Protein AF-0000000085157992 (afdb_homodimer)

InterPro domains:
  IPR013094 Alpha/beta hydrolase fold-3 [PF07859] (77-277)
  IPR029058 Alpha/Beta hydrolase fold [G3DSA:3.40.50.1820] (1-304)
  IPR029058 Alpha/Beta hydrolase fold [SSF53474] (51-294)
  IPR050300 GDXG lipolytic enzyme [PTHR48081] (44-280)

Foldseek 3Di:
DPDAFPLVFADPVLSVQLPAEQDQPPVSLVVCQVVLAVVLQVVLVVADLPQWDWDWDDLPNWTKIKIQRAAFQFAEEEEEEDDLLRHDARSRCNNLLSLQCNLLRGMYIYTGWHGWLVDAPPRRLVRSQSNQQSCLVCSVVVRYDNVAYAYEYEADRLCSRLLQLDDPPPGRHHQEYEYEQYDAAQDADPLLVSRQRHTPYGNVSSNSSNCGRQPVHDDDVNRGVLRDPADAPGHEYEYEYEPNESSVVVSVVVQVRCVVNVHHYHYYYHTSAYGCRCVSCVPPPSNVVVSNVSSVVSNCSRVPD/DPDAFPLVFADPVLSVQLPAEQDQDPVSLVVCQVVLAVVLQVVLVVADLPQWDWDWDQQPNWTKIKIQRAAFQFAEEEEEEDDLLRHDARSRCNNLLSLQCNLLRGMYIYTGWHGWLVDAPPRRLVRSQSNQQSCLVCSVVVRYDNVAYAYEYEADRLCSRLLQLDDPPPGRHHQEYEYEQYDAAQDADPLLVSRQRHTPYGNVSSNSSVCGRQPVHDDDVNRGVLRDPADAPGHEYEYEYEPNESSVVVSVVVQVRCVVNVHHYHYYYHTSAYGCRCVSCVPPPSNVVVSNVSSVVSNCSRVPD

Secondary structure (DSSP, 8-state):
-PPPTTGGGS-HHHHTT-------SHHHHHHHHHHHHHHHHHHHHTS--TT-EEEEEEETTEEEEEEE-SPSSEEEEEEE--STTTS--TTTTHHHHHHHHHHHTSEEEEE----TTTS-TTHHHHHHHHHHHHHHHTHHHHTEEEEEEEEEEETHHHHHHHHHHS--SSS---SEEEEES----SS--HHHHHTTT-SSS-HHHHHHHHHHHHTTSPP-TTT-GGG-S--TTPPPEEEEEEEE-TTHHHHHHHHHHHHHTT--EEEEEEEEEETTHHHH-TTSHHHHHHHHHHHHHHHHHHH--/-PPPTTGGGS-HHHHTT-------SHHHHHHHHHHHHHHHHHHHHTS--TT-EEEEEEETTEEEEEEE-SPSSEEEEEEE--STTTS--TTTTHHHHHHHHHHHTSEEEEE----TTTS-TTHHHHHHHHHHHHHHHTHHHHTEEEEEEEEEEETHHHHHHHHHHS--SSS---SEEEEES----SS--HHHHHTTT-SSS-HHHHHHHHHHHHTTSPP-TTT-GGG-S--TTPPPEEEEEEEE-TTHHHHHHHHHHHHHTT--EEEEEEEEEETTHHHH-TTSHHHHHHHHHHHHHHHHHHH--

pLDDT: mean 96.94, std 4.95, range [48.28, 99.0]

Radius of gyration: 24.49 Å; Cα contacts (8 Å, |Δi|>4): 1443; chains: 2; bounding box: 60×70×57 Å

Organism: Mycolicibacterium paratuberculosis (strain ATCC BAA-968 / K-10) (NCBI:txid262316)

Structure (mmCIF, N/CA/C/O backbone):
data_AF-0000000085157992-model_v1
#
loop_
_entity.id
_entity.type
_entity.pd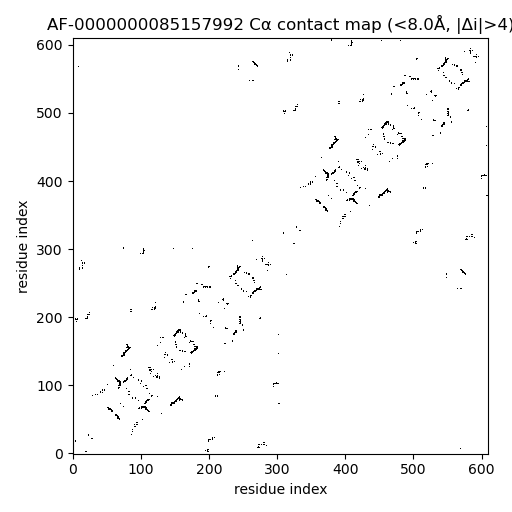bx_description
1 polymer 'Alpha/beta hydrolase fold-3 domain-containing protein'
#
loop_
_atom_site.group_PDB
_atom_site.id
_atom_site.type_symbol
_atom_site.label_atom_id
_atom_site.label_alt_id
_atom_site.label_comp_id
_atom_site.label_asym_id
_atom_site.label_entity_id
_atom_site.label_seq_id
_atom_site.pdbx_PDB_ins_code
_atom_site.Cartn_x
_atom_site.Cartn_y
_atom_site.Cartn_z
_atom_site.occupancy
_atom_site.B_iso_or_equiv
_atom_site.auth_seq_id
_atom_site.auth_comp_id
_atom_site.auth_asym_id
_atom_site.auth_atom_id
_atom_site.pdbx_PDB_model_num
ATOM 1 N N . MET A 1 1 ? 32.812 10.344 3.668 1 48.75 1 MET A N 1
ATOM 2 C CA . MET A 1 1 ? 31.531 10.688 4.258 1 48.75 1 MET A CA 1
ATOM 3 C C . MET A 1 1 ? 30.734 9.43 4.586 1 48.75 1 MET A C 1
ATOM 5 O O . MET A 1 1 ? 30.656 8.508 3.773 1 48.75 1 MET A O 1
ATOM 9 N N . THR A 1 2 ? 30.453 9.086 5.801 1 68.06 2 THR A N 1
ATOM 10 C CA . THR A 1 2 ? 29.828 7.867 6.277 1 68.06 2 THR A CA 1
ATOM 11 C C . THR A 1 2 ? 28.516 7.613 5.535 1 68.06 2 THR A C 1
ATOM 13 O O . THR A 1 2 ? 27.734 8.539 5.316 1 68.06 2 THR A O 1
ATOM 16 N N . ALA A 1 3 ? 28.375 6.547 4.934 1 89 3 ALA A N 1
ATOM 17 C CA . ALA A 1 3 ? 27.219 6.164 4.129 1 89 3 ALA A CA 1
ATOM 18 C C . ALA A 1 3 ? 25.938 6.32 4.922 1 89 3 ALA A C 1
ATOM 20 O O . ALA A 1 3 ? 25.875 5.965 6.102 1 89 3 ALA A O 1
ATOM 21 N N . LEU A 1 4 ? 24.984 7.047 4.395 1 96.44 4 LEU A N 1
ATOM 22 C CA . LEU A 1 4 ? 23.688 7.246 5.031 1 96.44 4 LEU A CA 1
ATOM 23 C C . LEU A 1 4 ? 22.906 5.934 5.094 1 96.44 4 LEU A C 1
ATOM 25 O O . LEU A 1 4 ? 22.922 5.152 4.145 1 96.44 4 LEU A O 1
ATOM 29 N N . ASP A 1 5 ? 22.312 5.703 6.285 1 97.62 5 ASP A N 1
ATOM 30 C CA . ASP A 1 5 ? 21.578 4.453 6.488 1 97.62 5 ASP A CA 1
ATOM 31 C C . ASP A 1 5 ? 20.531 4.246 5.395 1 97.62 5 ASP A C 1
ATOM 33 O O . ASP A 1 5 ? 19.656 5.086 5.203 1 97.62 5 ASP A O 1
ATOM 37 N N . GLY A 1 6 ? 20.641 3.135 4.684 1 97.06 6 GLY A N 1
ATOM 38 C CA . GLY A 1 6 ? 19.625 2.715 3.725 1 97.06 6 GLY A CA 1
ATOM 39 C C . GLY A 1 6 ? 19.781 3.373 2.367 1 97.06 6 GLY A C 1
ATOM 40 O O . GLY A 1 6 ? 19.016 3.084 1.441 1 97.06 6 GLY A O 1
ATOM 41 N N . ALA A 1 7 ? 20.766 4.25 2.223 1 97.12 7 ALA A N 1
ATOM 42 C CA . ALA A 1 7 ? 20.906 5.023 0.99 1 97.12 7 ALA A CA 1
ATOM 43 C C . ALA A 1 7 ? 21.156 4.105 -0.207 1 97.12 7 ALA A C 1
ATOM 45 O O . ALA A 1 7 ? 20.688 4.395 -1.316 1 97.12 7 ALA A O 1
ATOM 46 N N . GLU A 1 8 ? 21.828 3.014 -0.012 1 95.31 8 GLU A N 1
ATOM 47 C CA . GLU A 1 8 ? 22.188 2.1 -1.093 1 95.31 8 GLU A CA 1
ATOM 48 C C . GLU A 1 8 ? 20.953 1.441 -1.69 1 95.31 8 GLU A C 1
ATOM 50 O O . GLU A 1 8 ? 20.984 0.923 -2.809 1 95.31 8 GLU A O 1
ATOM 55 N N . ARG A 1 9 ? 19.828 1.454 -1.003 1 96.19 9 ARG A N 1
ATOM 56 C CA . ARG A 1 9 ? 18.609 0.79 -1.45 1 96.19 9 ARG A CA 1
ATOM 57 C C . ARG A 1 9 ? 17.688 1.763 -2.186 1 96.19 9 ARG A C 1
ATOM 59 O O . ARG A 1 9 ? 16.688 1.356 -2.766 1 96.19 9 ARG A O 1
ATOM 66 N N . LEU A 1 10 ? 17.984 3.041 -2.188 1 97.31 10 LEU A N 1
ATOM 67 C CA . LEU A 1 10 ? 17.141 4.039 -2.848 1 97.31 10 LEU A CA 1
ATOM 68 C C . LEU A 1 10 ? 17.172 3.85 -4.363 1 97.31 10 LEU A C 1
ATOM 70 O O . LEU A 1 10 ? 18.156 3.385 -4.918 1 97.31 10 LEU A O 1
ATOM 74 N N . ASP A 1 11 ? 16.031 4.164 -4.996 1 96.75 11 ASP A N 1
ATOM 75 C CA . ASP A 1 11 ? 16.062 4.348 -6.441 1 96.75 11 ASP A CA 1
ATOM 76 C C . ASP A 1 11 ? 17.203 5.266 -6.859 1 96.75 11 ASP A C 1
ATOM 78 O O . ASP A 1 11 ? 17.453 6.281 -6.207 1 96.75 11 ASP A O 1
ATOM 82 N N . PRO A 1 12 ? 17.828 4.992 -7.922 1 95.94 12 PRO A N 1
ATOM 83 C CA . PRO A 1 12 ? 18.984 5.801 -8.336 1 95.94 12 PRO A CA 1
ATOM 84 C C . PRO A 1 12 ? 18.641 7.285 -8.461 1 95.94 12 PRO A C 1
ATOM 86 O O . PRO A 1 12 ? 19.453 8.141 -8.094 1 95.94 12 PRO A O 1
ATOM 89 N N . ALA A 1 13 ? 17.438 7.586 -8.945 1 96.56 13 ALA A N 1
ATOM 90 C CA . ALA A 1 13 ? 17.047 8.984 -9.094 1 96.56 13 ALA A CA 1
ATOM 91 C C . ALA A 1 13 ? 16.969 9.68 -7.734 1 96.56 13 ALA A C 1
ATOM 93 O O . ALA A 1 13 ? 17.375 10.836 -7.598 1 96.56 13 ALA A O 1
ATOM 94 N N . LEU A 1 14 ? 16.469 9.008 -6.723 1 96.88 14 LEU A N 1
ATOM 95 C CA . LEU A 1 14 ? 16.359 9.57 -5.383 1 96.88 14 LEU A CA 1
ATOM 96 C C . LEU A 1 14 ? 17.703 9.602 -4.688 1 96.88 14 LEU A C 1
ATOM 98 O O . LEU A 1 14 ? 18.016 10.539 -3.949 1 96.88 14 LEU A O 1
ATOM 102 N N . ARG A 1 15 ? 18.469 8.562 -4.938 1 96.19 15 ARG A N 1
ATOM 103 C CA . ARG A 1 15 ? 19.797 8.5 -4.332 1 96.19 15 ARG A CA 1
ATOM 104 C C . ARG A 1 15 ? 20.641 9.703 -4.727 1 96.19 15 ARG A C 1
ATOM 106 O O . ARG A 1 15 ? 21.438 10.195 -3.926 1 96.19 15 ARG A O 1
ATOM 113 N N . ALA A 1 16 ? 20.453 10.195 -5.891 1 96.56 16 ALA A N 1
ATOM 114 C CA . ALA A 1 16 ? 21.219 11.312 -6.426 1 96.56 16 ALA A CA 1
ATOM 115 C C . ALA A 1 16 ? 20.875 12.617 -5.711 1 96.56 16 ALA A C 1
ATOM 117 O O . ALA A 1 16 ? 21.719 13.523 -5.617 1 96.56 16 ALA A O 1
ATOM 118 N N . VAL A 1 17 ? 19.688 12.711 -5.102 1 96.44 17 VAL A N 1
ATOM 119 C CA . VAL A 1 17 ? 19.266 14 -4.57 1 96.44 17 VAL A CA 1
ATOM 120 C C . VAL A 1 17 ? 19.141 13.922 -3.053 1 96.44 17 VAL A C 1
ATOM 122 O O . VAL A 1 17 ? 19.234 14.938 -2.359 1 96.44 17 VAL A O 1
ATOM 125 N N . ALA A 1 18 ? 18.891 12.727 -2.51 1 96.12 18 ALA A N 1
ATOM 126 C CA . ALA A 1 18 ? 18.781 12.531 -1.066 1 96.12 18 ALA A CA 1
ATOM 127 C C . ALA A 1 18 ? 20.141 12.25 -0.446 1 96.12 18 ALA A C 1
ATOM 129 O O . ALA A 1 18 ? 20.422 11.125 -0.014 1 96.12 18 ALA A O 1
ATOM 130 N N . THR A 1 19 ? 20.953 13.289 -0.297 1 95.44 19 THR A N 1
ATOM 131 C CA . THR A 1 19 ? 22.359 13.07 0.007 1 95.44 19 THR A CA 1
ATOM 132 C C . THR A 1 19 ? 22.719 13.617 1.39 1 95.44 19 THR A C 1
ATOM 134 O O . THR A 1 19 ? 23.859 13.547 1.817 1 95.44 19 THR A O 1
ATOM 137 N N . THR A 1 20 ? 21.719 14.164 2.072 1 93.75 20 THR A N 1
ATOM 138 C CA . THR A 1 20 ? 22.047 14.805 3.342 1 93.75 20 THR A CA 1
ATOM 139 C C . THR A 1 20 ? 21.062 14.383 4.43 1 93.75 20 THR A C 1
ATOM 141 O O . THR A 1 20 ? 19.969 13.898 4.133 1 93.75 20 THR A O 1
ATOM 144 N N . ARG A 1 21 ? 21.562 14.531 5.621 1 94.19 21 ARG A N 1
ATOM 145 C CA . ARG A 1 21 ? 20.719 14.375 6.809 1 94.19 21 ARG A CA 1
ATOM 146 C C . ARG A 1 21 ? 20.156 15.711 7.266 1 94.19 21 ARG A C 1
ATOM 148 O O . ARG A 1 21 ? 20.703 16.766 6.926 1 94.19 21 ARG A O 1
ATOM 155 N N . THR A 1 22 ? 19.109 15.617 7.961 1 91.44 22 THR A N 1
ATOM 156 C CA . THR A 1 22 ? 18.562 16.812 8.594 1 91.44 22 THR A CA 1
ATOM 157 C C . THR A 1 22 ? 19.109 16.969 10.016 1 91.44 22 THR A C 1
ATOM 159 O O . THR A 1 22 ? 18.906 16.109 10.859 1 91.44 22 THR A O 1
ATOM 162 N N . ASP A 1 23 ? 19.875 18.016 10.219 1 93.44 23 ASP A N 1
ATOM 163 C CA . ASP A 1 23 ? 20.312 18.359 11.57 1 93.44 23 ASP A CA 1
ATOM 164 C C . ASP A 1 23 ? 19.203 19.094 12.32 1 93.44 23 ASP A C 1
ATOM 166 O O . ASP A 1 23 ? 18.828 20.203 11.953 1 93.44 23 ASP A O 1
ATOM 170 N N . PHE A 1 24 ? 18.719 18.469 13.422 1 96.75 24 PHE A N 1
ATOM 171 C CA . PHE A 1 24 ? 17.562 19.031 14.117 1 96.75 24 PHE A CA 1
ATOM 172 C C . PHE A 1 24 ? 17.953 19.531 15.5 1 96.75 24 PHE A C 1
ATOM 174 O O . PHE A 1 24 ? 17.109 19.578 16.406 1 96.75 24 PHE A O 1
ATOM 181 N N . SER A 1 25 ? 19.219 19.844 15.664 1 96.19 25 SER A N 1
ATOM 182 C CA . SER A 1 25 ? 19.641 20.547 16.875 1 96.19 25 SER A CA 1
ATOM 183 C C . SER A 1 25 ? 19.031 21.953 16.938 1 96.19 25 SER A C 1
ATOM 185 O O . SER A 1 25 ? 18.625 22.5 15.922 1 96.19 25 SER A O 1
ATOM 187 N N . PRO A 1 26 ? 18.953 22.5 18.141 1 93.94 26 PRO A N 1
ATOM 188 C CA . PRO A 1 26 ? 18.359 23.828 18.25 1 93.94 26 PRO A CA 1
ATOM 189 C C . PRO A 1 26 ? 19.047 24.875 17.375 1 93.94 26 PRO A C 1
ATOM 191 O O . PRO A 1 26 ? 18.391 25.656 16.688 1 93.94 26 PRO A O 1
ATOM 194 N N . ALA A 1 27 ? 20.328 24.859 17.391 1 95.25 27 ALA A N 1
ATOM 195 C CA . ALA A 1 27 ? 21.094 25.797 16.562 1 95.25 27 ALA A CA 1
ATOM 196 C C . ALA A 1 27 ? 20.828 25.578 15.086 1 95.25 27 ALA A C 1
ATOM 198 O O . ALA A 1 27 ? 20.719 26.531 14.312 1 95.25 27 ALA A O 1
ATOM 199 N N . ALA A 1 28 ? 20.75 24.375 14.711 1 95.38 28 ALA A N 1
ATOM 200 C CA . ALA A 1 28 ? 20.531 24.047 13.305 1 95.38 28 ALA A CA 1
ATOM 201 C C . ALA A 1 28 ? 19.141 24.484 12.859 1 95.38 28 ALA A C 1
ATOM 203 O O . ALA A 1 28 ? 18.969 24.969 11.734 1 95.38 28 ALA A O 1
ATOM 204 N N . ILE A 1 29 ? 18.125 24.266 13.695 1 95.94 29 ILE A N 1
ATOM 205 C CA . ILE A 1 29 ? 16.75 24.672 13.367 1 95.94 29 ILE A CA 1
ATOM 206 C C . ILE A 1 29 ? 16.703 26.172 13.094 1 95.94 29 ILE A C 1
ATOM 208 O O . ILE A 1 29 ? 16.156 26.609 12.078 1 95.94 29 ILE A O 1
ATOM 212 N N . GLU A 1 30 ? 17.281 26.906 13.93 1 94.44 30 GLU A N 1
ATOM 213 C CA . GLU A 1 30 ? 17.297 28.359 13.789 1 94.44 30 GLU A CA 1
ATOM 214 C C . GLU A 1 30 ? 17.953 28.781 12.477 1 94.44 30 GLU A C 1
ATOM 216 O O . GLU A 1 30 ? 17.469 29.672 11.773 1 94.44 30 GLU A O 1
ATOM 221 N N . LEU A 1 31 ? 19.031 28.109 12.141 1 95.38 31 LEU A N 1
ATOM 222 C CA . LEU A 1 31 ? 19.812 28.469 10.961 1 95.38 31 LEU A CA 1
ATOM 223 C C . LEU A 1 31 ? 19.109 28 9.688 1 95.38 31 LEU A C 1
ATOM 225 O O . LEU A 1 31 ? 19.281 28.609 8.625 1 95.38 31 LEU A O 1
ATOM 229 N N . THR A 1 32 ? 18.375 26.969 9.82 1 95.62 32 THR A N 1
ATOM 230 C CA . THR A 1 32 ? 17.844 26.312 8.633 1 95.62 32 THR A CA 1
ATOM 231 C C . THR A 1 32 ? 16.484 26.891 8.25 1 95.62 32 THR A C 1
ATOM 233 O O . THR A 1 32 ? 16.062 26.797 7.094 1 95.62 32 THR A O 1
ATOM 236 N N . ARG A 1 33 ? 15.766 27.5 9.133 1 97.06 33 ARG A N 1
ATOM 237 C CA . ARG A 1 33 ? 14.391 27.953 8.914 1 97.06 33 ARG A CA 1
ATOM 238 C C . ARG A 1 33 ? 14.297 28.844 7.684 1 97.06 33 ARG A C 1
ATOM 240 O O . ARG A 1 33 ? 13.492 28.594 6.785 1 97.06 33 ARG A O 1
ATOM 247 N N . ALA A 1 34 ? 15.109 29.859 7.57 1 96.62 34 ALA A N 1
ATOM 248 C CA . ALA A 1 34 ? 15.031 30.812 6.473 1 96.62 34 ALA A CA 1
ATOM 249 C C . ALA A 1 34 ? 15.391 30.156 5.141 1 96.62 34 ALA A C 1
ATOM 251 O O . ALA A 1 34 ? 14.633 30.25 4.172 1 96.62 34 ALA A O 1
ATOM 252 N N . PRO A 1 35 ? 16.547 29.438 5.07 1 96.31 35 PRO A N 1
ATOM 253 C CA . PRO A 1 35 ? 16.859 28.75 3.816 1 96.31 35 PRO A CA 1
ATOM 254 C C . PRO A 1 35 ? 15.797 27.734 3.422 1 96.31 35 PRO A C 1
ATOM 256 O O . PRO A 1 35 ? 15.5 27.578 2.234 1 96.31 35 PRO A O 1
ATOM 259 N N . PHE A 1 36 ? 15.312 27.062 4.375 1 96.12 36 PHE A N 1
ATOM 260 C CA . PHE A 1 36 ? 14.25 26.094 4.109 1 96.12 36 PHE A CA 1
ATOM 261 C C . PHE A 1 36 ? 13.031 26.781 3.516 1 96.12 36 PHE A C 1
ATOM 263 O O . PHE A 1 36 ? 12.508 26.359 2.484 1 96.12 36 PHE A O 1
ATOM 270 N N . ASN A 1 37 ? 12.547 27.812 4.129 1 97.94 37 ASN A N 1
ATOM 271 C CA . ASN A 1 37 ? 11.398 28.562 3.65 1 97.94 37 ASN A CA 1
ATOM 272 C C . ASN A 1 37 ? 11.625 29.109 2.24 1 97.94 37 ASN A C 1
ATOM 274 O O . ASN A 1 37 ? 10.711 29.094 1.413 1 97.94 37 ASN A O 1
ATOM 278 N N . GLU A 1 38 ? 12.828 29.562 2.006 1 97.81 38 GLU A N 1
ATOM 279 C CA . GLU A 1 38 ? 13.148 30.094 0.684 1 97.81 38 GLU A CA 1
ATOM 280 C C . GLU A 1 38 ? 13.078 29 -0.382 1 97.81 38 GLU A C 1
ATOM 282 O O . GLU A 1 38 ? 12.508 29.219 -1.457 1 97.81 38 GLU A O 1
ATOM 287 N N . ARG A 1 39 ? 13.656 27.922 -0.066 1 96.44 39 ARG A N 1
ATOM 288 C CA . ARG A 1 39 ? 13.617 26.812 -1.005 1 96.44 39 ARG A CA 1
ATOM 289 C C . ARG A 1 39 ? 12.18 26.391 -1.302 1 96.44 39 ARG A C 1
ATOM 291 O O . ARG A 1 39 ? 11.836 26.109 -2.453 1 96.44 39 ARG A O 1
ATOM 298 N N . ARG A 1 40 ? 11.383 26.328 -0.298 1 97.75 40 ARG A N 1
ATOM 299 C CA . ARG A 1 40 ? 10 25.922 -0.47 1 97.75 40 ARG A CA 1
ATOM 300 C C . ARG A 1 40 ? 9.195 26.969 -1.226 1 97.75 40 ARG A C 1
ATOM 302 O O . ARG A 1 40 ? 8.312 26.641 -2.018 1 97.75 40 ARG A O 1
ATOM 309 N N . ARG A 1 41 ? 9.477 28.219 -0.966 1 98.19 41 ARG A N 1
ATOM 310 C CA . ARG A 1 41 ? 8.844 29.297 -1.714 1 98.19 41 ARG A CA 1
ATOM 311 C C . ARG A 1 41 ? 9.148 29.188 -3.203 1 98.19 41 ARG A C 1
ATOM 313 O O . ARG A 1 41 ? 8.258 29.344 -4.039 1 98.19 41 ARG A O 1
ATOM 320 N N . LEU A 1 42 ? 10.375 28.938 -3.523 1 97.88 42 LEU A N 1
ATOM 321 C CA . LEU A 1 42 ? 10.789 28.812 -4.914 1 97.88 42 LEU A CA 1
ATOM 322 C C . LEU A 1 42 ? 10.109 27.609 -5.57 1 97.88 42 LEU A C 1
ATOM 324 O O . LEU A 1 42 ? 9.664 27.688 -6.719 1 97.88 42 LEU A O 1
ATOM 328 N N . ALA A 1 43 ? 10.055 26.5 -4.855 1 97.25 43 ALA A N 1
ATOM 329 C CA . ALA A 1 43 ? 9.359 25.328 -5.363 1 97.25 43 ALA A CA 1
ATOM 330 C C . ALA A 1 43 ? 7.879 25.625 -5.594 1 97.25 43 ALA A C 1
ATOM 332 O O . ALA A 1 43 ? 7.293 25.172 -6.586 1 97.25 43 ALA A O 1
ATOM 333 N N . ALA A 1 44 ? 7.262 26.312 -4.684 1 98 44 ALA A N 1
ATOM 334 C CA . ALA A 1 44 ? 5.855 26.688 -4.805 1 98 44 ALA A CA 1
ATOM 335 C C . ALA A 1 44 ? 5.617 27.531 -6.062 1 98 44 ALA A C 1
ATOM 337 O O . ALA A 1 44 ? 4.637 27.312 -6.777 1 98 44 ALA A O 1
ATOM 338 N N . ALA A 1 45 ? 6.52 28.406 -6.34 1 97.69 45 ALA A N 1
ATOM 339 C CA . ALA A 1 45 ? 6.398 29.312 -7.488 1 97.69 45 ALA A CA 1
ATOM 340 C C . ALA A 1 45 ? 6.461 28.531 -8.797 1 97.69 45 ALA A C 1
ATOM 342 O O . ALA A 1 45 ? 5.914 28.969 -9.812 1 97.69 45 ALA A O 1
ATOM 343 N N . GLN A 1 46 ? 7.055 27.391 -8.742 1 97.06 46 GLN A N 1
ATOM 344 C CA . GLN A 1 46 ? 7.246 26.594 -9.961 1 97.06 46 GLN A CA 1
ATOM 345 C C . GLN A 1 46 ? 6.152 25.547 -10.109 1 97.06 46 GLN A C 1
ATOM 347 O O . GLN A 1 46 ? 6.105 24.828 -11.109 1 97.06 46 GLN A O 1
ATOM 352 N N . THR A 1 47 ? 5.305 25.469 -9.164 1 97.88 47 THR A N 1
ATOM 353 C CA . THR A 1 47 ? 4.258 24.453 -9.172 1 97.88 47 THR A CA 1
ATOM 354 C C . THR A 1 47 ? 3.152 24.828 -10.156 1 97.88 47 THR A C 1
ATOM 356 O O . THR A 1 47 ? 2.684 25.969 -10.172 1 97.88 47 THR A O 1
ATOM 359 N N . ASP A 1 48 ? 2.803 23.891 -11.086 1 97.69 48 ASP A N 1
ATOM 360 C CA . ASP A 1 48 ? 1.655 24.078 -11.969 1 97.69 48 ASP A CA 1
ATOM 361 C C . ASP A 1 48 ? 0.348 24.062 -11.18 1 97.69 48 ASP A C 1
ATOM 363 O O . ASP A 1 48 ? -0.051 23.031 -10.641 1 97.69 48 ASP A O 1
ATOM 367 N N . THR A 1 49 ? -0.356 25.156 -11.117 1 98.25 49 THR A N 1
ATOM 368 C CA . THR A 1 49 ? -1.558 25.266 -10.297 1 98.25 49 THR A CA 1
ATOM 369 C C . THR A 1 49 ? -2.809 25.281 -11.172 1 98.25 49 THR A C 1
ATOM 371 O O . THR A 1 49 ? -3.867 25.75 -10.742 1 98.25 49 THR A O 1
ATOM 374 N N . ALA A 1 50 ? -2.691 24.797 -12.398 1 97.12 50 ALA A N 1
ATOM 375 C CA . ALA A 1 50 ? -3.842 24.766 -13.297 1 97.12 50 ALA A CA 1
ATOM 376 C C . ALA A 1 50 ? -5.023 24.047 -12.656 1 97.12 50 ALA A C 1
ATOM 378 O O . ALA A 1 50 ? -4.859 22.953 -12.086 1 97.12 50 ALA A O 1
ATOM 379 N N . GLY A 1 51 ? -6.145 24.656 -12.68 1 97.06 51 GLY A N 1
ATOM 380 C CA . GLY A 1 51 ? -7.371 24.047 -12.188 1 97.06 51 GLY A CA 1
ATOM 381 C C . GLY A 1 51 ? -7.602 24.266 -10.703 1 97.06 51 GLY A C 1
ATOM 382 O O . GLY A 1 51 ? -8.594 23.797 -10.148 1 97.06 51 GLY A O 1
ATOM 383 N N . VAL A 1 52 ? -6.684 25.016 -10.039 1 98.75 52 VAL A N 1
ATOM 384 C CA . VAL A 1 52 ? -6.805 25.25 -8.609 1 98.75 52 VAL A CA 1
ATOM 385 C C . VAL A 1 52 ? -6.68 26.75 -8.32 1 98.75 52 VAL A C 1
ATOM 387 O O . VAL A 1 52 ? -5.68 27.375 -8.68 1 98.75 52 VAL A O 1
ATOM 390 N N . ARG A 1 53 ? -7.699 27.344 -7.68 1 98.5 53 ARG A N 1
ATOM 391 C CA . ARG A 1 53 ? -7.621 28.719 -7.215 1 98.5 53 ARG A CA 1
ATOM 392 C C . ARG A 1 53 ? -7.066 28.797 -5.797 1 98.5 53 ARG A C 1
ATOM 394 O O . ARG A 1 53 ? -7.535 28.078 -4.906 1 98.5 53 ARG A O 1
ATOM 401 N N . ILE A 1 54 ? -6.156 29.656 -5.609 1 98.81 54 ILE A N 1
ATOM 402 C CA . ILE A 1 54 ? -5.438 29.688 -4.344 1 98.81 54 ILE A CA 1
ATOM 403 C C . ILE A 1 54 ? -5.523 31.078 -3.725 1 98.81 54 ILE A C 1
ATOM 405 O O . ILE A 1 54 ? -5.238 32.062 -4.387 1 98.81 54 ILE A O 1
ATOM 409 N N . VAL A 1 55 ? -5.891 31.172 -2.434 1 98.5 55 VAL A N 1
ATOM 410 C CA . VAL A 1 55 ? -5.965 32.438 -1.721 1 98.5 55 VAL A CA 1
ATOM 411 C C . VAL A 1 55 ? -5.457 32.25 -0.291 1 98.5 55 VAL A C 1
ATOM 413 O O . VAL A 1 55 ? -5.711 31.234 0.339 1 98.5 55 VAL A O 1
ATOM 416 N N . ASP A 1 56 ? -4.711 33.188 0.153 1 98.56 56 ASP A N 1
ATOM 417 C CA . ASP A 1 56 ? -4.355 33.219 1.568 1 98.56 56 ASP A CA 1
ATOM 418 C C . ASP A 1 56 ? -5.438 33.906 2.395 1 98.56 56 ASP A C 1
ATOM 420 O O . ASP A 1 56 ? -6.121 34.812 1.903 1 98.56 56 ASP A O 1
ATOM 424 N N . ASP A 1 57 ? -5.629 33.438 3.58 1 98.56 57 ASP A N 1
ATOM 425 C CA . ASP A 1 57 ? -6.648 33.969 4.473 1 98.56 57 ASP A CA 1
ATOM 426 C C . ASP A 1 57 ? -6.234 33.812 5.938 1 98.56 57 ASP A C 1
ATOM 428 O O . ASP A 1 57 ? -5.09 33.469 6.23 1 98.56 57 ASP A O 1
ATOM 432 N N . ASP A 1 58 ? -7.121 34.219 6.844 1 98.62 58 ASP A N 1
ATOM 433 C CA . ASP A 1 58 ? -6.93 34.094 8.289 1 98.62 58 ASP A CA 1
ATOM 434 C C . ASP A 1 58 ? -8.117 33.406 8.953 1 98.62 58 ASP A C 1
ATOM 436 O O . ASP A 1 58 ? -9.258 33.844 8.812 1 98.62 58 ASP A O 1
ATOM 440 N N . ALA A 1 59 ? -7.883 32.312 9.523 1 98.62 59 ALA A N 1
ATOM 441 C CA . ALA A 1 59 ? -8.898 31.547 10.258 1 98.62 59 ALA A CA 1
ATOM 442 C C . ALA A 1 59 ? -8.805 31.828 11.758 1 98.62 59 ALA A C 1
ATOM 444 O O . ALA A 1 59 ? -8.172 31.062 12.492 1 98.62 59 ALA A O 1
ATOM 445 N N . ASN A 1 60 ? -9.477 32.938 12.188 1 98.06 60 ASN A N 1
ATOM 446 C CA . ASN A 1 60 ? -9.523 33.312 13.594 1 98.06 60 ASN A CA 1
ATOM 447 C C . ASN A 1 60 ? -8.125 33.406 14.195 1 98.06 60 ASN A C 1
ATOM 449 O O . ASN A 1 60 ? -7.84 32.844 15.234 1 98.06 60 ASN A O 1
ATOM 453 N N . GLY A 1 61 ? -7.227 34 13.469 1 98.5 61 GLY A N 1
ATOM 454 C CA . GLY A 1 61 ? -5.895 34.281 13.977 1 98.5 61 GLY A CA 1
ATOM 455 C C . GLY A 1 61 ? -4.836 33.312 13.477 1 98.5 61 GLY A C 1
ATOM 456 O O . GLY A 1 61 ? -3.643 33.531 13.703 1 98.5 61 GLY A O 1
ATOM 457 N N . VAL A 1 62 ? -5.258 32.25 12.852 1 98.88 62 VAL A N 1
ATOM 458 C CA . VAL A 1 62 ? -4.32 31.297 12.281 1 98.88 62 VAL A CA 1
ATOM 459 C C . VAL A 1 62 ? -4.242 31.484 10.766 1 98.88 62 VAL A C 1
ATOM 461 O O . VAL A 1 62 ? -5.258 31.438 10.07 1 98.88 62 VAL A O 1
ATOM 464 N N . GLY A 1 63 ? -3.055 31.766 10.227 1 98.88 63 GLY A N 1
ATOM 465 C CA . GLY A 1 63 ? -2.893 31.875 8.781 1 98.88 63 GLY A CA 1
ATOM 466 C C . GLY A 1 63 ? -3.238 30.594 8.047 1 98.88 63 GLY A C 1
ATOM 467 O O . GLY A 1 63 ? -2.924 29.5 8.516 1 98.88 63 GLY A O 1
ATOM 468 N N . VAL A 1 64 ? -3.977 30.75 6.891 1 98.94 64 VAL A N 1
ATOM 469 C CA . VAL A 1 64 ? -4.297 29.594 6.07 1 98.94 64 VAL A CA 1
ATOM 470 C C . VAL A 1 64 ? -4.113 29.938 4.594 1 98.94 64 VAL A C 1
ATOM 472 O O . VAL A 1 64 ? -4.125 31.109 4.215 1 98.94 64 VAL A O 1
ATOM 475 N N . ARG A 1 65 ? -3.838 28.969 3.848 1 98.94 65 ARG A N 1
ATOM 476 C CA . ARG A 1 65 ? -3.938 29.031 2.393 1 98.94 65 ARG A CA 1
ATOM 477 C C . ARG A 1 65 ? -4.996 28.062 1.876 1 98.94 65 ARG A C 1
ATOM 479 O O . ARG A 1 65 ? -5.02 26.891 2.26 1 98.94 65 ARG A O 1
ATOM 486 N N . ILE A 1 66 ? -5.883 28.578 1.082 1 98.94 66 ILE A N 1
ATOM 487 C CA . ILE A 1 66 ? -7.043 27.828 0.613 1 98.94 66 ILE A CA 1
ATOM 488 C C . ILE A 1 66 ? -6.867 27.469 -0.861 1 98.94 66 ILE A C 1
ATOM 490 O O . ILE A 1 66 ? -6.637 28.344 -1.694 1 98.94 66 ILE A O 1
ATOM 494 N N . TYR A 1 67 ? -6.898 26.219 -1.197 1 98.94 67 TYR A N 1
ATOM 495 C CA . TYR A 1 67 ? -6.816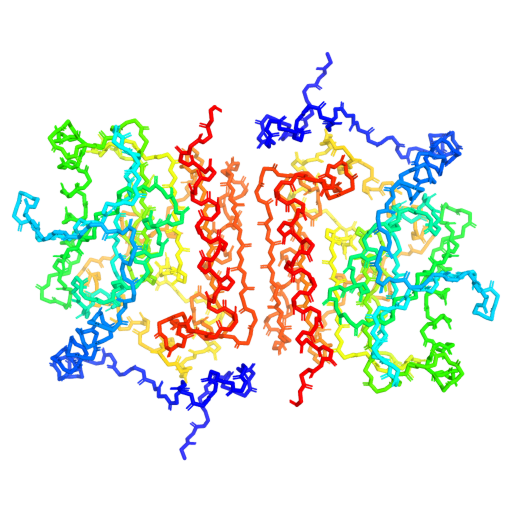 25.672 -2.547 1 98.94 67 TYR A CA 1
ATOM 496 C C . TYR A 1 67 ? -8.164 25.141 -3.006 1 98.94 67 TYR A C 1
ATOM 498 O O . TYR A 1 67 ? -8.648 24.125 -2.502 1 98.94 67 TYR A O 1
ATOM 506 N N . ARG A 1 68 ? -8.758 25.812 -3.928 1 98.75 68 ARG A N 1
ATOM 507 C CA . ARG A 1 68 ? -10.078 25.406 -4.395 1 98.75 68 ARG A CA 1
ATOM 508 C C . ARG A 1 68 ? -9.984 24.594 -5.688 1 98.75 68 ARG A C 1
ATOM 510 O O . ARG A 1 68 ? -9.648 25.141 -6.738 1 98.75 68 ARG A O 1
ATOM 517 N N . GLY A 1 69 ? -10.305 23.281 -5.605 1 97.69 69 GLY A N 1
ATOM 518 C CA . GLY A 1 69 ? -10.188 22.422 -6.773 1 97.69 69 GLY A CA 1
ATOM 519 C C . GLY A 1 69 ? -11.477 21.688 -7.102 1 97.69 69 GLY A C 1
ATOM 520 O O . GLY A 1 69 ? -11.492 20.828 -7.984 1 97.69 69 GLY A O 1
ATOM 521 N N . GLY A 1 70 ? -12.5 21.969 -6.387 1 92.12 70 GLY A N 1
ATOM 522 C CA . GLY A 1 70 ? -13.758 21.25 -6.605 1 92.12 70 GLY A CA 1
ATOM 523 C C . GLY A 1 70 ? -14.945 22.172 -6.785 1 92.12 70 GLY A C 1
ATOM 524 O O . GLY A 1 70 ? -14.836 23.391 -6.547 1 92.12 70 GLY A O 1
ATOM 525 N N . PRO A 1 71 ? -16.047 21.578 -7.215 1 91.62 71 PRO A N 1
ATOM 526 C CA . PRO A 1 71 ? -17.25 22.391 -7.375 1 91.62 71 PRO A CA 1
ATOM 527 C C . PRO A 1 71 ? -17.875 22.781 -6.039 1 91.62 71 PRO A C 1
ATOM 529 O O . PRO A 1 71 ? -17.875 22 -5.09 1 91.62 71 PRO A O 1
ATOM 532 N N . GLU A 1 72 ? -18.422 23.938 -5.938 1 92.62 72 GLU A N 1
ATOM 533 C CA . GLU A 1 72 ? -19.031 24.422 -4.699 1 92.62 72 GLU A CA 1
ATOM 534 C C . GLU A 1 72 ? -20.453 23.906 -4.543 1 92.62 72 GLU A C 1
ATOM 536 O O . GLU A 1 72 ? -21.203 23.828 -5.523 1 92.62 72 GLU A O 1
ATOM 541 N N . PRO A 1 73 ? -20.953 23.625 -3.414 1 96.88 73 PRO A N 1
ATOM 542 C CA . PRO A 1 73 ? -20.125 23.469 -2.213 1 96.88 73 PRO A CA 1
ATOM 543 C C . PRO A 1 73 ? -19.234 22.234 -2.262 1 96.88 73 PRO A C 1
ATOM 545 O O . PRO A 1 73 ? -19.734 21.125 -2.504 1 96.88 73 PRO A O 1
ATOM 548 N N . ALA A 1 74 ? -17.969 22.391 -2.082 1 97.88 74 ALA A N 1
ATOM 549 C CA . ALA A 1 74 ? -17 21.312 -2.197 1 97.88 74 ALA A CA 1
ATOM 550 C C . ALA A 1 74 ? -16.719 20.672 -0.842 1 97.88 74 ALA A C 1
ATOM 552 O O . ALA A 1 74 ? -16.797 21.328 0.195 1 97.88 74 ALA A O 1
ATOM 553 N N . PRO A 1 75 ? -16.406 19.328 -0.82 1 98.5 75 PRO A N 1
ATOM 554 C CA . PRO A 1 75 ? -15.773 18.812 0.399 1 98.5 75 PRO A CA 1
ATOM 555 C C . PRO A 1 75 ? -14.484 19.562 0.743 1 98.5 75 PRO A C 1
ATOM 557 O O . PRO A 1 75 ? -13.906 20.234 -0.115 1 98.5 75 PRO A O 1
ATOM 560 N N . ALA A 1 76 ? -14.039 19.453 1.969 1 98.75 76 ALA A N 1
ATOM 561 C CA . ALA A 1 76 ? -12.859 20.203 2.377 1 98.75 76 ALA A CA 1
ATOM 562 C C . ALA A 1 76 ? -11.883 19.328 3.141 1 98.75 76 ALA A C 1
ATOM 564 O O . ALA A 1 76 ? -12.289 18.391 3.836 1 98.75 76 ALA A O 1
ATOM 565 N N . VAL A 1 77 ? -10.656 19.594 2.979 1 98.94 77 VAL A N 1
ATOM 566 C CA . VAL A 1 77 ? -9.57 18.922 3.682 1 98.94 77 VAL A CA 1
ATOM 567 C C . VAL A 1 77 ? -8.766 19.938 4.48 1 98.94 77 VAL A C 1
ATOM 569 O O . VAL A 1 77 ? -8.258 20.906 3.924 1 98.94 77 VAL A O 1
ATOM 572 N N . ILE A 1 78 ? -8.711 19.812 5.797 1 98.94 78 ILE A N 1
ATOM 573 C CA . ILE A 1 78 ? -7.773 20.578 6.613 1 98.94 78 ILE A CA 1
ATOM 574 C C . ILE A 1 78 ? -6.395 19.922 6.574 1 98.94 78 ILE A C 1
ATOM 576 O O . ILE A 1 78 ? -6.246 18.75 6.965 1 98.94 78 ILE A O 1
ATOM 580 N N . TYR A 1 79 ? -5.426 20.656 6.086 1 99 79 TYR A N 1
ATOM 581 C CA . TYR A 1 79 ? -4.113 20.078 5.82 1 99 79 TYR A CA 1
ATOM 582 C C . TYR A 1 79 ? -3.061 20.672 6.754 1 99 79 TYR A C 1
ATOM 584 O O . TYR A 1 79 ? -2.957 21.891 6.891 1 99 79 TYR A O 1
ATOM 592 N N . CYS A 1 80 ? -2.281 19.797 7.395 1 99 80 CYS A N 1
ATOM 593 C CA . CYS A 1 80 ? -1.158 20.203 8.234 1 99 80 CYS A CA 1
ATOM 594 C C . CYS A 1 80 ? 0.17 19.844 7.578 1 99 80 CYS A C 1
ATOM 596 O O . CYS A 1 80 ? 0.428 18.672 7.285 1 99 80 CYS A O 1
ATOM 598 N N . HIS A 1 81 ? 1.016 20.844 7.363 1 98.94 81 HIS A N 1
ATOM 599 C CA . HIS A 1 81 ? 2.229 20.672 6.57 1 98.94 81 HIS A CA 1
ATOM 600 C C . HIS A 1 81 ? 3.309 19.953 7.367 1 98.94 81 HIS A C 1
ATOM 602 O O . HIS A 1 81 ? 3.262 19.906 8.602 1 98.94 81 HIS A O 1
ATOM 608 N N . ALA A 1 82 ? 4.27 19.438 6.637 1 98.75 82 ALA A N 1
ATOM 609 C CA . ALA A 1 82 ? 5.453 18.781 7.199 1 98.75 82 ALA A CA 1
ATOM 610 C C . ALA A 1 82 ? 6.402 19.812 7.805 1 98.75 82 ALA A C 1
ATOM 612 O O . ALA A 1 82 ? 6.121 21.016 7.789 1 98.75 82 ALA A O 1
ATOM 613 N N . GLY A 1 83 ? 7.492 19.25 8.414 1 98.25 83 GLY A N 1
ATOM 614 C CA . GLY A 1 83 ? 8.492 20.156 8.961 1 98.25 83 GLY A CA 1
ATOM 615 C C . GLY A 1 83 ? 8.891 19.812 10.383 1 98.25 83 GLY A C 1
ATOM 616 O O . GLY A 1 83 ? 9.516 20.625 11.07 1 98.25 83 GLY A O 1
ATOM 617 N N . GLY A 1 84 ? 8.594 18.688 10.844 1 98.5 84 GLY A N 1
ATOM 618 C CA . GLY A 1 84 ? 9.055 18.188 12.133 1 98.5 84 GLY A CA 1
ATOM 619 C C . GLY A 1 84 ? 8.57 19.031 13.297 1 98.5 84 GLY A C 1
ATOM 620 O O . GLY A 1 84 ? 9.297 19.219 14.273 1 98.5 84 GLY A O 1
ATOM 621 N N . PHE A 1 85 ? 7.477 19.688 13.133 1 98.56 85 PHE A N 1
ATOM 622 C CA . PHE A 1 85 ? 6.859 20.547 14.133 1 98.56 85 PHE A CA 1
ATOM 623 C C . PHE A 1 85 ? 7.656 21.844 14.297 1 98.56 85 PHE A C 1
ATOM 625 O O . PHE A 1 85 ? 7.219 22.766 14.984 1 98.56 85 PHE A O 1
ATOM 632 N N . ALA A 1 86 ? 8.867 21.938 13.672 1 98.5 86 ALA A N 1
ATOM 633 C CA . ALA A 1 86 ? 9.758 23.047 14.016 1 98.5 86 ALA A CA 1
ATOM 634 C C . ALA A 1 86 ? 10.109 23.875 12.781 1 98.5 86 ALA A C 1
ATOM 636 O O . ALA A 1 86 ? 10.719 24.938 12.891 1 98.5 86 ALA A O 1
ATOM 637 N N . LEU A 1 87 ? 9.789 23.375 11.625 1 98.25 87 LEU A N 1
ATOM 638 C CA . LEU A 1 87 ? 10.086 24.047 10.367 1 98.25 87 LEU A CA 1
ATOM 639 C C . LEU A 1 87 ? 8.836 24.188 9.508 1 98.25 87 LEU A C 1
ATOM 641 O O . LEU A 1 87 ? 7.875 23.438 9.688 1 98.25 87 LEU A O 1
ATOM 645 N N . GLY A 1 88 ? 8.898 25.125 8.609 1 98.06 88 GLY A N 1
ATOM 646 C CA . GLY A 1 88 ? 7.938 25.156 7.52 1 98.06 88 GLY A CA 1
ATOM 647 C C . GLY A 1 88 ? 6.867 26.219 7.691 1 98.06 88 GLY A C 1
ATOM 648 O O . GLY A 1 88 ? 6.801 26.875 8.727 1 98.06 88 GLY A O 1
ATOM 649 N N . ASN A 1 89 ? 6.152 26.422 6.719 1 98.62 89 ASN A N 1
ATOM 650 C CA . ASN A 1 89 ? 5.035 27.359 6.582 1 98.62 89 ASN A CA 1
ATOM 651 C C . ASN A 1 89 ? 4.102 26.938 5.449 1 98.62 89 ASN A C 1
ATOM 653 O O . ASN A 1 89 ? 4.09 25.781 5.039 1 98.62 89 ASN A O 1
ATOM 657 N N . LEU A 1 90 ? 3.311 27.875 4.953 1 98.81 90 LEU A N 1
ATOM 658 C CA . LEU A 1 90 ? 2.271 27.562 3.977 1 98.81 90 LEU A CA 1
ATOM 659 C C . LEU A 1 90 ? 2.885 27.172 2.639 1 98.81 90 LEU A C 1
ATOM 661 O O . LEU A 1 90 ? 2.199 26.609 1.778 1 98.81 90 LEU A O 1
ATOM 665 N N . ASP A 1 91 ? 4.168 27.438 2.422 1 98.75 91 ASP A N 1
ATOM 666 C CA . ASP A 1 91 ? 4.832 27.062 1.177 1 98.75 91 ASP A CA 1
ATOM 667 C C . ASP A 1 91 ? 5.344 25.625 1.242 1 98.75 91 ASP A C 1
ATOM 669 O O . ASP A 1 91 ? 5.672 25.031 0.214 1 98.75 91 ASP A O 1
ATOM 673 N N . THR A 1 92 ? 5.465 25.047 2.404 1 98.62 92 THR A N 1
ATOM 674 C CA . THR A 1 92 ? 6.18 23.797 2.648 1 98.62 92 THR A CA 1
ATOM 675 C C . THR A 1 92 ? 5.609 22.656 1.795 1 98.62 92 THR A C 1
ATOM 677 O O . THR A 1 92 ? 6.348 21.984 1.081 1 98.62 92 THR A O 1
ATOM 680 N N . ASP A 1 93 ? 4.344 22.484 1.816 1 98.75 93 ASP A N 1
ATOM 681 C CA . ASP A 1 93 ? 3.689 21.391 1.101 1 98.75 93 ASP A CA 1
ATOM 682 C C . ASP A 1 93 ? 2.736 21.922 0.035 1 98.75 93 ASP A C 1
ATOM 684 O O . ASP A 1 93 ? 1.659 21.375 -0.179 1 98.75 93 ASP A O 1
ATOM 688 N N . HIS A 1 94 ? 3.135 23.047 -0.586 1 98.81 94 HIS A N 1
ATOM 689 C CA . HIS A 1 94 ? 2.311 23.719 -1.584 1 98.81 94 HIS A CA 1
ATOM 690 C C . HIS A 1 94 ? 1.905 22.766 -2.699 1 98.81 94 HIS A C 1
ATOM 692 O O . HIS A 1 94 ? 0.722 22.656 -3.027 1 98.81 94 HIS A O 1
ATOM 698 N N . ARG A 1 95 ? 2.848 22.031 -3.24 1 98.5 95 ARG A N 1
ATOM 699 C CA . ARG A 1 95 ? 2.557 21.109 -4.336 1 98.5 95 ARG A CA 1
ATOM 700 C C . ARG A 1 95 ? 1.603 20 -3.889 1 98.5 95 ARG A C 1
ATOM 702 O O . ARG A 1 95 ? 0.681 19.641 -4.621 1 98.5 95 ARG A O 1
ATOM 709 N N . GLN A 1 96 ? 1.853 19.453 -2.748 1 98.62 96 GLN A N 1
ATOM 710 C CA . GLN A 1 96 ? 0.968 18.438 -2.203 1 98.62 96 GLN A CA 1
ATOM 711 C C . GLN A 1 96 ? -0.466 18.953 -2.094 1 98.62 96 GLN A C 1
ATOM 713 O O . GLN A 1 96 ? -1.411 18.234 -2.451 1 98.62 96 GLN A O 1
ATOM 718 N N . CYS A 1 97 ? -0.656 20.125 -1.599 1 98.94 97 CYS A N 1
ATOM 719 C CA . CYS A 1 97 ? -1.985 20.703 -1.444 1 98.94 97 CYS A CA 1
ATOM 720 C C . CYS A 1 97 ? -2.652 20.906 -2.799 1 98.94 97 CYS A C 1
ATOM 722 O O . CYS A 1 97 ? -3.848 20.656 -2.951 1 98.94 97 CYS A O 1
ATOM 724 N N . VAL A 1 98 ? -1.896 21.391 -3.789 1 98.88 98 VAL A N 1
ATOM 725 C CA . VAL A 1 98 ? -2.42 21.578 -5.141 1 98.88 98 VAL A CA 1
ATOM 726 C C . VAL A 1 98 ? -2.9 20.234 -5.691 1 98.88 98 VAL A C 1
ATOM 728 O O . VAL A 1 98 ? -4.016 20.125 -6.211 1 98.88 98 VAL A O 1
ATOM 731 N N . GLU A 1 99 ? -2.09 19.188 -5.57 1 98.75 99 GLU A N 1
ATOM 732 C CA . GLU A 1 99 ? -2.42 17.875 -6.102 1 98.75 99 GLU A CA 1
ATOM 733 C C . GLU A 1 99 ? -3.658 17.297 -5.422 1 98.75 99 GLU A C 1
ATOM 735 O O . GLU A 1 99 ? -4.523 16.719 -6.082 1 98.75 99 GLU A O 1
ATOM 740 N N . LEU A 1 100 ? -3.709 17.469 -4.102 1 98.81 100 LEU A N 1
ATOM 741 C CA . LEU A 1 100 ? -4.871 16.969 -3.381 1 98.81 100 LEU A CA 1
ATOM 742 C C . LEU A 1 100 ? -6.141 17.688 -3.824 1 98.81 100 LEU A C 1
ATOM 744 O O . LEU A 1 100 ? -7.176 17.062 -4.047 1 98.81 100 LEU A O 1
ATOM 748 N N . ALA A 1 101 ? -6.051 19.016 -3.912 1 98.88 101 ALA A N 1
ATOM 749 C CA . ALA A 1 101 ? -7.219 19.797 -4.32 1 98.88 101 ALA A CA 1
ATOM 750 C C . ALA A 1 101 ? -7.68 19.406 -5.719 1 98.88 101 ALA A C 1
ATOM 752 O O . ALA A 1 101 ? -8.867 19.156 -5.941 1 98.88 101 ALA A O 1
ATOM 753 N N . ARG A 1 102 ? -6.77 19.328 -6.625 1 98.56 102 ARG A N 1
ATOM 754 C CA . ARG A 1 102 ? -7.047 19.047 -8.031 1 98.56 102 ARG A CA 1
ATOM 755 C C . ARG A 1 102 ? -7.594 17.641 -8.211 1 98.56 102 ARG A C 1
ATOM 757 O O . ARG A 1 102 ? -8.656 17.453 -8.805 1 98.56 102 ARG A O 1
ATOM 764 N N . ARG A 1 103 ? -6.969 16.688 -7.68 1 97.94 103 ARG A N 1
ATOM 765 C CA . ARG A 1 103 ? -7.309 15.289 -7.918 1 97.94 103 ARG A CA 1
ATOM 766 C C . ARG A 1 103 ? -8.445 14.836 -7.012 1 97.94 103 ARG A C 1
ATOM 768 O O . ARG A 1 103 ? -9.266 14.008 -7.402 1 97.94 103 ARG A O 1
ATOM 775 N N . GLY A 1 104 ? -8.445 15.359 -5.824 1 98.12 104 GLY A N 1
ATOM 776 C CA . GLY A 1 104 ? -9.5 15.039 -4.883 1 98.12 104 GLY A CA 1
ATOM 777 C C . GLY A 1 104 ? -10.789 15.805 -5.145 1 98.12 104 GLY A C 1
ATOM 778 O O . GLY A 1 104 ? -11.812 15.523 -4.523 1 98.12 104 GLY A O 1
ATOM 779 N N . ARG A 1 105 ? -10.742 16.797 -6.047 1 98.19 105 ARG A N 1
ATOM 780 C CA . ARG A 1 105 ? -11.867 17.672 -6.352 1 98.19 105 ARG A CA 1
ATOM 781 C C . ARG A 1 105 ? -12.492 18.234 -5.074 1 98.19 105 ARG A C 1
ATOM 783 O O . ARG A 1 105 ? -13.688 18.078 -4.84 1 98.19 105 ARG A O 1
ATOM 790 N N . CYS A 1 106 ? -11.648 18.922 -4.348 1 98.69 106 CYS A N 1
ATOM 791 C CA . CYS A 1 106 ? -12.039 19.438 -3.041 1 98.69 106 CYS A CA 1
ATOM 792 C C . CYS A 1 106 ? -11.336 20.75 -2.742 1 98.69 106 CYS A C 1
ATOM 794 O O . CYS A 1 106 ? -10.523 21.234 -3.545 1 98.69 106 CYS A O 1
ATOM 796 N N . THR A 1 107 ? -11.734 21.391 -1.665 1 98.88 107 THR A N 1
ATOM 797 C CA . THR A 1 107 ? -11.023 22.531 -1.113 1 98.88 107 THR A CA 1
ATOM 798 C C . THR A 1 107 ? -10.039 22.094 -0.032 1 98.88 107 THR A C 1
ATOM 800 O O . THR A 1 107 ? -10.422 21.406 0.913 1 98.88 107 THR A O 1
ATOM 803 N N . VAL A 1 108 ? -8.797 22.391 -0.225 1 98.94 108 VAL A N 1
ATOM 804 C CA . VAL A 1 108 ? -7.789 22.125 0.8 1 98.94 108 VAL A CA 1
ATOM 805 C C . VAL A 1 108 ? -7.473 23.422 1.561 1 98.94 108 VAL A C 1
ATOM 807 O O . VAL A 1 108 ? -7.211 24.453 0.952 1 98.94 108 VAL A O 1
ATOM 810 N N . VAL A 1 109 ? -7.535 23.391 2.859 1 99 109 VAL A N 1
ATOM 811 C CA . VAL A 1 109 ? -7.172 24.5 3.727 1 99 109 VAL A CA 1
ATOM 812 C C . VAL A 1 109 ? -5.906 24.156 4.508 1 99 109 VAL A C 1
ATOM 814 O O . VAL A 1 109 ? -5.965 23.422 5.496 1 99 109 VAL A O 1
ATOM 817 N N . SER A 1 110 ? -4.82 24.688 4.047 1 98.94 110 SER A N 1
ATOM 818 C CA . SER A 1 110 ? -3.527 24.453 4.68 1 98.94 110 SER A CA 1
ATOM 819 C C . SER A 1 110 ? -3.318 25.359 5.879 1 98.94 110 SER A C 1
ATOM 821 O O . SER A 1 110 ? -3.605 26.562 5.809 1 98.94 110 SER A O 1
ATOM 823 N N . VAL A 1 111 ? -2.762 24.844 6.922 1 98.94 111 VAL A N 1
ATOM 824 C CA . VAL A 1 111 ? -2.695 25.547 8.203 1 98.94 111 VAL A CA 1
ATOM 825 C C . VAL A 1 111 ? -1.271 26.047 8.445 1 98.94 111 VAL A C 1
ATOM 827 O O . VAL A 1 111 ? -0.31 25.281 8.32 1 98.94 111 VAL A O 1
ATOM 830 N N . ASP A 1 112 ? -1.147 27.312 8.734 1 98.94 112 ASP A N 1
ATOM 831 C CA . ASP A 1 112 ? 0.123 27.875 9.195 1 98.94 112 ASP A CA 1
ATOM 832 C C . ASP A 1 112 ? 0.235 27.812 10.711 1 98.94 112 ASP A C 1
ATOM 834 O O . ASP A 1 112 ? 0.255 28.844 11.383 1 98.94 112 ASP A O 1
ATOM 838 N N . TYR A 1 113 ? 0.38 26.594 11.211 1 98.94 113 TYR A N 1
ATOM 839 C CA . TYR A 1 113 ? 0.329 26.391 12.656 1 98.94 113 TYR A CA 1
ATOM 840 C C . TYR A 1 113 ? 1.613 26.859 13.32 1 98.94 113 TYR A C 1
ATOM 842 O O . TYR A 1 113 ? 2.66 26.953 12.672 1 98.94 113 TYR A O 1
ATOM 850 N N . ARG A 1 114 ? 1.587 27.203 14.609 1 98.88 114 ARG A N 1
ATOM 851 C CA . ARG A 1 114 ? 2.736 27.625 15.398 1 98.88 114 ARG A CA 1
ATOM 852 C C . ARG A 1 114 ? 3.758 26.516 15.539 1 98.88 114 ARG A C 1
ATOM 854 O O . ARG A 1 114 ? 3.391 25.328 15.617 1 98.88 114 ARG A O 1
ATOM 861 N N . LEU A 1 115 ? 5.031 26.844 15.641 1 98.69 115 LEU A N 1
ATOM 862 C CA . LEU A 1 115 ? 6.09 25.844 15.57 1 98.69 115 LEU A CA 1
ATOM 863 C C . LEU A 1 115 ? 6.758 25.672 16.938 1 98.69 115 LEU A C 1
ATOM 865 O O . LEU A 1 115 ? 6.895 26.625 17.688 1 98.69 115 LEU A O 1
ATOM 869 N N . ALA A 1 116 ? 7.043 24.484 17.203 1 97.94 116 ALA A N 1
ATOM 870 C CA . ALA A 1 116 ? 7.973 24.172 18.281 1 97.94 116 ALA A CA 1
ATOM 871 C C . ALA A 1 116 ? 9.398 24.578 17.922 1 97.94 116 ALA A C 1
ATOM 873 O O . ALA A 1 116 ? 9.727 24.703 16.734 1 97.94 116 ALA A O 1
ATOM 874 N N . PRO A 1 117 ? 10.383 24.828 18.844 1 96.88 117 PRO A N 1
ATOM 875 C CA . PRO A 1 117 ? 10.195 24.688 20.281 1 96.88 117 PRO A CA 1
ATOM 876 C C . PRO A 1 117 ? 9.609 25.938 20.922 1 96.88 117 PRO A C 1
ATOM 878 O O . PRO A 1 117 ? 9.281 25.938 22.109 1 96.88 117 PRO A O 1
ATOM 881 N N . GLU A 1 118 ? 9.477 27.062 20.109 1 97.56 118 GLU A N 1
ATOM 882 C CA . GLU A 1 118 ? 8.922 28.297 20.656 1 97.56 118 GLU A CA 1
ATOM 883 C C . GLU A 1 118 ? 7.496 28.094 21.156 1 97.56 118 GLU A C 1
ATOM 885 O O . GLU A 1 118 ? 7.078 28.719 22.125 1 97.56 118 GLU A O 1
ATOM 890 N N . HIS A 1 119 ? 6.762 27.234 20.516 1 98.38 119 HIS A N 1
ATOM 891 C CA . HIS A 1 119 ? 5.383 26.906 20.859 1 98.38 119 HIS A CA 1
ATOM 892 C C . HIS A 1 119 ? 5.176 25.391 20.906 1 98.38 119 HIS A C 1
ATOM 894 O O . HIS A 1 119 ? 4.566 24.812 20.016 1 98.38 119 HIS A O 1
ATOM 900 N N . PRO A 1 120 ? 5.602 24.75 21.953 1 98.31 120 PRO A N 1
ATOM 901 C CA . PRO A 1 120 ? 5.406 23.297 22.078 1 98.31 120 PRO A CA 1
ATOM 902 C C . PRO A 1 120 ? 3.938 22.906 22.234 1 98.31 120 PRO A C 1
ATOM 904 O O . PRO A 1 120 ? 3.062 23.781 22.219 1 98.31 120 PRO A O 1
ATOM 907 N N . TYR A 1 121 ? 3.645 21.641 22.281 1 98.19 121 TYR A N 1
ATOM 908 C CA . TYR A 1 121 ? 2.291 21.156 22.516 1 98.19 121 TYR A CA 1
ATOM 909 C C . TYR A 1 121 ? 1.632 21.891 23.672 1 98.19 121 TYR A C 1
ATOM 911 O O . TYR A 1 121 ? 2.258 22.109 24.703 1 98.19 121 TYR A O 1
ATOM 919 N N . PRO A 1 122 ? 0.414 22.25 23.359 1 97.81 122 PRO A N 1
ATOM 920 C CA . PRO A 1 122 ? -0.512 21.812 22.312 1 97.81 122 PRO A CA 1
ATOM 921 C C . PRO A 1 122 ? -0.707 22.859 21.219 1 97.81 122 PRO A C 1
ATOM 923 O O . PRO A 1 122 ? -1.71 22.828 20.5 1 97.81 122 PRO A O 1
ATOM 926 N N . ALA A 1 123 ? 0.223 23.781 21.031 1 98.56 123 ALA A N 1
ATOM 927 C CA . ALA A 1 123 ? 0.01 24.984 20.234 1 98.56 123 ALA A CA 1
ATOM 928 C C . ALA A 1 123 ? -0.363 24.609 18.797 1 98.56 123 ALA A C 1
ATOM 930 O O . ALA A 1 123 ? -1.382 25.078 18.281 1 98.56 123 ALA A O 1
ATOM 931 N N . ALA A 1 124 ? 0.45 23.797 18.156 1 98.81 124 ALA A N 1
ATOM 932 C CA . ALA A 1 124 ? 0.213 23.422 16.766 1 98.81 124 ALA A CA 1
ATOM 933 C C . ALA A 1 124 ? -1.138 22.734 16.609 1 98.81 124 ALA A C 1
ATOM 935 O O . ALA A 1 124 ? -1.89 23.031 15.672 1 98.81 124 ALA A O 1
ATOM 936 N N . LEU A 1 125 ? -1.449 21.797 17.5 1 98.12 125 LEU A N 1
ATOM 937 C CA . LEU A 1 125 ? -2.711 21.062 17.453 1 98.12 125 LEU A CA 1
ATOM 938 C C . LEU A 1 125 ? -3.893 22.016 17.656 1 98.12 125 LEU A C 1
ATOM 940 O O . LEU A 1 125 ? -4.922 21.875 17 1 98.12 125 LEU A O 1
ATOM 944 N N . GLN A 1 126 ? -3.746 22.922 18.594 1 97.94 126 GLN A N 1
ATOM 945 C CA . GLN A 1 126 ? -4.785 23.922 18.844 1 97.94 126 GLN A CA 1
ATOM 946 C C . GLN A 1 126 ? -5.043 24.766 17.594 1 97.94 126 GLN A C 1
ATOM 948 O O . GLN A 1 126 ? -6.191 25.047 17.266 1 97.94 126 GLN A O 1
ATOM 953 N N . ASP A 1 127 ? -3.975 25.156 16.922 1 98.81 127 ASP A N 1
ATOM 954 C CA . ASP A 1 127 ? -4.117 25.938 15.695 1 98.81 127 ASP A CA 1
ATOM 955 C C . ASP A 1 127 ? -4.855 25.141 14.625 1 98.81 127 ASP A C 1
ATOM 957 O O . ASP A 1 127 ? -5.77 25.656 13.977 1 98.81 127 ASP A O 1
ATOM 961 N N . ALA A 1 128 ? -4.508 23.906 14.414 1 98.75 128 ALA A N 1
ATOM 962 C CA . ALA A 1 128 ? -5.184 23.047 13.445 1 98.75 128 ALA A CA 1
ATOM 963 C C . ALA A 1 128 ? -6.66 22.875 13.789 1 98.75 128 ALA A C 1
ATOM 965 O O . ALA A 1 128 ? -7.52 22.922 12.906 1 98.75 128 ALA A O 1
ATOM 966 N N . GLY A 1 129 ? -6.918 22.656 15.078 1 98.25 129 GLY A N 1
ATOM 967 C CA . GLY A 1 129 ? -8.297 22.562 15.523 1 98.25 129 GLY A CA 1
ATOM 968 C C . GLY A 1 129 ? -9.094 23.844 15.273 1 98.25 129 GLY A C 1
ATOM 969 O O . GLY A 1 129 ? -10.266 23.781 14.898 1 98.25 129 GLY A O 1
ATOM 970 N N . THR A 1 130 ? -8.453 24.953 15.508 1 98.44 130 THR A N 1
ATOM 971 C CA . THR A 1 130 ? -9.078 26.25 15.242 1 98.44 130 THR A CA 1
ATOM 972 C C . THR A 1 130 ? -9.5 26.359 13.781 1 98.44 130 THR A C 1
ATOM 974 O O . THR A 1 130 ? -10.609 26.797 13.477 1 98.44 130 THR A O 1
ATOM 977 N N . VAL A 1 131 ? -8.664 25.922 12.891 1 98.81 131 VAL A N 1
ATOM 978 C CA . VAL A 1 131 ? -8.945 26.016 11.461 1 98.81 131 VAL A CA 1
ATOM 979 C C . VAL A 1 131 ? -10.078 25.047 11.094 1 98.81 131 VAL A C 1
ATOM 981 O O . VAL A 1 131 ? -10.969 25.391 10.32 1 98.81 131 VAL A O 1
ATOM 984 N N . LEU A 1 132 ? -10.055 23.828 11.648 1 98.75 132 LEU A N 1
ATOM 985 C CA . LEU A 1 132 ? -11.133 22.875 11.398 1 98.75 132 LEU A CA 1
ATOM 986 C C . LEU A 1 132 ? -12.477 23.453 11.844 1 98.75 132 LEU A C 1
ATOM 988 O O . LEU A 1 132 ? -13.453 23.391 11.094 1 98.75 132 LEU A O 1
ATOM 992 N N . ARG A 1 133 ? -12.547 24.062 13.023 1 98.19 133 ARG A N 1
ATOM 993 C CA . ARG A 1 133 ? -13.766 24.688 13.523 1 98.19 133 ARG A CA 1
ATOM 994 C C . ARG A 1 133 ? -14.203 25.828 12.617 1 98.19 133 ARG A C 1
ATOM 996 O O . ARG A 1 133 ? -15.398 25.984 12.328 1 98.19 133 ARG A O 1
ATOM 1003 N N . TRP A 1 134 ? -13.234 26.625 12.242 1 98.69 134 TRP A N 1
ATOM 1004 C CA . TRP A 1 134 ? -13.508 27.781 11.398 1 98.69 134 TRP A CA 1
ATOM 1005 C C . TRP A 1 134 ? -14.102 27.344 10.062 1 98.69 134 TRP A C 1
ATOM 1007 O O . TRP A 1 134 ? -15.094 27.906 9.602 1 98.69 134 TRP A O 1
ATOM 1017 N N . VAL A 1 135 ? -13.539 26.312 9.414 1 98.75 135 VAL A N 1
ATOM 1018 C CA . VAL A 1 135 ? -14.023 25.828 8.125 1 98.75 135 VAL A CA 1
ATOM 1019 C C . VAL A 1 135 ? -15.461 25.328 8.273 1 98.75 135 VAL A C 1
ATOM 1021 O O . VAL A 1 135 ? -16.297 25.594 7.414 1 98.75 135 VAL A O 1
ATOM 1024 N N . HIS A 1 136 ? -15.695 24.594 9.32 1 98.44 136 HIS A N 1
ATOM 1025 C CA . HIS A 1 136 ? -17.047 24.109 9.578 1 98.44 136 HIS A CA 1
ATOM 1026 C C . HIS A 1 136 ? -18.031 25.25 9.773 1 98.44 136 HIS A C 1
ATOM 1028 O O . HIS A 1 136 ? -19.094 25.281 9.164 1 98.44 136 HIS A O 1
ATOM 1034 N N . ALA A 1 137 ? -17.656 26.219 10.594 1 98.12 137 ALA A N 1
ATOM 1035 C CA . ALA A 1 137 ? -18.547 27.328 10.961 1 98.12 137 ALA A CA 1
ATOM 1036 C C . ALA A 1 137 ? -18.781 28.25 9.766 1 98.12 137 ALA A C 1
ATOM 1038 O O . ALA A 1 137 ? -19.891 28.781 9.602 1 98.12 137 ALA A O 1
ATOM 1039 N N . GLU A 1 138 ? -17.812 28.422 8.938 1 98.31 138 GLU A N 1
ATOM 1040 C CA . GLU A 1 138 ? -17.891 29.375 7.836 1 98.31 138 GLU A CA 1
ATOM 1041 C C . GLU A 1 138 ? -18.109 28.672 6.504 1 98.31 138 GLU A C 1
ATOM 1043 O O . GLU A 1 138 ? -17.75 29.188 5.445 1 98.31 138 GLU A O 1
ATOM 1048 N N . ALA A 1 139 ? -18.609 27.5 6.551 1 98.38 139 ALA A N 1
ATOM 1049 C CA . ALA A 1 139 ? -18.719 26.625 5.395 1 98.38 139 ALA A CA 1
ATOM 1050 C C . ALA A 1 139 ? -19.406 27.328 4.23 1 98.38 139 ALA A C 1
ATOM 1052 O O . ALA A 1 139 ? -18.938 27.266 3.092 1 98.38 139 ALA A O 1
ATOM 1053 N N . ALA A 1 140 ? -20.484 28 4.469 1 98 140 ALA A N 1
ATOM 1054 C CA . ALA A 1 140 ? -21.234 28.656 3.41 1 98 140 ALA A CA 1
ATOM 1055 C C . ALA A 1 140 ? -20.391 29.719 2.721 1 98 140 ALA A C 1
ATOM 1057 O O . ALA A 1 140 ? -20.328 29.766 1.491 1 98 140 ALA A O 1
ATOM 1058 N N . ALA A 1 141 ? -19.781 30.516 3.504 1 97.5 141 ALA A N 1
ATOM 1059 C CA . ALA A 1 141 ? -18.953 31.594 2.971 1 97.5 141 ALA A CA 1
ATOM 1060 C C . ALA A 1 141 ? -17.75 31.047 2.213 1 97.5 141 ALA A C 1
ATOM 1062 O O . ALA A 1 141 ? -17.297 31.656 1.237 1 97.5 141 ALA A O 1
ATOM 1063 N N . LEU A 1 142 ? -17.312 29.875 2.598 1 98.25 142 LEU A N 1
ATOM 1064 C CA . LEU A 1 142 ? -16.125 29.266 2.006 1 98.25 142 LEU A CA 1
ATOM 1065 C C . LEU A 1 142 ? -16.5 28.406 0.808 1 98.25 142 LEU A C 1
ATOM 1067 O O . LEU A 1 142 ? -15.617 27.938 0.081 1 98.25 142 LEU A O 1
ATOM 1071 N N . GLY A 1 143 ? -17.766 28.188 0.629 1 98.19 143 GLY A N 1
ATOM 1072 C CA . GLY A 1 143 ? -18.203 27.312 -0.441 1 98.19 143 GLY A CA 1
ATOM 1073 C C . GLY A 1 143 ? -17.859 25.859 -0.187 1 98.19 143 GLY A C 1
ATOM 1074 O O . GLY A 1 143 ? -17.5 25.125 -1.113 1 98.19 143 GLY A O 1
ATOM 1075 N N . VAL A 1 144 ? -17.906 25.422 1.037 1 98.12 144 VAL A N 1
ATOM 1076 C CA . VAL A 1 144 ? -17.547 24.047 1.387 1 98.12 144 VAL A CA 1
ATOM 1077 C C . VAL A 1 144 ? -18.75 23.344 2.016 1 98.12 144 VAL A C 1
ATOM 1079 O O . VAL A 1 144 ? -19.656 24 2.529 1 98.12 144 VAL A O 1
ATOM 1082 N N . ASP A 1 145 ? -18.812 22.078 1.86 1 98 145 ASP A N 1
ATOM 1083 C CA . ASP A 1 145 ? -19.828 21.234 2.49 1 98 145 ASP A CA 1
ATOM 1084 C C . ASP A 1 145 ? -19.375 20.781 3.881 1 98 145 ASP A C 1
ATOM 1086 O O . ASP A 1 145 ? -18.469 19.953 4.016 1 98 145 ASP A O 1
ATOM 1090 N N . PRO A 1 146 ? -19.969 21.281 4.957 1 97.25 146 PRO A N 1
ATOM 1091 C CA . PRO A 1 146 ? -19.5 20.969 6.312 1 97.25 146 PRO A CA 1
ATOM 1092 C C . PRO A 1 146 ? -19.734 19.516 6.707 1 97.25 146 PRO A C 1
ATOM 1094 O O . PRO A 1 146 ? -19.219 19.062 7.73 1 97.25 146 PRO A O 1
ATOM 1097 N N . ALA A 1 147 ? -20.516 18.781 5.902 1 97 147 ALA A N 1
ATOM 1098 C CA . ALA A 1 147 ? -20.766 17.359 6.191 1 97 147 ALA A CA 1
ATOM 1099 C C . ALA A 1 147 ? -19.656 16.484 5.621 1 97 147 ALA A C 1
ATOM 1101 O O . ALA A 1 147 ? -19.547 15.305 5.973 1 97 147 ALA A O 1
ATOM 1102 N N . ARG A 1 148 ? -18.812 17 4.75 1 97.44 148 ARG A N 1
ATOM 1103 C CA . ARG A 1 148 ? -17.75 16.234 4.105 1 97.44 148 ARG A CA 1
ATOM 1104 C C . ARG A 1 148 ? -16.391 16.891 4.348 1 97.44 148 ARG A C 1
ATOM 1106 O O . ARG A 1 148 ? -15.719 17.312 3.402 1 97.44 148 ARG A O 1
ATOM 1113 N N . LEU A 1 149 ? -15.969 16.906 5.633 1 98.31 149 LEU A N 1
ATOM 1114 C CA . LEU A 1 149 ? -14.664 17.406 6.051 1 98.31 149 LEU A CA 1
ATOM 1115 C C . LEU A 1 149 ? -13.68 16.25 6.27 1 98.31 149 LEU A C 1
ATOM 1117 O O . LEU A 1 149 ? -14.047 15.219 6.82 1 98.31 149 LEU A O 1
ATOM 1121 N N . ALA A 1 150 ? -12.523 16.391 5.789 1 98.81 150 ALA A N 1
ATOM 1122 C CA . ALA A 1 150 ? -11.43 15.461 6.023 1 98.81 150 ALA A CA 1
ATOM 1123 C C . ALA A 1 150 ? -10.211 16.172 6.594 1 98.81 150 ALA A C 1
ATOM 1125 O O . ALA A 1 150 ? -10.148 17.406 6.605 1 98.81 150 ALA A O 1
ATOM 1126 N N . VAL A 1 151 ? -9.297 15.414 7.152 1 98.88 151 VAL A N 1
ATOM 1127 C CA . VAL A 1 151 ? -8.016 15.938 7.617 1 98.88 151 VAL A CA 1
ATOM 1128 C C . VAL A 1 151 ? -6.879 15.211 6.91 1 98.88 151 VAL A C 1
ATOM 1130 O O . VAL A 1 151 ? -7 14.031 6.574 1 98.88 151 VAL A O 1
ATOM 1133 N N . ALA A 1 152 ? -5.836 15.914 6.648 1 98.94 152 ALA A N 1
ATOM 1134 C CA . ALA A 1 152 ? -4.656 15.352 5.992 1 98.94 152 ALA A CA 1
ATOM 1135 C C . ALA A 1 152 ? -3.383 16.031 6.477 1 98.94 152 ALA A C 1
ATOM 1137 O O . ALA A 1 152 ? -3.428 17.156 6.98 1 98.94 152 ALA A O 1
ATOM 1138 N N . GLY A 1 153 ? -2.318 15.359 6.336 1 98.94 153 GLY A N 1
ATOM 1139 C CA . GLY A 1 153 ? -1.02 15.938 6.637 1 98.94 153 GLY A CA 1
ATOM 1140 C C . GLY A 1 153 ? 0.141 15.055 6.223 1 98.94 153 GLY A C 1
ATOM 1141 O O . GLY A 1 153 ? -0.06 13.914 5.801 1 98.94 153 GLY A O 1
ATOM 1142 N N . SER A 1 154 ? 1.3 15.594 6.27 1 98.88 154 SER A N 1
ATOM 1143 C CA . SER A 1 154 ? 2.543 14.898 5.949 1 98.88 154 SER A CA 1
ATOM 1144 C C . SER A 1 154 ? 3.535 14.977 7.105 1 98.88 154 SER A C 1
ATOM 1146 O O . SER A 1 154 ? 3.688 16.031 7.73 1 98.88 154 SER A O 1
ATOM 1148 N N . SER A 1 155 ? 4.172 13.805 7.379 1 98.81 155 SER A N 1
ATOM 1149 C CA . SER A 1 155 ? 5.188 13.75 8.422 1 98.81 155 SER A CA 1
ATOM 1150 C C . SER A 1 155 ? 4.641 14.258 9.75 1 98.81 155 SER A C 1
ATOM 1152 O O . SER A 1 155 ? 3.619 13.766 10.242 1 98.81 155 SER A O 1
ATOM 1154 N N . ALA A 1 156 ? 5.227 15.375 10.352 1 98.88 156 ALA A N 1
ATOM 1155 C CA . ALA A 1 156 ? 4.746 15.961 11.602 1 98.88 156 ALA A CA 1
ATOM 1156 C C . ALA A 1 156 ? 3.311 16.453 11.453 1 98.88 156 ALA A C 1
ATOM 1158 O O . ALA A 1 156 ? 2.514 16.359 12.391 1 98.88 156 ALA A O 1
ATOM 1159 N N . GLY A 1 157 ? 2.98 16.984 10.266 1 98.94 157 GLY A N 1
ATOM 1160 C CA . GLY A 1 157 ? 1.617 17.422 10.016 1 98.94 157 GLY A CA 1
ATOM 1161 C C . GLY A 1 157 ? 0.611 16.281 10.047 1 98.94 157 GLY A C 1
ATOM 1162 O O . GLY A 1 157 ? -0.548 16.484 10.414 1 98.94 157 GLY A O 1
ATOM 1163 N N . ALA A 1 158 ? 1.026 15.102 9.617 1 98.94 158 ALA A N 1
ATOM 1164 C CA . ALA A 1 158 ? 0.147 13.938 9.672 1 98.94 158 ALA A CA 1
ATOM 1165 C C . ALA A 1 158 ? -0.161 13.547 11.117 1 98.94 158 ALA A C 1
ATOM 1167 O O . ALA A 1 158 ? -1.237 13.016 11.406 1 98.94 158 ALA A O 1
ATOM 1168 N N . ALA A 1 159 ? 0.773 13.797 12.047 1 98.81 159 ALA A N 1
ATOM 1169 C CA . ALA A 1 159 ? 0.493 13.594 13.461 1 98.81 159 ALA A CA 1
ATOM 1170 C C . ALA A 1 159 ? -0.669 14.469 13.922 1 98.81 159 ALA A C 1
ATOM 1172 O O . ALA A 1 159 ? -1.574 14 14.617 1 98.81 159 ALA A O 1
ATOM 1173 N N . LEU A 1 160 ? -0.608 15.742 13.531 1 98.75 160 LEU A N 1
ATOM 1174 C CA . LEU A 1 160 ? -1.669 16.672 13.891 1 98.75 160 LEU A CA 1
ATOM 1175 C C . LEU A 1 160 ? -3 16.25 13.281 1 98.75 160 LEU A C 1
ATOM 1177 O O . LEU A 1 160 ? -4.027 16.25 13.961 1 98.75 160 LEU A O 1
ATOM 1181 N N . ALA A 1 161 ? -2.963 15.883 12 1 98.88 161 ALA A N 1
ATOM 1182 C CA . ALA A 1 161 ? -4.172 15.43 11.32 1 98.88 161 ALA A CA 1
ATOM 1183 C C . ALA A 1 161 ? -4.766 14.211 12.016 1 98.88 161 ALA A C 1
ATOM 1185 O O . ALA A 1 161 ? -5.98 14.133 12.211 1 98.88 161 ALA A O 1
ATOM 1186 N N . ALA A 1 162 ? -3.906 13.25 12.375 1 98.69 162 ALA A N 1
ATOM 1187 C CA . ALA A 1 162 ? -4.371 12.055 13.078 1 98.69 162 ALA A CA 1
ATOM 1188 C C . ALA A 1 162 ? -5.035 12.422 14.406 1 98.69 162 ALA A C 1
ATOM 1190 O O . ALA A 1 162 ? -6.059 11.844 14.773 1 98.69 162 ALA A O 1
ATOM 1191 N N . CYS A 1 163 ? -4.445 13.375 15.125 1 97.81 163 CYS A N 1
ATOM 1192 C CA . CYS A 1 163 ? -5.031 13.812 16.391 1 97.81 163 CYS A CA 1
ATOM 1193 C C . CYS A 1 163 ? -6.391 14.469 16.156 1 97.81 163 CYS A C 1
ATOM 1195 O O . CYS A 1 163 ? -7.328 14.234 16.922 1 97.81 163 CYS A O 1
ATOM 1197 N N . LEU A 1 164 ? -6.516 15.25 15.109 1 97.75 164 LEU A N 1
ATOM 1198 C CA . LEU A 1 164 ? -7.777 15.906 14.797 1 97.75 164 LEU A CA 1
ATOM 1199 C C . LEU A 1 164 ? -8.867 14.883 14.492 1 97.75 164 LEU A C 1
ATOM 1201 O O . LEU A 1 164 ? -10.047 15.133 14.727 1 97.75 164 LEU A O 1
ATOM 1205 N N . ALA A 1 165 ? -8.5 13.758 13.906 1 97.06 165 ALA A N 1
ATOM 1206 C CA . ALA A 1 165 ? -9.445 12.727 13.492 1 97.06 165 ALA A CA 1
ATOM 1207 C C . ALA A 1 165 ? -10.016 11.992 14.703 1 97.06 165 ALA A C 1
ATOM 1209 O O . ALA A 1 165 ? -11.023 11.289 14.594 1 97.06 165 ALA A O 1
ATOM 1210 N N . HIS A 1 166 ? -9.305 12.086 15.867 1 91.44 166 HIS A N 1
ATOM 1211 C CA . HIS A 1 166 ? -9.805 11.445 17.078 1 91.44 166 HIS A CA 1
ATOM 1212 C C . HIS A 1 166 ? -10.898 12.289 17.734 1 91.44 166 HIS A C 1
ATOM 1214 O O . HIS A 1 166 ? -10.641 13.398 18.203 1 91.44 166 HIS A O 1
ATOM 1220 N N . PRO A 1 167 ? -12.047 11.789 17.719 1 78.19 167 PRO A N 1
ATOM 1221 C CA . PRO A 1 167 ? -13.172 12.547 18.281 1 78.19 167 PRO A CA 1
ATOM 1222 C C . PRO A 1 167 ? -13.031 12.789 19.781 1 78.19 167 PRO A C 1
ATOM 1224 O O . PRO A 1 167 ? -12.758 11.859 20.531 1 78.19 167 PRO A O 1
ATOM 1227 N N . ASP A 1 168 ? -13.102 14.023 20.156 1 76.69 168 ASP A N 1
ATOM 1228 C CA . ASP A 1 168 ? -13.195 14.312 21.578 1 76.69 168 ASP A CA 1
ATOM 1229 C C . ASP A 1 168 ? -14.406 15.195 21.891 1 76.69 168 ASP A C 1
ATOM 1231 O O . ASP A 1 168 ? -14.539 15.711 23 1 76.69 168 ASP A O 1
ATOM 1235 N N . GLY A 1 169 ? -15.234 15.211 20.891 1 80.06 169 GLY A N 1
ATOM 1236 C CA . GLY A 1 169 ? -16.469 15.984 21.031 1 80.06 169 GLY A CA 1
ATOM 1237 C C . GLY A 1 169 ? -16.25 17.469 20.891 1 80.06 169 GLY A C 1
ATOM 1238 O O . GLY A 1 169 ? -17.203 18.234 20.75 1 80.06 169 GLY A O 1
ATOM 1239 N N . SER A 1 170 ? -15.055 17.938 20.781 1 87.19 170 SER A N 1
ATOM 1240 C CA . SER A 1 170 ? -14.789 19.375 20.734 1 87.19 170 SER A CA 1
ATOM 1241 C C . SER A 1 170 ? -14.633 19.859 19.312 1 87.19 170 SER A C 1
ATOM 1243 O O . SER A 1 170 ? -14.695 21.062 19.047 1 87.19 170 SER A O 1
ATOM 1245 N N . LEU A 1 171 ? -14.484 18.969 18.391 1 94.19 171 LEU A N 1
ATOM 1246 C CA . LEU A 1 171 ? -14.25 19.328 17 1 94.19 171 LEU A CA 1
ATOM 1247 C C . LEU A 1 171 ? -15.305 18.703 16.094 1 94.19 171 LEU A C 1
ATOM 1249 O O . LEU A 1 171 ? -15.898 17.672 16.438 1 94.19 171 LEU A O 1
ATOM 1253 N N . PRO A 1 172 ? -15.578 19.422 14.992 1 95.56 172 PRO A N 1
ATOM 1254 C CA . PRO A 1 172 ? -16.453 18.797 14 1 95.56 172 PRO A CA 1
ATOM 1255 C C . PRO A 1 172 ? -15.945 17.422 13.555 1 95.56 172 PRO A C 1
ATOM 1257 O O . PRO A 1 172 ? -14.734 17.188 13.492 1 95.56 172 PRO A O 1
ATOM 1260 N N . ALA A 1 173 ? -16.922 16.547 13.297 1 94.81 173 ALA A N 1
ATOM 1261 C CA . ALA A 1 173 ? -16.562 15.219 12.82 1 94.81 173 ALA A CA 1
ATOM 1262 C C . ALA A 1 173 ? -15.898 15.281 11.438 1 94.81 173 ALA A C 1
ATOM 1264 O O . ALA A 1 173 ? -16.266 16.125 10.609 1 94.81 173 ALA A O 1
ATOM 1265 N N . VAL A 1 174 ? -14.945 14.461 11.203 1 97.62 174 VAL A N 1
ATOM 1266 C CA . VAL A 1 174 ? -14.344 14.336 9.883 1 97.62 174 VAL A CA 1
ATOM 1267 C C . VAL A 1 174 ? -14.664 12.969 9.289 1 97.62 174 VAL A C 1
ATOM 1269 O O . VAL A 1 174 ? -14.805 11.984 10.023 1 97.62 174 VAL A O 1
ATOM 1272 N N . VAL A 1 175 ? -14.758 12.906 7.945 1 97.5 175 VAL A N 1
ATOM 1273 C CA . VAL A 1 175 ? -15.25 11.695 7.305 1 97.5 175 VAL A CA 1
ATOM 1274 C C . VAL A 1 175 ? -14.078 10.867 6.797 1 97.5 175 VAL A C 1
ATOM 1276 O O . VAL A 1 175 ? -14.258 9.727 6.359 1 97.5 175 VAL A O 1
ATOM 1279 N N . PHE A 1 176 ? -12.844 11.438 6.855 1 98.62 176 PHE A N 1
ATOM 1280 C CA . PHE A 1 176 ? -11.68 10.766 6.289 1 98.62 176 PHE A CA 1
ATOM 1281 C C . PHE A 1 176 ? -10.391 11.359 6.832 1 98.62 176 PHE A C 1
ATOM 1283 O O . PHE A 1 176 ? -10.352 12.539 7.195 1 98.62 176 PHE A O 1
ATOM 1290 N N . GLN A 1 177 ? -9.328 10.578 6.984 1 98.88 177 GLN A N 1
ATOM 1291 C CA . GLN A 1 177 ? -7.992 11.055 7.34 1 98.88 177 GLN A CA 1
ATOM 1292 C C . GLN A 1 177 ? -6.941 10.531 6.371 1 98.88 177 GLN A C 1
ATOM 1294 O O . GLN A 1 177 ? -6.914 9.336 6.062 1 98.88 177 GLN A O 1
ATOM 1299 N N . LEU A 1 178 ? -6.184 11.367 5.738 1 98.94 178 LEU A N 1
ATOM 1300 C CA . LEU A 1 178 ? -5.086 11.039 4.836 1 98.94 178 LEU A CA 1
ATOM 1301 C C . LEU A 1 178 ? -3.742 11.375 5.473 1 98.94 178 LEU A C 1
ATOM 1303 O O . LEU A 1 178 ? -3.426 12.547 5.688 1 98.94 178 LEU A O 1
ATOM 1307 N N . LEU A 1 179 ? -2.955 10.336 5.809 1 99 179 LEU A N 1
ATOM 1308 C CA . LEU A 1 179 ? -1.698 10.484 6.535 1 99 179 LEU A CA 1
ATOM 1309 C C . LEU A 1 179 ? -0.519 10.031 5.68 1 99 179 LEU A C 1
ATOM 1311 O O . LEU A 1 179 ? -0.328 8.828 5.465 1 99 179 LEU A O 1
ATOM 1315 N N . HIS A 1 180 ? 0.27 10.961 5.172 1 98.94 180 HIS A N 1
ATOM 1316 C CA . HIS A 1 180 ? 1.444 10.648 4.367 1 98.94 180 HIS A CA 1
ATOM 1317 C C . HIS A 1 180 ? 2.721 10.719 5.199 1 98.94 180 HIS A C 1
ATOM 1319 O O . HIS A 1 180 ? 2.967 11.727 5.875 1 98.94 180 HIS A O 1
ATOM 1325 N N . GLN A 1 181 ? 3.545 9.609 5.203 1 98.88 181 GLN A N 1
ATOM 1326 C CA . GLN A 1 181 ? 4.789 9.445 5.953 1 98.88 181 GLN A CA 1
ATOM 1327 C C . GLN A 1 181 ? 4.637 9.953 7.387 1 98.88 181 GLN A C 1
ATOM 1329 O O . GLN A 1 181 ? 5.441 10.766 7.852 1 98.88 181 GLN A O 1
ATOM 1334 N N . PRO A 1 182 ? 3.672 9.461 8.094 1 98.94 182 PRO A N 1
ATOM 1335 C CA . PRO A 1 182 ? 3.219 10.094 9.336 1 98.94 182 PRO A CA 1
ATOM 1336 C C . PRO A 1 182 ? 4.184 9.875 10.5 1 98.94 182 PRO A C 1
ATOM 1338 O O . PRO A 1 182 ? 4.754 8.789 10.633 1 98.94 182 PRO A O 1
ATOM 1341 N N . VAL A 1 183 ? 4.348 10.906 11.25 1 98.81 183 VAL A N 1
ATOM 1342 C CA . VAL A 1 183 ? 4.941 10.852 12.578 1 98.81 183 VAL A CA 1
ATOM 1343 C C . VAL A 1 183 ? 3.869 10.5 13.609 1 98.81 183 VAL A C 1
ATOM 1345 O O . VAL A 1 183 ? 2.961 11.297 13.867 1 98.81 183 VAL A O 1
ATOM 1348 N N . LEU A 1 184 ? 3.994 9.305 14.203 1 98.81 184 LEU A N 1
ATOM 1349 C CA . LEU A 1 184 ? 2.824 8.867 14.953 1 98.81 184 LEU A CA 1
ATOM 1350 C C . LEU A 1 184 ? 3.219 8.414 16.359 1 98.81 184 LEU A C 1
ATOM 1352 O O . LEU A 1 184 ? 2.367 8.305 17.234 1 98.81 184 LEU A O 1
ATOM 1356 N N . ASP A 1 185 ? 4.488 8.078 16.594 1 98.81 185 ASP A N 1
ATOM 1357 C CA . ASP A 1 185 ? 4.883 7.418 17.828 1 98.81 185 ASP A CA 1
ATOM 1358 C C . ASP A 1 185 ? 6.16 8.031 18.406 1 98.81 185 ASP A C 1
ATOM 1360 O O . ASP A 1 185 ? 7.199 8.039 17.734 1 98.81 185 ASP A O 1
ATOM 1364 N N . ASP A 1 186 ? 6.125 8.547 19.594 1 98.62 186 ASP A N 1
ATOM 1365 C CA . ASP A 1 186 ? 7.293 9.18 20.203 1 98.62 186 ASP A CA 1
ATOM 1366 C C . ASP A 1 186 ? 8.242 8.133 20.781 1 98.62 186 ASP A C 1
ATOM 1368 O O . ASP A 1 186 ? 9.336 8.469 21.25 1 98.62 186 ASP A O 1
ATOM 1372 N N . ARG A 1 187 ? 7.887 6.891 20.812 1 98.44 187 ARG A N 1
ATOM 1373 C CA . ARG A 1 187 ? 8.672 5.805 21.406 1 98.44 187 ARG A CA 1
ATOM 1374 C C . ARG A 1 187 ? 9.609 5.191 20.375 1 98.44 187 ARG A C 1
ATOM 1376 O O . ARG A 1 187 ? 9.484 5.461 19.172 1 98.44 187 ARG A O 1
ATOM 1383 N N . ALA A 1 188 ? 10.461 4.371 20.812 1 97.62 188 ALA A N 1
ATOM 1384 C CA . ALA A 1 188 ? 11.414 3.684 19.938 1 97.62 188 ALA A CA 1
ATOM 1385 C C . ALA A 1 188 ? 10.719 2.654 19.062 1 97.62 188 ALA A C 1
ATOM 1387 O O . ALA A 1 188 ? 9.789 1.971 19.516 1 97.62 188 ALA A O 1
ATOM 1388 N N . THR A 1 189 ? 11.07 2.582 17.766 1 97.94 189 THR A N 1
ATOM 1389 C CA . THR A 1 189 ? 10.617 1.555 16.828 1 97.94 189 THR A CA 1
ATOM 1390 C C . THR A 1 189 ? 11.805 0.928 16.109 1 97.94 189 THR A C 1
ATOM 1392 O O . THR A 1 189 ? 12.922 1.458 16.141 1 97.94 189 THR A O 1
ATOM 1395 N N . GLY A 1 190 ? 11.594 -0.231 15.469 1 98.06 190 GLY A N 1
ATOM 1396 C CA . GLY A 1 190 ? 12.641 -0.891 14.711 1 98.06 190 GLY A CA 1
ATOM 1397 C C . GLY A 1 190 ? 13.227 -0.021 13.609 1 98.06 190 GLY A C 1
ATOM 1398 O O . GLY A 1 190 ? 14.445 0.05 13.445 1 98.06 190 GLY A O 1
ATOM 1399 N N . SER A 1 191 ? 12.359 0.636 12.891 1 98.69 191 SER A N 1
ATOM 1400 C CA . SER A 1 191 ? 12.836 1.45 11.773 1 98.69 191 SER A CA 1
ATOM 1401 C C . SER A 1 191 ? 13.602 2.672 12.273 1 98.69 191 SER A C 1
ATOM 1403 O O . SER A 1 191 ? 14.57 3.104 11.648 1 98.69 191 SER A O 1
ATOM 1405 N N . LYS A 1 192 ? 13.141 3.314 13.422 1 98.56 192 LYS A N 1
ATOM 1406 C CA . LYS A 1 192 ? 13.906 4.422 13.984 1 98.56 192 LYS A CA 1
ATOM 1407 C C . LYS A 1 192 ? 15.32 3.984 14.359 1 98.56 192 LYS A C 1
ATOM 1409 O O . LYS A 1 192 ? 16.281 4.742 14.18 1 98.56 192 LYS A O 1
ATOM 1414 N N . ALA A 1 193 ? 15.453 2.775 14.898 1 98.19 193 ALA A N 1
ATOM 1415 C CA . ALA A 1 193 ? 16.75 2.244 15.281 1 98.19 193 ALA A CA 1
ATOM 1416 C C . ALA A 1 193 ? 17.594 1.906 14.055 1 98.19 193 ALA A C 1
ATOM 1418 O O . ALA A 1 193 ? 18.812 2.062 14.07 1 98.19 193 ALA A O 1
ATOM 1419 N N . ARG A 1 194 ? 16.984 1.444 13.008 1 97.62 194 ARG A N 1
ATOM 1420 C CA . ARG A 1 194 ? 17.672 1.032 11.781 1 97.62 194 ARG A CA 1
ATOM 1421 C C . ARG A 1 194 ? 18.125 2.242 10.977 1 97.62 194 ARG A C 1
ATOM 1423 O O . ARG A 1 194 ? 19.219 2.244 10.414 1 97.62 194 ARG A O 1
ATOM 1430 N N . PHE A 1 195 ? 17.281 3.211 10.922 1 98.56 195 PHE A N 1
ATOM 1431 C CA . PHE A 1 195 ? 17.531 4.406 10.125 1 98.56 195 PHE A CA 1
ATOM 1432 C C . PHE A 1 195 ? 17.891 5.582 11.023 1 98.56 195 PHE A C 1
ATOM 1434 O O . PHE A 1 195 ? 17.297 6.652 10.922 1 98.56 195 PHE A O 1
ATOM 1441 N N . ARG A 1 196 ? 18.859 5.406 11.781 1 97.88 196 ARG A N 1
ATOM 1442 C CA . ARG A 1 196 ? 19.297 6.41 12.742 1 97.88 196 ARG A CA 1
ATOM 1443 C C . ARG A 1 196 ? 19.891 7.621 12.031 1 97.88 196 ARG A C 1
ATOM 1445 O O . ARG A 1 196 ? 19.734 8.758 12.492 1 97.88 196 ARG A O 1
ATOM 1452 N N . THR A 1 197 ? 20.625 7.375 10.844 1 98 197 THR A N 1
ATOM 1453 C CA . THR A 1 197 ? 21.266 8.438 10.078 1 98 197 THR A CA 1
ATOM 1454 C C . THR A 1 197 ? 20.906 8.328 8.602 1 98 197 THR A C 1
ATOM 1456 O O . THR A 1 197 ? 21.781 8.398 7.734 1 98 197 THR A O 1
ATOM 1459 N N . SER A 1 198 ? 19.609 8.141 8.297 1 98.19 198 SER A N 1
ATOM 1460 C CA . SER A 1 198 ? 19.125 8.031 6.93 1 98.19 198 SER A CA 1
ATOM 1461 C C . SER A 1 198 ? 19.031 9.406 6.266 1 98.19 198 SER A C 1
ATOM 1463 O O . SER A 1 198 ? 19.094 10.43 6.941 1 98.19 198 SER A O 1
ATOM 1465 N N . PRO A 1 199 ? 18.891 9.414 4.945 1 96.94 199 PRO A N 1
ATOM 1466 C CA . PRO A 1 199 ? 18.766 10.695 4.25 1 96.94 199 PRO A CA 1
ATOM 1467 C C . PRO A 1 199 ? 17.438 11.391 4.531 1 96.94 199 PRO A C 1
ATOM 1469 O O . PRO A 1 199 ? 16.438 10.727 4.812 1 96.94 199 PRO A O 1
ATOM 1472 N N . ALA A 1 200 ? 17.406 12.758 4.367 1 95.5 200 ALA A N 1
ATOM 1473 C CA . ALA A 1 200 ? 16.234 13.625 4.414 1 95.5 200 ALA A CA 1
ATOM 1474 C C . ALA A 1 200 ? 15.719 13.766 5.844 1 95.5 200 ALA A C 1
ATOM 1476 O O . ALA A 1 200 ? 15.578 14.875 6.355 1 95.5 200 ALA A O 1
ATOM 1477 N N . PHE A 1 201 ? 15.469 12.633 6.551 1 97.38 201 PHE A N 1
ATOM 1478 C CA . PHE A 1 201 ? 15.086 12.617 7.953 1 97.38 201 PHE A CA 1
ATOM 1479 C C . PHE A 1 201 ? 15.453 11.289 8.602 1 97.38 201 PHE A C 1
ATOM 1481 O O . PHE A 1 201 ? 15.461 10.25 7.934 1 97.38 201 PHE A O 1
ATOM 1488 N N . ASP A 1 202 ? 15.828 11.367 9.875 1 98.31 202 ASP A N 1
ATOM 1489 C CA . ASP A 1 202 ? 16.375 10.141 10.445 1 98.31 202 ASP A CA 1
ATOM 1490 C C . ASP A 1 202 ? 15.984 10 11.914 1 98.31 202 ASP A C 1
ATOM 1492 O O . ASP A 1 202 ? 15.266 10.836 12.453 1 98.31 202 ASP A O 1
ATOM 1496 N N . GLY A 1 203 ? 16.344 8.844 12.492 1 98.38 203 GLY A N 1
ATOM 1497 C CA . GLY A 1 203 ? 15.938 8.508 13.852 1 98.38 203 GLY A CA 1
ATOM 1498 C C . GLY A 1 203 ? 16.453 9.508 14.875 1 98.38 203 GLY A C 1
ATOM 1499 O O . GLY A 1 203 ? 15.75 9.82 15.844 1 98.38 203 GLY A O 1
ATOM 1500 N N . GLU A 1 204 ? 17.656 10.023 14.719 1 97.94 204 GLU A N 1
ATOM 1501 C CA . GLU A 1 204 ? 18.203 11.008 15.648 1 97.94 204 GLU A CA 1
ATOM 1502 C C . GLU A 1 204 ? 17.391 12.305 15.625 1 97.94 204 GLU A C 1
ATOM 1504 O O . GLU A 1 204 ? 17.078 12.867 16.672 1 97.94 204 GLU A O 1
ATOM 1509 N N . ALA A 1 205 ? 17.078 12.711 14.414 1 98.12 205 ALA A N 1
ATOM 1510 C CA . ALA A 1 205 ? 16.25 13.906 14.273 1 98.12 205 ALA A CA 1
ATOM 1511 C C . ALA A 1 205 ? 14.867 13.688 14.859 1 98.12 205 ALA A C 1
ATOM 1513 O O . ALA A 1 205 ? 14.273 14.602 15.445 1 98.12 205 ALA A O 1
ATOM 1514 N N . ALA A 1 206 ? 14.32 12.469 14.703 1 98.5 206 ALA A N 1
ATOM 1515 C CA . ALA A 1 206 ? 12.992 12.141 15.211 1 98.5 206 ALA A CA 1
ATOM 1516 C C . ALA A 1 206 ? 12.93 12.305 16.734 1 98.5 206 ALA A C 1
ATOM 1518 O O . ALA A 1 206 ? 11.93 12.797 17.266 1 98.5 206 ALA A O 1
ATOM 1519 N N . GLU A 1 207 ? 13.961 11.898 17.391 1 97.81 207 GLU A N 1
ATOM 1520 C CA . GLU A 1 207 ? 14.016 12.031 18.844 1 97.81 207 GLU A CA 1
ATOM 1521 C C . GLU A 1 207 ? 13.961 13.5 19.266 1 97.81 207 GLU A C 1
ATOM 1523 O O . GLU A 1 207 ? 13.203 13.859 20.172 1 97.81 207 GLU A O 1
ATOM 1528 N N . LEU A 1 208 ? 14.773 14.289 18.641 1 98 208 LEU A N 1
ATOM 1529 C CA . LEU A 1 208 ? 14.805 15.719 18.938 1 98 208 LEU A CA 1
ATOM 1530 C C . LEU A 1 208 ? 13.477 16.375 18.609 1 98 208 LEU A C 1
ATOM 1532 O O . LEU A 1 208 ? 12.969 17.188 19.375 1 98 208 LEU A O 1
ATOM 1536 N N . MET A 1 209 ? 12.945 16 17.453 1 98.25 209 MET A N 1
ATOM 1537 C CA . MET A 1 209 ? 11.664 16.516 16.984 1 98.25 209 MET A CA 1
ATOM 1538 C C . MET A 1 209 ? 10.578 16.328 18.047 1 98.25 209 MET A C 1
ATOM 1540 O O . MET A 1 209 ? 9.875 17.281 18.391 1 98.25 209 MET A O 1
ATOM 1544 N N . TRP A 1 210 ? 10.445 15.117 18.594 1 98.56 210 TRP A N 1
ATOM 1545 C CA . TRP A 1 210 ? 9.43 14.82 19.594 1 98.56 210 TRP A CA 1
ATOM 1546 C C . TRP A 1 210 ? 9.695 15.594 20.891 1 98.56 210 TRP A C 1
ATOM 1548 O O . TRP A 1 210 ? 8.758 16.047 21.547 1 98.56 210 TRP A O 1
ATOM 1558 N N . ARG A 1 211 ? 10.961 15.758 21.234 1 97.88 211 ARG A N 1
ATOM 1559 C CA . ARG A 1 211 ? 11.305 16.531 22.422 1 97.88 211 ARG A CA 1
ATOM 1560 C C . ARG A 1 211 ? 10.844 17.969 22.281 1 97.88 211 ARG A C 1
ATOM 1562 O O . ARG A 1 211 ? 10.289 18.547 23.219 1 97.88 211 ARG A O 1
ATOM 1569 N N . TYR A 1 212 ? 11.07 18.562 21.125 1 98 212 TYR A N 1
ATOM 1570 C CA . TYR A 1 212 ? 10.672 19.938 20.891 1 98 212 TYR A CA 1
ATOM 1571 C C . TYR A 1 212 ? 9.156 20.078 20.891 1 98 212 TYR A C 1
ATOM 1573 O O . TYR A 1 212 ? 8.617 21.016 21.469 1 98 212 TYR A O 1
ATOM 1581 N N . TYR A 1 213 ? 8.484 19.156 20.234 1 98.69 213 TYR A N 1
ATOM 1582 C CA . TYR A 1 213 ? 7.031 19.219 20.125 1 98.69 213 TYR A CA 1
ATOM 1583 C C . TYR A 1 213 ? 6.379 19.094 21.5 1 98.69 213 TYR A C 1
ATOM 1585 O O . TYR A 1 213 ? 5.492 19.875 21.844 1 98.69 213 TYR A O 1
ATOM 1593 N N . LEU A 1 214 ? 6.824 18.094 22.25 1 98.5 214 LEU A N 1
ATOM 1594 C CA . LEU A 1 214 ? 6.176 17.797 23.516 1 98.5 214 LEU A CA 1
ATOM 1595 C C . LEU A 1 214 ? 6.598 18.797 24.594 1 98.5 214 LEU A C 1
ATOM 1597 O O . LEU A 1 214 ? 5.828 19.094 25.516 1 98.5 214 LEU A O 1
ATOM 1601 N N . GLY A 1 215 ? 7.855 19.375 24.422 1 96.75 215 GLY A N 1
ATOM 1602 C CA . GLY A 1 215 ? 8.359 20.25 25.484 1 96.75 215 GLY A CA 1
ATOM 1603 C C . GLY A 1 215 ? 8.367 19.578 26.844 1 96.75 215 GLY A C 1
ATOM 1604 O O . GLY A 1 215 ? 8.891 18.469 27 1 96.75 215 GLY A O 1
ATOM 1605 N N . PRO A 1 216 ? 7.77 20.234 27.844 1 93.31 216 PRO A N 1
ATOM 1606 C CA . PRO A 1 216 ? 7.758 19.656 29.188 1 93.31 216 PRO A CA 1
ATOM 1607 C C . PRO A 1 216 ? 6.676 18.594 29.375 1 93.31 216 PRO A C 1
ATOM 1609 O O . PRO A 1 216 ? 6.621 17.938 30.406 1 93.31 216 PRO A O 1
ATOM 1612 N N . THR A 1 217 ? 5.852 18.469 28.359 1 92.38 217 THR A N 1
ATOM 1613 C CA . THR A 1 217 ? 4.738 17.531 28.453 1 92.38 217 THR A CA 1
ATOM 1614 C C . THR A 1 217 ? 5.203 16.109 28.141 1 92.38 217 THR A C 1
ATOM 1616 O O . THR A 1 217 ? 5.988 15.898 27.219 1 92.38 217 THR A O 1
ATOM 1619 N N . VAL A 1 218 ? 4.734 15.234 28.953 1 91.25 218 VAL A N 1
ATOM 1620 C CA . VAL A 1 218 ? 4.996 13.82 28.672 1 91.25 218 VAL A CA 1
ATOM 1621 C C . VAL A 1 218 ? 4.066 13.336 27.562 1 91.25 218 VAL A C 1
ATOM 1623 O O . VAL A 1 218 ? 2.904 13.742 27.5 1 91.25 218 VAL A O 1
ATOM 1626 N N . GLY A 1 219 ? 4.578 12.469 26.812 1 93.25 219 GLY A N 1
ATOM 1627 C CA . GLY A 1 219 ? 3.742 11.898 25.766 1 93.25 219 GLY A CA 1
ATOM 1628 C C . GLY A 1 219 ? 2.457 11.289 26.297 1 93.25 219 GLY A C 1
ATOM 1629 O O . GLY A 1 219 ? 2.473 10.57 27.297 1 93.25 219 GLY A O 1
ATOM 1630 N N . SER A 1 220 ? 1.35 11.641 25.594 1 94.88 220 SER A N 1
ATOM 1631 C CA . SER A 1 220 ? 0.019 11.156 25.953 1 94.88 220 SER A CA 1
ATOM 1632 C C . SER A 1 220 ? -0.799 10.844 24.703 1 94.88 220 SER A C 1
ATOM 1634 O O . SER A 1 220 ? -0.4 11.188 23.578 1 94.88 220 SER A O 1
ATOM 1636 N N . ALA A 1 221 ? -1.926 10.172 24.891 1 94.44 221 ALA A N 1
ATOM 1637 C CA . ALA A 1 221 ? -2.814 9.844 23.781 1 94.44 221 ALA A CA 1
ATOM 1638 C C . ALA A 1 221 ? -3.318 11.102 23.078 1 94.44 221 ALA A C 1
ATOM 1640 O O . ALA A 1 221 ? -3.621 11.086 21.891 1 94.44 221 ALA A O 1
ATOM 1641 N N . ALA A 1 222 ? -3.371 12.195 23.75 1 94.25 222 ALA A N 1
ATOM 1642 C CA . ALA A 1 222 ? -3.863 13.453 23.188 1 94.25 222 ALA A CA 1
ATOM 1643 C C . ALA A 1 222 ? -2.811 14.109 22.297 1 94.25 222 ALA A C 1
ATOM 1645 O O . ALA A 1 222 ? -3.146 14.828 21.359 1 94.25 222 ALA A O 1
ATOM 1646 N N . ALA A 1 223 ? -1.532 13.812 22.594 1 96.56 223 ALA A N 1
ATOM 1647 C CA . ALA A 1 223 ? -0.434 14.477 21.891 1 96.56 223 ALA A CA 1
ATOM 1648 C C . ALA A 1 223 ? 0.194 13.555 20.859 1 96.56 223 ALA A C 1
ATOM 1650 O O . ALA A 1 223 ? 0.766 14.023 19.875 1 96.56 223 ALA A O 1
ATOM 1651 N N . VAL A 1 224 ? 0.11 12.258 21.125 1 98.38 224 VAL A N 1
ATOM 1652 C CA . VAL A 1 224 ? 0.797 11.234 20.344 1 98.38 224 VAL A CA 1
ATOM 1653 C C . VAL A 1 224 ? -0.208 10.195 19.859 1 98.38 224 VAL A C 1
ATOM 1655 O O . VAL A 1 224 ? -0.667 9.352 20.625 1 98.38 224 VAL A O 1
ATOM 1658 N N . PRO A 1 225 ? -0.452 10.195 18.531 1 98.06 225 PRO A N 1
ATOM 1659 C CA . PRO A 1 225 ? -1.542 9.359 18.031 1 98.06 225 PRO A CA 1
ATOM 1660 C C . PRO A 1 225 ? -1.372 7.887 18.391 1 98.06 225 PRO A C 1
ATOM 1662 O O . PRO A 1 225 ? -2.336 7.23 18.797 1 98.06 225 PRO A O 1
ATOM 1665 N N . ALA A 1 226 ? -0.188 7.34 18.312 1 98.12 226 ALA A N 1
ATOM 1666 C CA . ALA A 1 226 ? 0.051 5.91 18.5 1 98.12 226 ALA A CA 1
ATOM 1667 C C . ALA A 1 226 ? -0.164 5.5 19.953 1 98.12 226 ALA A C 1
ATOM 1669 O O . ALA A 1 226 ? -0.241 4.309 20.266 1 98.12 226 ALA A O 1
ATOM 1670 N N . ARG A 1 227 ? -0.28 6.461 20.891 1 97.69 227 ARG A N 1
ATOM 1671 C CA . ARG A 1 227 ? -0.492 6.137 22.297 1 97.69 227 ARG A CA 1
ATOM 1672 C C . ARG A 1 227 ? -1.973 5.922 22.594 1 97.69 227 ARG A C 1
ATOM 1674 O O . ARG A 1 227 ? -2.336 5.48 23.688 1 97.69 227 ARG A O 1
ATOM 1681 N N . ARG A 1 228 ? -2.816 6.277 21.688 1 96.19 228 ARG A N 1
ATOM 1682 C CA . ARG A 1 228 ? -4.238 6.012 21.875 1 96.19 228 ARG A CA 1
ATOM 1683 C C . ARG A 1 228 ? -4.5 4.52 22.047 1 96.19 228 ARG A C 1
ATOM 1685 O O . ARG A 1 228 ? -4.082 3.717 21.203 1 96.19 228 ARG A O 1
ATOM 1692 N N . PRO A 1 229 ? -5.188 4.137 23.047 1 94.12 229 PRO A N 1
ATOM 1693 C CA . PRO A 1 229 ? -5.363 2.705 23.297 1 94.12 229 PRO A CA 1
ATOM 1694 C C . PRO A 1 229 ? -6.398 2.07 22.375 1 94.12 229 PRO A C 1
ATOM 1696 O O . PRO A 1 229 ? -6.293 0.886 22.047 1 94.12 229 PRO A O 1
ATOM 1699 N N . GLU A 1 230 ? -7.438 2.785 22.016 1 93.31 230 GLU A N 1
ATOM 1700 C CA . GLU A 1 230 ? -8.523 2.287 21.188 1 93.31 230 GLU A CA 1
ATOM 1701 C C . GLU A 1 230 ? -8.742 3.178 19.969 1 93.31 230 GLU A C 1
ATOM 1703 O O . GLU A 1 230 ? -8.758 4.406 20.078 1 93.31 230 GLU A O 1
ATOM 1708 N N . LEU A 1 231 ? -8.906 2.516 18.812 1 97 231 LEU A N 1
ATOM 1709 C CA . LEU A 1 231 ? -9 3.293 17.578 1 97 231 LEU A CA 1
ATOM 1710 C C . LEU A 1 231 ? -10.344 3.064 16.891 1 97 231 LEU A C 1
ATOM 1712 O O . LEU A 1 231 ? -10.609 3.625 15.828 1 97 231 LEU A O 1
ATOM 1716 N N . ALA A 1 232 ? -11.25 2.238 17.516 1 96.12 232 ALA A N 1
ATOM 1717 C CA . ALA A 1 232 ? -12.555 1.958 16.938 1 96.12 232 ALA A CA 1
ATOM 1718 C C . ALA A 1 232 ? -13.359 3.242 16.734 1 96.12 232 ALA A C 1
ATOM 1720 O O . ALA A 1 232 ? -13.336 4.129 17.594 1 96.12 232 ALA A O 1
ATOM 1721 N N . GLY A 1 233 ? -14.078 3.34 15.68 1 94.81 233 GLY A N 1
ATOM 1722 C CA . GLY A 1 233 ? -14.969 4.461 15.43 1 94.81 233 GLY A CA 1
ATOM 1723 C C . GLY A 1 233 ? -14.281 5.621 14.727 1 94.81 233 GLY A C 1
ATOM 1724 O O . GLY A 1 233 ? -14.945 6.578 14.312 1 94.81 233 GLY A O 1
ATOM 1725 N N . LEU A 1 234 ? -12.984 5.566 14.555 1 97.31 234 LEU A N 1
ATOM 1726 C CA . LEU A 1 234 ? -12.281 6.605 13.805 1 97.31 234 LEU A CA 1
ATOM 1727 C C . LEU A 1 234 ? -12.688 6.59 12.336 1 97.31 234 LEU A C 1
ATOM 1729 O O . LEU A 1 234 ? -13.188 5.578 11.836 1 97.31 234 LEU A O 1
ATOM 1733 N N . PRO A 1 235 ? -12.57 7.746 11.664 1 97.56 235 PRO A N 1
ATOM 1734 C CA . PRO A 1 235 ? -12.891 7.754 10.234 1 97.56 235 PRO A CA 1
ATOM 1735 C C . PRO A 1 235 ? -11.945 6.879 9.414 1 97.56 235 PRO A C 1
ATOM 1737 O O . PRO A 1 235 ? -10.836 6.582 9.852 1 97.56 235 PRO A O 1
ATOM 1740 N N . PRO A 1 236 ? -12.414 6.449 8.195 1 98.25 236 PRO A N 1
ATOM 1741 C CA . PRO A 1 236 ? -11.523 5.734 7.281 1 98.25 236 PRO A CA 1
ATOM 1742 C C . PRO A 1 236 ? -10.219 6.484 7.016 1 98.25 236 PRO A C 1
ATOM 1744 O O . PRO A 1 236 ? -10.18 7.715 7.129 1 98.25 236 PRO A O 1
ATOM 1747 N N . ALA A 1 237 ? -9.211 5.707 6.652 1 98.81 237 ALA A N 1
ATOM 1748 C CA . ALA A 1 237 ? -7.883 6.32 6.582 1 98.81 237 ALA A CA 1
ATOM 1749 C C . ALA A 1 237 ? -7.121 5.836 5.352 1 98.81 237 ALA A C 1
ATOM 1751 O O . ALA A 1 237 ? -7.273 4.688 4.93 1 98.81 237 ALA A O 1
ATOM 1752 N N . LEU A 1 238 ? -6.371 6.676 4.77 1 98.94 238 LEU A N 1
ATOM 1753 C CA . LEU A 1 238 ? -5.258 6.34 3.883 1 98.94 238 LEU A CA 1
ATOM 1754 C C . LEU A 1 238 ? -3.922 6.66 4.543 1 98.94 238 LEU A C 1
ATOM 1756 O O . LEU A 1 238 ? -3.703 7.785 4.996 1 98.94 238 LEU A O 1
ATOM 1760 N N . ILE A 1 239 ? -3.053 5.664 4.645 1 98.94 239 ILE A N 1
ATOM 1761 C CA . ILE A 1 239 ? -1.704 5.848 5.172 1 98.94 239 ILE A CA 1
ATOM 1762 C C . ILE A 1 239 ? -0.677 5.441 4.117 1 98.94 239 ILE A C 1
ATOM 1764 O O . ILE A 1 239 ? -0.728 4.332 3.588 1 98.94 239 ILE A O 1
ATOM 1768 N N . THR A 1 240 ? 0.188 6.34 3.75 1 98.94 240 THR A N 1
ATOM 1769 C CA . THR A 1 240 ? 1.28 6.086 2.818 1 98.94 240 THR A CA 1
ATOM 1770 C C . THR A 1 240 ? 2.627 6.395 3.465 1 98.94 240 THR A C 1
ATOM 1772 O O . THR A 1 240 ? 2.746 7.348 4.238 1 98.94 240 THR A O 1
ATOM 1775 N N . CYS A 1 241 ? 3.648 5.562 3.199 1 98.81 241 CYS A N 1
ATOM 1776 C CA . CYS A 1 241 ? 4.984 5.824 3.725 1 98.81 241 CYS A CA 1
ATOM 1777 C C . CYS A 1 241 ? 6.051 5.184 2.844 1 98.81 241 CYS A C 1
ATOM 1779 O O . CYS A 1 241 ? 5.734 4.578 1.818 1 98.81 241 CYS A O 1
ATOM 1781 N N . ALA A 1 242 ? 7.309 5.441 3.174 1 98.81 242 ALA A N 1
ATOM 1782 C CA . ALA A 1 242 ? 8.445 4.965 2.387 1 98.81 242 ALA A CA 1
ATOM 1783 C C . ALA A 1 242 ? 9.195 3.859 3.121 1 98.81 242 ALA A C 1
ATOM 1785 O O . ALA A 1 242 ? 9.18 3.801 4.352 1 98.81 242 ALA A O 1
ATOM 1786 N N . GLU A 1 243 ? 9.883 3.061 2.35 1 98.81 243 GLU A N 1
ATOM 1787 C CA . GLU A 1 243 ? 10.68 1.951 2.867 1 98.81 243 GLU A CA 1
ATOM 1788 C C . GLU A 1 243 ? 11.82 2.453 3.75 1 98.81 243 GLU A C 1
ATOM 1790 O O . GLU A 1 243 ? 12.023 1.947 4.855 1 98.81 243 GLU A O 1
ATOM 1795 N N . ILE A 1 244 ? 12.578 3.41 3.262 1 98.56 244 ILE A N 1
ATOM 1796 C CA . ILE A 1 244 ? 13.734 3.936 3.979 1 98.56 244 ILE A CA 1
ATOM 1797 C C . ILE A 1 244 ? 13.336 5.191 4.754 1 98.56 244 ILE A C 1
ATOM 1799 O O . ILE A 1 244 ? 13.68 6.305 4.363 1 98.56 244 ILE A O 1
ATOM 1803 N N . ASP A 1 245 ? 12.656 4.98 5.816 1 98.75 245 ASP A N 1
ATOM 1804 C CA . ASP A 1 245 ? 12.039 6.016 6.641 1 98.75 245 ASP A CA 1
ATOM 1805 C C . ASP A 1 245 ? 11.984 5.59 8.102 1 98.75 245 ASP A C 1
ATOM 1807 O O . ASP A 1 245 ? 11.461 4.523 8.43 1 98.75 245 ASP A O 1
ATOM 1811 N N . PRO A 1 246 ? 12.531 6.422 9.031 1 98.81 246 PRO A N 1
ATOM 1812 C CA . PRO A 1 246 ? 12.438 6.055 10.445 1 98.81 246 PRO A CA 1
ATOM 1813 C C . PRO A 1 246 ? 10.992 5.891 10.914 1 98.81 246 PRO A C 1
ATOM 1815 O O . PRO A 1 246 ? 10.734 5.215 11.914 1 98.81 246 PRO A O 1
ATOM 1818 N N . PHE A 1 247 ? 10.023 6.434 10.18 1 98.88 247 PHE A N 1
ATOM 1819 C CA . PHE A 1 247 ? 8.633 6.422 10.625 1 98.88 247 PHE A CA 1
ATOM 1820 C C . PHE A 1 247 ? 7.859 5.293 9.953 1 98.88 247 PHE A C 1
ATOM 1822 O O . PHE A 1 247 ? 6.641 5.188 10.117 1 98.88 247 PHE A O 1
ATOM 1829 N N . ARG A 1 248 ? 8.539 4.445 9.195 1 98.88 248 ARG A N 1
ATOM 1830 C CA . ARG A 1 248 ? 7.918 3.357 8.445 1 98.88 248 ARG A CA 1
ATOM 1831 C C . ARG A 1 248 ? 7.141 2.432 9.375 1 98.88 248 ARG A C 1
ATOM 1833 O O . ARG A 1 248 ? 5.961 2.158 9.148 1 98.88 248 ARG A O 1
ATOM 1840 N N . ASP A 1 249 ? 7.801 1.925 10.461 1 98.81 249 ASP A N 1
ATOM 1841 C CA . ASP A 1 249 ? 7.191 0.911 11.32 1 98.81 249 ASP A CA 1
ATOM 1842 C C . ASP A 1 249 ? 5.977 1.471 12.055 1 98.81 249 ASP A C 1
ATOM 1844 O O . ASP A 1 249 ? 4.957 0.788 12.195 1 98.81 249 ASP A O 1
ATOM 1848 N N . GLU A 1 250 ? 6.055 2.697 12.547 1 98.81 250 GLU A N 1
ATOM 1849 C CA . GLU A 1 250 ? 4.918 3.277 13.25 1 98.81 250 GLU A CA 1
ATOM 1850 C C . GLU A 1 250 ? 3.746 3.525 12.305 1 98.81 250 GLU A C 1
ATOM 1852 O O . GLU A 1 250 ? 2.584 3.434 12.703 1 98.81 250 GLU A O 1
ATOM 1857 N N . ALA A 1 251 ? 4.02 3.855 11 1 98.94 251 ALA A N 1
ATOM 1858 C CA . ALA A 1 251 ? 2.951 3.969 10.016 1 98.94 251 ALA A CA 1
ATOM 1859 C C . ALA A 1 251 ? 2.252 2.629 9.805 1 98.94 251 ALA A C 1
ATOM 1861 O O . ALA A 1 251 ? 1.021 2.551 9.844 1 98.94 251 ALA A O 1
ATOM 1862 N N . ILE A 1 252 ? 3.023 1.556 9.609 1 98.88 252 ILE A N 1
ATOM 1863 C CA . ILE A 1 252 ? 2.484 0.218 9.391 1 98.88 252 ILE A CA 1
ATOM 1864 C C . ILE A 1 252 ? 1.726 -0.242 10.641 1 98.88 252 ILE A C 1
ATOM 1866 O O . ILE A 1 252 ? 0.622 -0.783 10.531 1 98.88 252 ILE A O 1
ATOM 1870 N N . ASP A 1 253 ? 2.299 -0.007 11.828 1 98.56 253 ASP A N 1
ATOM 1871 C CA . ASP A 1 253 ? 1.677 -0.419 13.086 1 98.56 253 ASP A CA 1
ATOM 1872 C C . ASP A 1 253 ? 0.344 0.296 13.297 1 98.56 253 ASP A C 1
ATOM 1874 O O . ASP A 1 253 ? -0.636 -0.32 13.719 1 98.56 253 ASP A O 1
ATOM 1878 N N . TYR A 1 254 ? 0.361 1.609 13.055 1 98.81 254 TYR A N 1
ATOM 1879 C CA . TYR A 1 254 ? -0.874 2.369 13.219 1 98.81 254 TYR A CA 1
ATOM 1880 C C . TYR A 1 254 ? -1.949 1.875 12.258 1 98.81 254 TYR A C 1
ATOM 1882 O O . TYR A 1 254 ? -3.109 1.716 12.648 1 98.81 254 TYR A O 1
ATOM 1890 N N . ALA A 1 255 ? -1.625 1.626 11.016 1 98.88 255 ALA A N 1
ATOM 1891 C CA . ALA A 1 255 ? -2.557 1.079 10.031 1 98.88 255 ALA A CA 1
ATOM 1892 C C . ALA A 1 255 ? -3.121 -0.26 10.5 1 98.88 255 ALA A C 1
ATOM 1894 O O . ALA A 1 255 ? -4.328 -0.498 10.406 1 98.88 255 ALA A O 1
ATOM 1895 N N . ARG A 1 256 ? -2.223 -1.12 10.977 1 98.38 256 ARG A N 1
ATOM 1896 C CA . ARG A 1 256 ? -2.646 -2.43 11.461 1 98.38 256 ARG A CA 1
ATOM 1897 C C . ARG A 1 256 ? -3.643 -2.295 12.609 1 98.38 256 ARG A C 1
ATOM 1899 O O . ARG A 1 256 ? -4.652 -3.004 12.648 1 98.38 256 ARG A O 1
ATOM 1906 N N . ARG A 1 257 ? -3.361 -1.401 13.531 1 98.38 257 ARG A N 1
ATOM 1907 C CA . ARG A 1 257 ? -4.258 -1.188 14.664 1 98.38 257 ARG A CA 1
ATOM 1908 C C . ARG A 1 257 ? -5.613 -0.665 14.195 1 98.38 257 ARG A C 1
ATOM 1910 O O . ARG A 1 257 ? -6.652 -1.052 14.734 1 98.38 257 ARG A O 1
ATOM 1917 N N . LEU A 1 258 ? -5.613 0.271 13.219 1 98.69 258 LEU A N 1
ATOM 1918 C CA . LEU A 1 258 ? -6.867 0.75 12.641 1 98.69 258 LEU A CA 1
ATOM 1919 C C . LEU A 1 258 ? -7.652 -0.399 12.016 1 98.69 258 LEU A C 1
ATOM 1921 O O . LEU A 1 258 ? -8.844 -0.554 12.273 1 98.69 258 LEU A O 1
ATOM 1925 N N . LEU A 1 259 ? -6.961 -1.206 11.234 1 98.5 259 LEU A N 1
ATOM 1926 C CA . LEU A 1 259 ? -7.582 -2.355 10.586 1 98.5 259 LEU A CA 1
ATOM 1927 C C . LEU A 1 259 ? -8.172 -3.307 11.617 1 98.5 259 LEU A C 1
ATOM 1929 O O . LEU A 1 259 ? -9.312 -3.762 11.477 1 98.5 259 LEU A O 1
ATOM 1933 N N . ASP A 1 260 ? -7.426 -3.582 12.672 1 97.31 260 ASP A N 1
ATOM 1934 C CA . ASP A 1 260 ? -7.859 -4.492 13.727 1 97.31 260 ASP A CA 1
ATOM 1935 C C . ASP A 1 260 ? -9.07 -3.93 14.477 1 97.31 260 ASP A C 1
ATOM 1937 O O . ASP A 1 260 ? -9.883 -4.684 15 1 97.31 260 ASP A O 1
ATOM 1941 N N . ALA A 1 261 ? -9.172 -2.604 14.477 1 97.38 261 ALA A N 1
ATOM 1942 C CA . ALA A 1 261 ? -10.273 -1.935 15.18 1 97.38 261 ALA A CA 1
ATOM 1943 C C . ALA A 1 261 ? -11.508 -1.827 14.281 1 97.38 261 ALA A C 1
ATOM 1945 O O . ALA A 1 261 ? -12.523 -1.271 14.688 1 97.38 261 ALA A O 1
ATOM 1946 N N . GLY A 1 262 ? -11.445 -2.312 13.07 1 96.75 262 GLY A N 1
ATOM 1947 C CA . GLY A 1 262 ? -12.578 -2.283 12.156 1 96.75 262 GLY A CA 1
ATOM 1948 C C . GLY A 1 262 ? -12.695 -0.974 11.398 1 96.75 262 GLY A C 1
ATOM 1949 O O . GLY A 1 262 ? -13.742 -0.683 10.812 1 96.75 262 GLY A O 1
ATOM 1950 N N . VAL A 1 263 ? -11.672 -0.143 11.43 1 97.94 263 VAL A N 1
ATOM 1951 C CA . VAL A 1 263 ? -11.641 1.098 10.664 1 97.94 263 VAL A CA 1
ATOM 1952 C C . VAL A 1 263 ? -11.164 0.815 9.234 1 97.94 263 VAL A C 1
ATOM 1954 O O . VAL A 1 263 ? -10.109 0.211 9.039 1 97.94 263 VAL A O 1
ATOM 1957 N N . CYS A 1 264 ? -11.961 1.204 8.219 1 98.06 264 CYS A N 1
ATOM 1958 C CA . CYS A 1 264 ? -11.531 1.039 6.836 1 98.06 264 CYS A CA 1
ATOM 1959 C C . CYS A 1 264 ? -10.227 1.786 6.578 1 98.06 264 CYS A C 1
ATOM 1961 O O . CYS A 1 264 ? -10.172 3.012 6.684 1 98.06 264 CYS A O 1
ATOM 1963 N N . THR A 1 265 ? -9.18 1.062 6.27 1 98.69 265 THR A N 1
ATOM 1964 C CA . THR A 1 265 ? -7.848 1.655 6.18 1 98.69 265 THR A CA 1
ATOM 1965 C C . THR A 1 265 ? -7.102 1.136 4.953 1 98.69 265 THR A C 1
ATOM 1967 O O . THR A 1 265 ? -7.062 -0.072 4.711 1 98.69 265 THR A O 1
ATOM 1970 N N . GLU A 1 266 ? -6.637 2.037 4.176 1 98.62 266 GLU A N 1
ATOM 1971 C CA . GLU A 1 266 ? -5.715 1.755 3.082 1 98.62 266 GLU A CA 1
ATOM 1972 C C . GLU A 1 266 ? -4.273 2.061 3.484 1 98.62 266 GLU A C 1
ATOM 1974 O O . GLU A 1 266 ? -4.004 3.076 4.129 1 98.62 266 GLU A O 1
ATOM 1979 N N . LEU A 1 267 ? -3.324 1.123 3.229 1 98.88 267 LEU A N 1
ATOM 1980 C CA . LEU A 1 267 ? -1.911 1.263 3.562 1 98.88 267 LEU A CA 1
ATOM 1981 C C . LEU A 1 267 ? -1.038 1.036 2.332 1 98.88 267 LEU A C 1
ATOM 1983 O O . LEU A 1 267 ? -1.201 0.041 1.624 1 98.88 267 LEU A O 1
ATOM 1987 N N . HIS A 1 268 ? -0.112 1.938 2.062 1 98.88 268 HIS A N 1
ATOM 1988 C CA . HIS A 1 268 ? 0.822 1.812 0.95 1 98.88 268 HIS A CA 1
ATOM 1989 C C . HIS A 1 268 ? 2.242 2.158 1.381 1 98.88 268 HIS A C 1
ATOM 1991 O O . HIS A 1 268 ? 2.51 3.283 1.808 1 98.88 268 HIS A O 1
ATOM 1997 N N . VAL A 1 269 ? 3.129 1.195 1.315 1 98.88 269 VAL A N 1
ATOM 1998 C CA . VAL A 1 269 ? 4.555 1.387 1.554 1 98.88 269 VAL A CA 1
ATOM 1999 C C . VAL A 1 269 ? 5.305 1.411 0.223 1 98.88 269 VAL A C 1
ATOM 2001 O O . VAL A 1 269 ? 5.238 0.453 -0.551 1 98.88 269 VAL A O 1
ATOM 2004 N N . PHE A 1 270 ? 5.965 2.447 -0.069 1 98.75 270 PHE A N 1
ATOM 2005 C CA . PHE A 1 270 ? 6.719 2.613 -1.309 1 98.75 270 PHE A CA 1
ATOM 2006 C C . PHE A 1 270 ? 8.156 2.135 -1.139 1 98.75 270 PHE A C 1
ATOM 2008 O O . PHE A 1 270 ? 8.883 2.643 -0.286 1 98.75 270 PHE A O 1
ATOM 2015 N N . ALA A 1 271 ? 8.578 1.216 -1.961 1 98.25 271 ALA A N 1
ATOM 2016 C CA . ALA A 1 271 ? 9.945 0.705 -1.922 1 98.25 271 ALA A CA 1
ATOM 2017 C C . ALA A 1 271 ? 10.914 1.694 -2.557 1 98.25 271 ALA A C 1
ATOM 2019 O O . ALA A 1 271 ? 10.516 2.535 -3.365 1 98.25 271 ALA A O 1
ATOM 2020 N N . ARG A 1 272 ? 12.172 1.646 -2.111 1 97.75 272 ARG A N 1
ATOM 2021 C CA . ARG A 1 272 ? 13.305 2.367 -2.672 1 97.75 272 ARG A CA 1
ATOM 2022 C C . ARG A 1 272 ? 13.109 3.875 -2.564 1 97.75 272 ARG A C 1
ATOM 2024 O O . ARG A 1 272 ? 13.562 4.629 -3.426 1 97.75 272 ARG A O 1
ATOM 2031 N N . ALA A 1 273 ? 12.398 4.273 -1.619 1 98.44 273 ALA A N 1
ATOM 2032 C CA . ALA A 1 273 ? 12.125 5.688 -1.381 1 98.44 273 ALA A CA 1
ATOM 2033 C C . ALA A 1 273 ? 12.453 6.078 0.057 1 98.44 273 ALA A C 1
ATOM 2035 O O . ALA A 1 273 ? 12.438 5.23 0.955 1 98.44 273 ALA A O 1
ATOM 2036 N N . CYS A 1 274 ? 12.789 7.297 0.291 1 98.56 274 CYS A N 1
ATOM 2037 C CA . CYS A 1 274 ? 13.07 7.816 1.625 1 98.56 274 CYS A CA 1
ATOM 2038 C C . CYS A 1 274 ? 12.008 8.812 2.059 1 98.56 274 CYS A C 1
ATOM 2040 O O . CYS A 1 274 ? 11.102 9.141 1.285 1 98.56 274 CYS A O 1
ATOM 2042 N N . HIS A 1 275 ? 12.047 9.234 3.322 1 98.62 275 HIS A N 1
ATOM 2043 C CA . HIS A 1 275 ? 11.156 10.25 3.861 1 98.62 275 HIS A CA 1
ATOM 2044 C C . HIS A 1 275 ? 11.188 11.523 3.016 1 98.62 275 HIS A C 1
ATOM 2046 O O . HIS A 1 275 ? 12.266 12.023 2.691 1 98.62 275 HIS A O 1
ATOM 2052 N N . GLY A 1 276 ? 10.016 11.977 2.541 1 98.38 276 GLY A N 1
ATOM 2053 C CA . GLY A 1 276 ? 9.93 13.211 1.781 1 98.38 276 GLY A CA 1
ATOM 2054 C C . GLY A 1 276 ? 10.234 13.031 0.307 1 98.38 276 GLY A C 1
ATOM 2055 O O . GLY A 1 276 ? 10.523 14 -0.398 1 98.38 276 GLY A O 1
ATOM 2056 N N . PHE A 1 277 ? 10.18 11.82 -0.203 1 98.5 277 PHE A N 1
ATOM 2057 C CA . PHE A 1 277 ? 10.555 11.547 -1.585 1 98.5 277 PHE A CA 1
ATOM 2058 C C . PHE A 1 277 ? 9.703 12.367 -2.551 1 98.5 277 PHE A C 1
ATOM 2060 O O . PHE A 1 277 ? 10.195 12.82 -3.586 1 98.5 277 PHE A O 1
ATOM 2067 N N . ASP A 1 278 ? 8.438 12.594 -2.262 1 98 278 ASP A N 1
ATOM 2068 C CA . ASP A 1 278 ? 7.508 13.297 -3.135 1 98 278 ASP A CA 1
ATOM 2069 C C . ASP A 1 278 ? 7.859 14.781 -3.232 1 98 278 ASP A C 1
ATOM 2071 O O . ASP A 1 278 ? 7.57 15.43 -4.242 1 98 278 ASP A O 1
ATOM 2075 N N . SER A 1 279 ? 8.461 15.32 -2.186 1 96.81 279 SER A N 1
ATOM 2076 C CA . SER A 1 279 ? 8.906 16.703 -2.189 1 96.81 279 SER A CA 1
ATOM 2077 C C . SER A 1 279 ? 10.289 16.844 -2.82 1 96.81 279 SER A C 1
ATOM 2079 O O . SER A 1 279 ? 10.586 17.828 -3.49 1 96.81 279 SER A O 1
ATOM 2081 N N . LEU A 1 280 ? 11.172 15.859 -2.58 1 96.69 280 LEU A N 1
ATOM 2082 C CA . LEU A 1 280 ? 12.531 15.883 -3.111 1 96.69 280 LEU A CA 1
ATOM 2083 C C . LEU A 1 280 ? 12.516 15.75 -4.629 1 96.69 280 LEU A C 1
ATOM 2085 O O . LEU A 1 280 ? 13.289 16.422 -5.324 1 96.69 280 LEU A O 1
ATOM 2089 N N . LEU A 1 281 ? 11.695 14.875 -5.152 1 97.44 281 LEU A N 1
ATOM 2090 C CA . LEU A 1 281 ? 11.602 14.609 -6.582 1 97.44 281 LEU A CA 1
ATOM 2091 C C . LEU A 1 281 ? 10.148 14.422 -7.004 1 97.44 281 LEU A C 1
ATOM 2093 O O . LEU A 1 281 ? 9.719 13.297 -7.277 1 97.44 281 LEU A O 1
ATOM 2097 N N . PRO A 1 282 ? 9.43 15.5 -7.16 1 97.06 282 PRO A N 1
ATOM 2098 C CA . PRO A 1 282 ? 7.988 15.414 -7.41 1 97.06 282 PRO A CA 1
ATOM 2099 C C . PRO A 1 282 ? 7.66 14.781 -8.758 1 97.06 282 PRO A C 1
ATOM 2101 O O . PRO A 1 282 ? 6.566 14.234 -8.945 1 97.06 282 PRO A O 1
ATOM 2104 N N . ASP A 1 283 ? 8.578 14.789 -9.688 1 96.12 283 ASP A N 1
ATOM 2105 C CA . ASP A 1 283 ? 8.289 14.289 -11.031 1 96.12 283 ASP A CA 1
ATOM 2106 C C . ASP A 1 283 ? 8.734 12.836 -11.172 1 96.12 283 ASP A C 1
ATOM 2108 O O . ASP A 1 283 ? 8.5 12.203 -12.211 1 96.12 283 ASP A O 1
ATOM 2112 N N . TRP A 1 284 ? 9.398 12.312 -10.125 1 96.19 284 TRP A N 1
ATOM 2113 C CA . TRP A 1 284 ? 9.766 10.898 -10.078 1 96.19 284 TRP A CA 1
ATOM 2114 C C . TRP A 1 284 ? 8.523 10.016 -10.211 1 96.19 284 TRP A C 1
ATOM 2116 O O . TRP A 1 284 ? 7.488 10.289 -9.602 1 96.19 284 TRP A O 1
ATOM 2126 N N . PRO A 1 285 ? 8.578 8.914 -11.016 1 95.12 285 PRO A N 1
ATOM 2127 C CA . PRO A 1 285 ? 7.402 8.055 -11.211 1 95.12 285 PRO A CA 1
ATOM 2128 C C . PRO A 1 285 ? 6.773 7.613 -9.891 1 95.12 285 PRO A C 1
ATOM 2130 O O . PRO A 1 285 ? 5.547 7.527 -9.781 1 95.12 285 PRO A O 1
ATOM 2133 N N . GLY A 1 286 ? 7.621 7.336 -8.922 1 96.25 286 GLY A N 1
ATOM 2134 C CA . GLY A 1 286 ? 7.094 6.977 -7.617 1 96.25 286 GLY A CA 1
ATOM 2135 C C . GLY A 1 286 ? 6.309 8.102 -6.965 1 96.25 286 GLY A C 1
ATOM 2136 O O . GLY A 1 286 ? 5.266 7.859 -6.352 1 96.25 286 GLY A O 1
ATOM 2137 N N . SER A 1 287 ? 6.738 9.344 -7.098 1 98.19 287 SER A N 1
ATOM 2138 C CA . SER A 1 287 ? 6.016 10.5 -6.578 1 98.19 287 SER A CA 1
ATOM 2139 C C . SER A 1 287 ? 4.703 10.711 -7.328 1 98.19 287 SER A C 1
ATOM 2141 O O . SER A 1 287 ? 3.672 11 -6.715 1 98.19 287 SER A O 1
ATOM 2143 N N . GLN A 1 288 ? 4.773 10.555 -8.633 1 97.5 288 GLN A N 1
ATOM 2144 C CA . GLN A 1 288 ? 3.568 10.711 -9.445 1 97.5 288 GLN A CA 1
ATOM 2145 C C . GLN A 1 288 ? 2.527 9.648 -9.094 1 97.5 288 GLN A C 1
ATOM 2147 O O . GLN A 1 288 ? 1.331 9.945 -9.031 1 97.5 288 GLN A O 1
ATOM 2152 N N . ARG A 1 289 ? 2.996 8.438 -8.875 1 96.94 289 ARG A N 1
ATOM 2153 C CA . ARG A 1 289 ? 2.094 7.375 -8.438 1 96.94 289 ARG A CA 1
ATOM 2154 C C . ARG A 1 289 ? 1.459 7.715 -7.09 1 96.94 289 ARG A C 1
ATOM 2156 O O . ARG A 1 289 ? 0.273 7.457 -6.875 1 96.94 289 ARG A O 1
ATOM 2163 N N . LEU A 1 290 ? 2.242 8.266 -6.199 1 98.44 290 LEU A N 1
ATOM 2164 C CA . LEU A 1 290 ? 1.729 8.672 -4.898 1 98.44 290 LEU A CA 1
ATOM 2165 C C . LEU A 1 290 ? 0.612 9.703 -5.055 1 98.44 290 LEU A C 1
ATOM 2167 O O . LEU A 1 290 ? -0.463 9.547 -4.469 1 98.44 290 LEU A O 1
ATOM 2171 N N . PHE A 1 291 ? 0.875 10.773 -5.852 1 98.44 291 PHE A N 1
ATOM 2172 C CA . PHE A 1 291 ? -0.117 11.82 -6.035 1 98.44 291 PHE A CA 1
ATOM 2173 C C . PHE A 1 291 ? -1.403 11.258 -6.625 1 98.44 291 PHE A C 1
ATOM 2175 O O . PHE A 1 291 ? -2.5 11.594 -6.176 1 98.44 291 PHE A O 1
ATOM 2182 N N . ALA A 1 292 ? -1.276 10.43 -7.609 1 97.56 292 ALA A N 1
ATOM 2183 C CA . ALA A 1 292 ? -2.441 9.82 -8.242 1 97.56 292 ALA A CA 1
ATOM 2184 C C . ALA A 1 292 ? -3.223 8.961 -7.246 1 97.56 292 ALA A C 1
ATOM 2186 O O . ALA A 1 292 ? -4.449 9.047 -7.172 1 97.56 292 ALA A O 1
ATOM 2187 N N . LEU A 1 293 ? -2.51 8.164 -6.527 1 97.81 293 LEU A N 1
ATOM 2188 C CA . LEU A 1 293 ? -3.115 7.289 -5.527 1 97.81 293 LEU A CA 1
ATOM 2189 C C . LEU A 1 293 ? -3.877 8.102 -4.484 1 97.81 293 LEU A C 1
ATOM 2191 O O . LEU A 1 293 ? -5.043 7.824 -4.203 1 97.81 293 LEU A O 1
ATOM 2195 N N . GLN A 1 294 ? -3.217 9.086 -3.902 1 98.62 294 GLN A N 1
ATOM 2196 C CA . GLN A 1 294 ? -3.842 9.914 -2.879 1 98.62 294 GLN A CA 1
ATOM 2197 C C . GLN A 1 294 ? -5.078 10.625 -3.424 1 98.62 294 GLN A C 1
ATOM 2199 O O . GLN A 1 294 ? -6.109 10.68 -2.754 1 98.62 294 GLN A O 1
ATOM 2204 N N . GLY A 1 295 ? -4.918 11.195 -4.633 1 98 295 GLY A N 1
ATOM 2205 C CA . GLY A 1 295 ? -6.047 11.859 -5.258 1 98 295 GLY A CA 1
ATOM 2206 C C . GLY A 1 295 ? -7.242 10.953 -5.465 1 98 295 GLY A C 1
ATOM 2207 O O . GLY A 1 295 ? -8.375 11.328 -5.168 1 98 295 GLY A O 1
ATOM 2208 N N . GLU A 1 296 ? -7.02 9.758 -5.949 1 96.31 296 GLU A N 1
ATOM 2209 C CA . GLU A 1 296 ? -8.086 8.805 -6.227 1 96.31 296 GLU A CA 1
ATOM 2210 C C . GLU A 1 296 ? -8.797 8.375 -4.945 1 96.31 296 GLU A C 1
ATOM 2212 O O . GLU A 1 296 ? -10.023 8.344 -4.891 1 96.31 296 GLU A O 1
ATOM 2217 N N . VAL A 1 297 ? -8.039 8.031 -3.971 1 97.69 297 VAL A N 1
ATOM 2218 C CA . VAL A 1 297 ? -8.609 7.543 -2.721 1 97.69 297 VAL A CA 1
ATOM 2219 C C . VAL A 1 297 ? -9.375 8.672 -2.027 1 97.69 297 VAL A C 1
ATOM 2221 O O . VAL A 1 297 ? -10.477 8.453 -1.52 1 97.69 297 VAL A O 1
ATOM 2224 N N . LEU A 1 298 ? -8.773 9.852 -2.07 1 98.19 298 LEU A N 1
ATOM 2225 C CA . LEU A 1 298 ? -9.422 11 -1.45 1 98.19 298 LEU A CA 1
ATOM 2226 C C . LEU A 1 298 ? -10.727 11.336 -2.162 1 98.19 298 LEU A C 1
ATOM 2228 O O . LEU A 1 298 ? -11.75 11.57 -1.513 1 98.19 298 LEU A O 1
ATOM 2232 N N . SER A 1 299 ? -10.695 11.391 -3.463 1 97.5 299 SER A N 1
ATOM 2233 C CA . SER A 1 299 ? -11.898 11.672 -4.242 1 97.5 299 SER A CA 1
ATOM 2234 C C . SER A 1 299 ? -13.008 10.672 -3.941 1 97.5 299 SER A C 1
ATOM 2236 O O . SER A 1 299 ? -14.164 11.047 -3.75 1 97.5 299 SER A O 1
ATOM 2238 N N . ALA A 1 300 ? -12.664 9.406 -3.881 1 95.56 300 ALA A N 1
ATOM 2239 C CA . ALA A 1 300 ? -13.648 8.367 -3.59 1 95.56 300 ALA A CA 1
ATOM 2240 C C . ALA A 1 300 ? -14.242 8.547 -2.197 1 95.56 300 ALA A C 1
ATOM 2242 O O . ALA A 1 300 ? -15.445 8.359 -1.998 1 95.56 300 ALA A O 1
ATOM 2243 N N . ALA A 1 301 ? -13.43 8.883 -1.231 1 96.75 301 ALA A N 1
ATOM 2244 C CA . ALA A 1 301 ? -13.875 9.047 0.151 1 96.75 301 ALA A CA 1
ATOM 2245 C C . ALA A 1 301 ? -14.805 10.25 0.29 1 96.75 301 ALA A C 1
ATOM 2247 O O . ALA A 1 301 ? -15.75 10.219 1.081 1 96.75 301 ALA A O 1
ATOM 2248 N N . LEU A 1 302 ? -14.523 11.281 -0.525 1 97.44 302 LEU A N 1
ATOM 2249 C CA . LEU A 1 302 ? -15.211 12.547 -0.33 1 97.44 302 LEU A CA 1
ATOM 2250 C C . LEU A 1 302 ? -16.484 12.617 -1.176 1 97.44 302 LEU A C 1
ATOM 2252 O O . LEU A 1 302 ? -17.391 13.398 -0.884 1 97.44 302 LEU A O 1
ATOM 2256 N N . HIS A 1 303 ? -16.547 11.914 -2.279 1 94.94 303 HIS A N 1
ATOM 2257 C CA . HIS A 1 303 ? -17.656 12.047 -3.207 1 94.94 303 HIS A CA 1
ATOM 2258 C C . HIS A 1 303 ? -18.516 10.789 -3.229 1 94.94 303 HIS A C 1
ATOM 2260 O O . HIS A 1 303 ? -19.453 10.68 -4.016 1 94.94 303 HIS A O 1
ATOM 2266 N N . ARG A 1 304 ? -18.109 9.758 -2.479 1 76.69 304 ARG A N 1
ATOM 2267 C CA . ARG A 1 304 ? -18.906 8.539 -2.422 1 76.69 304 ARG A CA 1
ATOM 2268 C C . ARG A 1 304 ? -20.344 8.836 -2.018 1 76.69 304 ARG A C 1
ATOM 2270 O O . ARG A 1 304 ? -20.594 9.703 -1.178 1 76.69 304 ARG A O 1
ATOM 2277 N N . ASP A 1 305 ? -21.359 8.594 -3.043 1 54.28 305 ASP A N 1
ATOM 2278 C CA . ASP A 1 305 ? -22.797 8.648 -2.754 1 54.28 305 ASP A CA 1
ATOM 2279 C C . ASP A 1 305 ? -23.188 7.562 -1.758 1 54.28 305 ASP A C 1
ATOM 2281 O O . ASP A 1 305 ? -22.594 6.488 -1.732 1 54.28 305 ASP A O 1
ATOM 2285 N N . MET B 1 1 ? -30.281 -14.867 5.934 1 48.28 1 MET B N 1
ATOM 2286 C CA . MET B 1 1 ? -28.922 -15.32 5.594 1 48.28 1 MET B CA 1
ATOM 2287 C C . MET B 1 1 ? -27.891 -14.57 6.418 1 48.28 1 MET B C 1
ATOM 2289 O O . MET B 1 1 ? -27.953 -13.344 6.551 1 48.28 1 MET B O 1
ATOM 2293 N N . THR B 1 2 ? -27.156 -15.156 7.305 1 68.12 2 THR B N 1
ATOM 2294 C CA . THR B 1 2 ? -26.219 -14.57 8.25 1 68.12 2 THR B CA 1
ATOM 2295 C C . THR B 1 2 ? -25.219 -13.672 7.523 1 68.12 2 THR B C 1
ATOM 2297 O O . THR B 1 2 ? -24.703 -14.039 6.465 1 68.12 2 THR B O 1
ATOM 2300 N N . ALA B 1 3 ? -25.125 -12.492 7.891 1 88.75 3 ALA B N 1
ATOM 2301 C CA . ALA B 1 3 ? -24.281 -11.477 7.281 1 88.75 3 ALA B CA 1
ATOM 2302 C C . ALA B 1 3 ? -22.828 -11.961 7.199 1 88.75 3 ALA B C 1
ATOM 2304 O O . ALA B 1 3 ? -22.312 -12.555 8.148 1 88.75 3 ALA B O 1
ATOM 2305 N N . LEU B 1 4 ? -22.25 -11.945 6.027 1 96.5 4 LEU B N 1
ATOM 2306 C CA . LEU B 1 4 ? -20.859 -12.344 5.824 1 96.5 4 LEU B CA 1
ATOM 2307 C C . LEU B 1 4 ? -19.906 -11.383 6.539 1 96.5 4 LEU B C 1
ATOM 2309 O O . LEU B 1 4 ? -20.125 -10.172 6.539 1 96.5 4 LEU B O 1
ATOM 2313 N N . ASP B 1 5 ? -18.922 -12 7.23 1 97.62 5 ASP B N 1
ATOM 2314 C CA . ASP B 1 5 ? -17.984 -11.188 8 1 97.62 5 ASP B CA 1
ATOM 2315 C C . ASP B 1 5 ? -17.359 -10.094 7.137 1 97.62 5 ASP B C 1
ATOM 2317 O O . ASP B 1 5 ? -16.734 -10.391 6.109 1 97.62 5 ASP B O 1
ATOM 2321 N N . GLY B 1 6 ? -17.516 -8.852 7.547 1 97.12 6 GLY B N 1
ATOM 2322 C CA . GLY B 1 6 ? -16.844 -7.719 6.926 1 97.12 6 GLY B CA 1
ATOM 2323 C C . GLY B 1 6 ? -17.547 -7.203 5.691 1 97.12 6 GLY B C 1
ATOM 2324 O O . GLY B 1 6 ? -17.125 -6.219 5.086 1 97.12 6 GLY B O 1
ATOM 2325 N N . ALA B 1 7 ? -18.656 -7.855 5.309 1 97.19 7 ALA B N 1
ATOM 2326 C CA . ALA B 1 7 ? -19.328 -7.508 4.062 1 97.19 7 ALA B CA 1
ATOM 2327 C C . ALA B 1 7 ? -19.828 -6.062 4.09 1 97.19 7 ALA B C 1
ATOM 2329 O O . ALA B 1 7 ? -19.828 -5.383 3.061 1 97.19 7 ALA B O 1
ATOM 2330 N N . GLU B 1 8 ? -20.219 -5.578 5.23 1 95.44 8 GLU B N 1
ATOM 2331 C CA . GLU B 1 8 ? -20.781 -4.238 5.367 1 95.44 8 GLU B CA 1
ATOM 2332 C C . GLU B 1 8 ? -19.75 -3.17 5.051 1 95.44 8 GLU B C 1
ATOM 2334 O O . GLU B 1 8 ? -20.094 -2.021 4.77 1 95.44 8 GLU B O 1
ATOM 2339 N N . ARG B 1 9 ? -18.469 -3.494 5.074 1 96.38 9 ARG B N 1
ATOM 2340 C CA . ARG B 1 9 ? -17.391 -2.533 4.863 1 96.38 9 ARG B CA 1
ATOM 2341 C C . ARG B 1 9 ? -16.953 -2.516 3.402 1 96.38 9 ARG B C 1
ATOM 2343 O O . ARG B 1 9 ? -16.156 -1.663 2.998 1 96.38 9 ARG B O 1
ATOM 2350 N N . LEU B 1 10 ? -17.422 -3.422 2.582 1 97.38 10 LEU B N 1
ATOM 2351 C CA . LEU B 1 10 ? -17.031 -3.486 1.179 1 97.38 10 LEU B CA 1
ATOM 2352 C C . LEU B 1 10 ? -17.547 -2.268 0.416 1 97.38 10 LEU B C 1
ATOM 2354 O O . LEU B 1 10 ? -18.594 -1.706 0.764 1 97.38 10 LEU B O 1
ATOM 2358 N N . ASP B 1 11 ? -16.75 -1.845 -0.583 1 96.88 11 ASP B N 1
ATOM 2359 C CA . ASP B 1 11 ? -17.312 -0.924 -1.57 1 96.88 11 ASP B CA 1
ATOM 2360 C C . ASP B 1 11 ? -18.656 -1.422 -2.088 1 96.88 11 ASP B C 1
ATOM 2362 O O . ASP B 1 11 ? -18.828 -2.615 -2.346 1 96.88 11 ASP B O 1
ATOM 2366 N N . PRO B 1 12 ? -19.578 -0.56 -2.311 1 96.06 12 PRO B N 1
ATOM 2367 C CA . PRO B 1 12 ? -20.906 -0.984 -2.742 1 96.06 12 PRO B CA 1
ATOM 2368 C C . PRO B 1 12 ? -20.875 -1.841 -4.008 1 96.06 12 PRO B C 1
ATOM 2370 O O . PRO B 1 12 ? -21.625 -2.807 -4.121 1 96.06 12 PRO B O 1
ATOM 2373 N N . ALA B 1 13 ? -19.969 -1.504 -4.93 1 96.62 13 ALA B N 1
ATOM 2374 C CA . ALA B 1 13 ? -19.875 -2.275 -6.164 1 96.62 13 ALA B CA 1
ATOM 2375 C C . ALA B 1 13 ? -19.438 -3.709 -5.883 1 96.62 13 ALA B C 1
ATOM 2377 O O . ALA B 1 13 ? -19.938 -4.652 -6.496 1 96.62 13 ALA B O 1
ATOM 2378 N N . LEU B 1 14 ? -18.516 -3.918 -4.969 1 96.94 14 LEU B N 1
ATOM 2379 C CA . LEU B 1 14 ? -18.031 -5.25 -4.621 1 96.94 14 LEU B CA 1
ATOM 2380 C C . LEU B 1 14 ? -19.062 -5.988 -3.756 1 96.94 14 LEU B C 1
ATOM 2382 O O . LEU B 1 14 ? -19.234 -7.199 -3.891 1 96.94 14 LEU B O 1
ATOM 2386 N N . ARG B 1 15 ? -19.688 -5.223 -2.895 1 96.25 15 ARG B N 1
ATOM 2387 C CA . ARG B 1 15 ? -20.688 -5.824 -2.023 1 96.25 15 ARG B CA 1
ATOM 2388 C C . ARG B 1 15 ? -21.797 -6.484 -2.84 1 96.25 15 ARG B C 1
ATOM 2390 O O . ARG B 1 15 ? -22.328 -7.523 -2.443 1 96.25 15 ARG B O 1
ATOM 2397 N N . ALA B 1 16 ? -22.109 -5.945 -3.963 1 96.62 16 ALA B N 1
ATOM 2398 C CA . ALA B 1 16 ? -23.172 -6.434 -4.82 1 96.62 16 ALA B CA 1
ATOM 2399 C C . ALA B 1 16 ? -22.812 -7.773 -5.453 1 96.62 16 ALA B C 1
ATOM 2401 O O . ALA B 1 16 ? -23.688 -8.578 -5.762 1 96.62 16 ALA B O 1
ATOM 2402 N N . VAL B 1 17 ? -21.516 -8.086 -5.57 1 96.44 17 VAL B N 1
ATOM 2403 C CA . VAL B 1 17 ? -21.141 -9.273 -6.328 1 96.44 17 VAL B CA 1
ATOM 2404 C C . VAL B 1 17 ? -20.484 -10.297 -5.406 1 96.44 17 VAL B C 1
ATOM 2406 O O . VAL B 1 17 ? -20.484 -11.492 -5.691 1 96.44 17 VAL B O 1
ATOM 2409 N N . ALA B 1 18 ? -19.875 -9.852 -4.301 1 96.19 18 ALA B N 1
ATOM 2410 C CA . ALA B 1 18 ? -19.25 -10.742 -3.328 1 96.19 18 ALA B CA 1
ATOM 2411 C C . ALA B 1 18 ? -20.266 -11.203 -2.281 1 96.19 18 ALA B C 1
ATOM 2413 O O . ALA B 1 18 ? -20.188 -10.805 -1.119 1 96.19 18 ALA B O 1
ATOM 2414 N N . THR B 1 19 ? -21.125 -12.141 -2.658 1 95.56 19 THR B N 1
ATOM 2415 C CA . THR B 1 19 ? -22.297 -12.43 -1.834 1 95.56 19 THR B CA 1
ATOM 2416 C C . THR B 1 19 ? -22.219 -13.844 -1.279 1 95.56 19 THR B C 1
ATOM 2418 O O . THR B 1 19 ? -23.141 -14.289 -0.577 1 95.56 19 THR B O 1
ATOM 2421 N N . THR B 1 20 ? -21.156 -14.555 -1.606 1 93.88 20 THR B N 1
ATOM 2422 C CA . THR B 1 20 ? -21.125 -15.953 -1.196 1 93.88 20 THR B CA 1
ATOM 2423 C C . THR B 1 20 ? -19.781 -16.297 -0.569 1 93.88 20 THR B C 1
ATOM 2425 O O . THR B 1 20 ? -18.797 -15.594 -0.778 1 93.88 20 THR B O 1
ATOM 2428 N N . ARG B 1 21 ? -19.844 -17.344 0.205 1 94.31 21 ARG B N 1
ATOM 2429 C CA . ARG B 1 21 ? -18.641 -17.969 0.748 1 94.31 21 ARG B CA 1
ATOM 2430 C C . ARG B 1 21 ? -18.188 -19.109 -0.135 1 94.31 21 ARG B C 1
ATOM 2432 O O . ARG B 1 21 ? -18.969 -19.688 -0.897 1 94.31 21 ARG B O 1
ATOM 2439 N N . THR B 1 22 ? -16.938 -19.391 -0.031 1 91.69 22 THR B N 1
ATOM 2440 C CA . THR B 1 22 ? -16.406 -20.562 -0.7 1 91.69 22 THR B CA 1
ATOM 2441 C C . THR B 1 22 ? -16.453 -21.781 0.23 1 91.69 22 THR B C 1
ATOM 2443 O O . THR B 1 22 ? -15.828 -21.766 1.296 1 91.69 22 THR B O 1
ATOM 2446 N N . ASP B 1 23 ? -17.25 -22.75 -0.127 1 93.62 23 ASP B N 1
ATOM 2447 C CA . ASP B 1 23 ? -17.234 -24.016 0.577 1 93.62 23 ASP B CA 1
ATOM 2448 C C . ASP B 1 23 ? -16.062 -24.891 0.11 1 93.62 23 ASP B C 1
ATOM 2450 O O . ASP B 1 23 ? -16.016 -25.312 -1.046 1 93.62 23 ASP B O 1
ATOM 2454 N N . PHE B 1 24 ? -15.133 -25.172 1.043 1 96.81 24 PHE B N 1
ATOM 2455 C CA . PHE B 1 24 ? -13.906 -25.859 0.657 1 96.81 24 PHE B CA 1
ATOM 2456 C C . PHE B 1 24 ? -13.852 -27.266 1.257 1 96.81 24 PHE B C 1
ATOM 2458 O O . PHE B 1 24 ? -12.773 -27.812 1.476 1 96.81 24 PHE B O 1
ATOM 2465 N N . SER B 1 25 ? -15.008 -27.797 1.568 1 96.25 25 SER B N 1
ATOM 2466 C CA . SER B 1 25 ? -15.078 -29.203 1.937 1 96.25 25 SER B CA 1
ATOM 2467 C C . SER B 1 25 ? -14.719 -30.109 0.761 1 96.25 25 SER B C 1
ATOM 2469 O O . SER B 1 25 ? -14.781 -29.688 -0.396 1 96.25 25 SER B O 1
ATOM 2471 N N . PRO B 1 26 ? -14.32 -31.328 1.041 1 93.94 26 PRO B N 1
ATOM 2472 C CA . PRO B 1 26 ? -13.945 -32.219 -0.056 1 93.94 26 PRO B CA 1
ATOM 2473 C C . PRO B 1 26 ? -15.055 -32.406 -1.087 1 93.94 26 PRO B C 1
ATOM 2475 O O . PRO B 1 26 ? -14.805 -32.312 -2.293 1 93.94 26 PRO B O 1
ATOM 2478 N N . ALA B 1 27 ? -16.234 -32.594 -0.622 1 95.19 27 ALA B N 1
ATOM 2479 C CA . ALA B 1 27 ? -17.375 -32.781 -1.522 1 95.19 27 ALA B CA 1
ATOM 2480 C C . ALA B 1 27 ? -17.609 -31.516 -2.348 1 95.19 27 ALA B C 1
ATOM 2482 O O . ALA B 1 27 ? -17.922 -31.594 -3.539 1 95.19 27 ALA B O 1
ATOM 2483 N N . ALA B 1 28 ? -17.469 -30.422 -1.727 1 95.44 28 ALA B N 1
ATOM 2484 C CA . ALA B 1 28 ? -17.703 -29.141 -2.414 1 95.44 28 ALA B CA 1
ATOM 2485 C C . ALA B 1 28 ? -16.641 -28.906 -3.48 1 95.44 28 ALA B C 1
ATOM 2487 O O . ALA B 1 28 ? -16.938 -28.391 -4.562 1 95.44 28 ALA B O 1
ATOM 2488 N N . ILE B 1 29 ? -15.375 -29.203 -3.176 1 95.94 29 ILE B N 1
ATOM 2489 C CA . ILE B 1 29 ? -14.289 -29.031 -4.137 1 95.94 29 ILE B CA 1
ATOM 2490 C C . ILE B 1 29 ? -14.578 -29.844 -5.395 1 95.94 29 ILE B C 1
ATOM 2492 O O . ILE B 1 29 ? -14.492 -29.312 -6.512 1 95.94 29 ILE B O 1
ATOM 2496 N N . GLU B 1 30 ? -14.93 -31.047 -5.223 1 94.44 30 GLU B N 1
ATOM 2497 C CA . GLU B 1 30 ? -15.227 -31.922 -6.352 1 94.44 30 GLU B CA 1
ATOM 2498 C C . GLU B 1 30 ? -16.359 -31.359 -7.211 1 94.44 30 GLU B C 1
ATOM 2500 O O . GLU B 1 30 ? -16.281 -31.375 -8.445 1 94.44 30 GLU B O 1
ATOM 2505 N N . LEU B 1 31 ? -17.344 -30.828 -6.566 1 95.31 31 LEU B N 1
ATOM 2506 C CA . LEU B 1 31 ? -18.531 -30.344 -7.262 1 95.31 31 LEU B CA 1
ATOM 2507 C C . LEU B 1 31 ? -18.266 -29 -7.93 1 95.31 31 LEU B C 1
ATOM 2509 O O . LEU B 1 31 ? -18.875 -28.672 -8.953 1 95.31 31 LEU B O 1
ATOM 2513 N N . THR B 1 32 ? -17.375 -28.281 -7.359 1 95.62 32 THR B N 1
ATOM 2514 C CA . THR B 1 32 ? -17.203 -26.891 -7.785 1 95.62 32 THR B CA 1
ATOM 2515 C C . THR B 1 32 ? -16.172 -26.797 -8.906 1 95.62 32 THR B C 1
ATOM 2517 O O . THR B 1 32 ? -16.156 -25.828 -9.664 1 95.62 32 THR B O 1
ATOM 2520 N N . ARG B 1 33 ? -15.281 -27.75 -9.062 1 97.06 33 ARG B N 1
ATOM 2521 C CA . ARG B 1 33 ? -14.156 -27.672 -9.984 1 97.06 33 ARG B CA 1
ATOM 2522 C C . ARG B 1 33 ? -14.633 -27.375 -11.406 1 97.06 33 ARG B C 1
ATOM 2524 O O . ARG B 1 33 ? -14.156 -26.438 -12.047 1 97.06 33 ARG B O 1
ATOM 2531 N N . ALA B 1 34 ? -15.586 -28.109 -11.922 1 96.56 34 ALA B N 1
ATOM 2532 C CA . ALA B 1 34 ? -16.047 -27.953 -13.305 1 96.56 34 ALA B CA 1
ATOM 2533 C C . ALA B 1 34 ? -16.734 -26.594 -13.5 1 96.56 34 ALA B C 1
ATOM 2535 O O . ALA B 1 34 ? -16.375 -25.844 -14.414 1 96.56 34 ALA B O 1
ATOM 2536 N N . PRO B 1 35 ? -17.719 -26.25 -12.633 1 96.25 35 PRO B N 1
ATOM 2537 C CA . PRO B 1 35 ? -18.328 -24.922 -12.773 1 96.25 35 PRO B CA 1
ATOM 2538 C C . PRO B 1 35 ? -17.328 -23.781 -12.648 1 96.25 35 PRO B C 1
ATOM 2540 O O . PRO B 1 35 ? -17.438 -22.781 -13.352 1 96.25 35 PRO B O 1
ATOM 2543 N N . PHE B 1 36 ? -16.453 -23.953 -11.75 1 96.12 36 PHE B N 1
ATOM 2544 C CA . PHE B 1 36 ? -15.406 -22.953 -11.578 1 96.12 36 PHE B CA 1
ATOM 2545 C C . PHE B 1 36 ? -14.586 -22.797 -12.859 1 96.12 36 PHE B C 1
ATOM 2547 O O . PHE B 1 36 ? -14.391 -21.688 -13.344 1 96.12 36 PHE B O 1
ATOM 2554 N N . ASN B 1 37 ? -14.078 -23.859 -13.398 1 97.94 37 ASN B N 1
ATOM 2555 C CA . ASN B 1 37 ? -13.297 -23.844 -14.633 1 97.94 37 ASN B CA 1
ATOM 2556 C C . ASN B 1 37 ? -14.078 -23.219 -15.789 1 97.94 37 ASN B C 1
ATOM 2558 O O . ASN B 1 37 ? -13.523 -22.484 -16.594 1 97.94 37 ASN B O 1
ATOM 2562 N N . GLU B 1 38 ? -15.352 -23.547 -15.852 1 97.75 38 GLU B N 1
ATOM 2563 C CA . GLU B 1 38 ? -16.188 -23 -16.906 1 97.75 38 GLU B CA 1
ATOM 2564 C C . GLU B 1 38 ? -16.312 -21.484 -16.797 1 97.75 38 GLU B C 1
ATOM 2566 O O . GLU B 1 38 ? -16.188 -20.766 -17.781 1 97.75 38 GLU B O 1
ATOM 2571 N N . ARG B 1 39 ? -16.578 -21.078 -15.609 1 96.44 39 ARG B N 1
ATOM 2572 C CA . ARG B 1 39 ? -16.688 -19.641 -15.383 1 96.44 39 ARG B CA 1
ATOM 2573 C C . ARG B 1 39 ? -15.398 -18.922 -15.758 1 96.44 39 ARG B C 1
ATOM 2575 O O . ARG B 1 39 ? -15.438 -17.844 -16.375 1 96.44 39 ARG B O 1
ATOM 2582 N N . ARG B 1 40 ? -14.312 -19.484 -15.391 1 97.62 40 ARG B N 1
ATOM 2583 C CA . ARG B 1 40 ? -13.023 -18.859 -15.672 1 97.62 40 ARG B CA 1
ATOM 2584 C C . ARG B 1 40 ? -12.703 -18.891 -17.156 1 97.62 40 ARG B C 1
ATOM 2586 O O . ARG B 1 40 ? -12.109 -17.969 -17.703 1 97.62 40 ARG B O 1
ATOM 2593 N N . ARG B 1 41 ? -13.07 -19.969 -17.812 1 98.12 41 ARG B N 1
ATOM 2594 C CA . ARG B 1 41 ? -12.906 -20.062 -19.266 1 98.12 41 ARG B CA 1
ATOM 2595 C C . ARG B 1 41 ? -13.695 -18.969 -19.969 1 98.12 41 ARG B C 1
ATOM 2597 O O . ARG B 1 41 ? -13.18 -18.328 -20.891 1 98.12 41 ARG B O 1
ATOM 2604 N N . LEU B 1 42 ? -14.891 -18.766 -19.562 1 97.88 42 LEU B N 1
ATOM 2605 C CA . LEU B 1 42 ? -15.734 -17.734 -20.156 1 97.88 42 LEU B CA 1
ATOM 2606 C C . LEU B 1 42 ? -15.148 -16.344 -19.906 1 97.88 42 LEU B C 1
ATOM 2608 O O . LEU B 1 42 ? -15.148 -15.5 -20.812 1 97.88 42 LEU B O 1
ATOM 2612 N N . ALA B 1 43 ? -14.688 -16.094 -18.688 1 97.25 43 ALA B N 1
ATOM 2613 C CA . ALA B 1 43 ? -14.039 -14.828 -18.391 1 97.25 43 ALA B CA 1
ATOM 2614 C C . ALA B 1 43 ? -12.797 -14.633 -19.266 1 97.25 43 ALA B C 1
ATOM 2616 O O . ALA B 1 43 ? -12.531 -13.523 -19.734 1 97.25 43 ALA B O 1
ATOM 2617 N N . ALA B 1 44 ? -12.016 -15.656 -19.422 1 97.94 44 ALA B N 1
ATOM 2618 C CA . ALA B 1 44 ? -10.82 -15.602 -20.25 1 97.94 44 ALA B CA 1
ATOM 2619 C C . ALA B 1 44 ? -11.164 -15.219 -21.688 1 97.94 44 ALA B C 1
ATOM 2621 O O . ALA B 1 44 ? -10.469 -14.406 -22.312 1 97.94 44 ALA B O 1
ATOM 2622 N N . ALA B 1 45 ? -12.219 -15.758 -22.203 1 97.69 45 ALA B N 1
ATOM 2623 C CA . ALA B 1 45 ? -12.641 -15.516 -23.578 1 97.69 45 ALA B CA 1
ATOM 2624 C C . ALA B 1 45 ? -13.031 -14.055 -23.781 1 97.69 45 ALA B C 1
ATOM 2626 O O . ALA B 1 45 ? -12.953 -13.531 -24.891 1 97.69 45 ALA B O 1
ATOM 2627 N N . GLN B 1 46 ? -13.383 -13.414 -22.719 1 97.06 46 GLN B N 1
ATOM 2628 C CA . GLN B 1 46 ? -13.859 -12.039 -22.797 1 97.06 46 GLN B CA 1
ATOM 2629 C C . GLN B 1 46 ? -12.734 -11.047 -22.516 1 97.06 46 GLN B C 1
ATOM 2631 O O . GLN B 1 46 ? -12.93 -9.836 -22.609 1 97.06 46 GLN B O 1
ATOM 2636 N N . THR B 1 47 ? -11.617 -11.539 -22.188 1 97.81 47 THR B N 1
ATOM 2637 C CA . THR B 1 47 ? -10.492 -10.68 -21.812 1 97.81 47 THR B CA 1
ATOM 2638 C C . THR B 1 47 ? -9.867 -10.055 -23.062 1 97.81 47 THR B C 1
ATOM 2640 O O . THR B 1 47 ? -9.609 -10.75 -24.047 1 97.81 47 THR B O 1
ATOM 2643 N N . ASP B 1 48 ? -9.719 -8.711 -23.062 1 97.69 48 ASP B N 1
ATOM 2644 C CA . ASP B 1 48 ? -8.992 -8.016 -24.125 1 97.69 48 ASP B CA 1
ATOM 2645 C C . ASP B 1 48 ? -7.512 -8.375 -24.094 1 97.69 48 ASP B C 1
ATOM 2647 O O . ASP B 1 48 ? -6.793 -7.992 -23.172 1 97.69 48 ASP B O 1
ATOM 2651 N N . THR B 1 49 ? -7.004 -9.047 -25.094 1 98.25 49 THR B N 1
ATOM 2652 C CA . THR B 1 49 ? -5.629 -9.531 -25.109 1 98.25 49 THR B CA 1
ATOM 2653 C C . THR B 1 49 ? -4.777 -8.719 -26.078 1 98.25 49 THR B C 1
ATOM 2655 O O . THR B 1 49 ? -3.721 -9.172 -26.516 1 98.25 49 THR B O 1
ATOM 2658 N N . ALA B 1 50 ? -5.246 -7.523 -26.422 1 97.06 50 ALA B N 1
ATOM 2659 C CA . ALA B 1 50 ? -4.492 -6.68 -27.344 1 97.06 50 ALA B CA 1
ATOM 2660 C C . ALA B 1 50 ? -3.064 -6.461 -26.844 1 97.06 50 ALA B C 1
ATOM 2662 O O . ALA B 1 50 ? -2.852 -6.164 -25.656 1 97.06 50 ALA B O 1
ATOM 2663 N N . GLY B 1 51 ? -2.119 -6.68 -27.672 1 97 51 GLY B N 1
ATOM 2664 C CA . GLY B 1 51 ? -0.722 -6.426 -27.375 1 97 51 GLY B CA 1
ATOM 2665 C C . GLY B 1 51 ? -0.027 -7.609 -26.719 1 97 51 GLY B C 1
ATOM 2666 O O . GLY B 1 51 ? 1.16 -7.535 -26.391 1 97 51 GLY B O 1
ATOM 2667 N N . VAL B 1 52 ? -0.757 -8.742 -26.547 1 98.75 52 VAL B N 1
ATOM 2668 C CA . VAL B 1 52 ? -0.181 -9.922 -25.906 1 98.75 52 VAL B CA 1
ATOM 2669 C C . VAL B 1 52 ? -0.428 -11.148 -26.766 1 98.75 52 VAL B C 1
ATOM 2671 O O . VAL B 1 52 ? -1.574 -11.469 -27.094 1 98.75 52 VAL B O 1
ATOM 2674 N N . ARG B 1 53 ? 0.644 -11.844 -27.156 1 98.5 53 ARG B N 1
ATOM 2675 C CA . ARG B 1 53 ? 0.521 -13.125 -27.859 1 98.5 53 ARG B CA 1
ATOM 2676 C C . ARG B 1 53 ? 0.484 -14.281 -26.859 1 98.5 53 ARG B C 1
ATOM 2678 O O . ARG B 1 53 ? 1.339 -14.375 -25.984 1 98.5 53 ARG B O 1
ATOM 2685 N N . ILE B 1 54 ? -0.431 -15.148 -27.062 1 98.81 54 ILE B N 1
ATOM 2686 C CA . ILE B 1 54 ? -0.663 -16.188 -26.062 1 98.81 54 ILE B CA 1
ATOM 2687 C C . ILE B 1 54 ? -0.587 -17.562 -26.734 1 98.81 54 ILE B C 1
ATOM 2689 O O . ILE B 1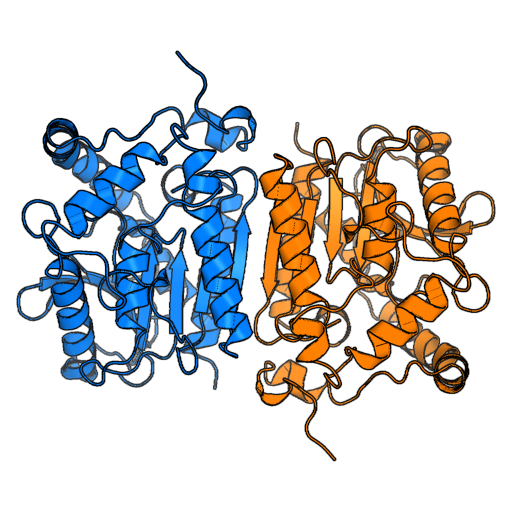 54 ? -1.238 -17.797 -27.75 1 98.81 54 ILE B O 1
ATOM 2693 N N . VAL B 1 55 ? 0.179 -18.5 -26.141 1 98.5 55 VAL B N 1
ATOM 2694 C CA . VAL B 1 55 ? 0.295 -19.859 -26.656 1 98.5 55 VAL B CA 1
ATOM 2695 C C . VAL B 1 55 ? 0.35 -20.844 -25.484 1 98.5 55 VAL B C 1
ATOM 2697 O O . VAL B 1 55 ? 0.964 -20.562 -24.453 1 98.5 55 VAL B O 1
ATOM 2700 N N . ASP B 1 56 ? -0.339 -21.922 -25.625 1 98.56 56 ASP B N 1
ATOM 2701 C CA . ASP B 1 56 ? -0.184 -23.016 -24.672 1 98.56 56 ASP B CA 1
ATOM 2702 C C . ASP B 1 56 ? 0.998 -23.906 -25.062 1 98.56 56 ASP B C 1
ATOM 2704 O O . ASP B 1 56 ? 1.315 -24.047 -26.234 1 98.56 56 ASP B O 1
ATOM 2708 N N . ASP B 1 57 ? 1.667 -24.406 -24.078 1 98.56 57 ASP B N 1
ATOM 2709 C CA . ASP B 1 57 ? 2.838 -25.266 -24.281 1 98.56 57 ASP B CA 1
ATOM 2710 C C . ASP B 1 57 ? 2.99 -26.266 -23.156 1 98.56 57 ASP B C 1
ATOM 2712 O O . ASP B 1 57 ? 2.082 -26.438 -22.344 1 98.56 57 ASP B O 1
ATOM 2716 N N . ASP B 1 58 ? 4.055 -27.047 -23.203 1 98.62 58 ASP B N 1
ATOM 2717 C CA . ASP B 1 58 ? 4.398 -28.047 -22.203 1 98.62 58 ASP B CA 1
ATOM 2718 C C . ASP B 1 58 ? 5.832 -27.875 -21.703 1 98.62 58 ASP B C 1
ATOM 2720 O O . ASP B 1 58 ? 6.773 -27.891 -22.5 1 98.62 58 ASP B O 1
ATOM 2724 N N . ALA B 1 59 ? 5.992 -27.578 -20.484 1 98.62 59 ALA B N 1
ATOM 2725 C CA . ALA B 1 59 ? 7.305 -27.438 -19.859 1 98.62 59 ALA B CA 1
ATOM 2726 C C . ALA B 1 59 ? 7.695 -28.719 -19.125 1 98.62 59 ALA B C 1
ATOM 2728 O O . ALA B 1 59 ? 7.477 -28.844 -17.906 1 98.62 59 ALA B O 1
ATOM 2729 N N . ASN B 1 60 ? 8.297 -29.656 -19.875 1 98.12 60 ASN B N 1
ATOM 2730 C CA . ASN B 1 60 ? 8.766 -30.922 -19.312 1 98.12 60 ASN B CA 1
ATOM 2731 C C . ASN B 1 60 ? 7.66 -31.656 -18.562 1 98.12 60 ASN B C 1
ATOM 2733 O O . ASN B 1 60 ? 7.844 -32.062 -17.422 1 98.12 60 ASN B O 1
ATOM 2737 N N . GLY B 1 61 ? 6.492 -31.672 -19.109 1 98.5 61 GLY B N 1
ATOM 2738 C CA . GLY B 1 61 ? 5.391 -32.438 -18.562 1 98.5 61 GLY B CA 1
ATOM 2739 C C . GLY B 1 61 ? 4.391 -31.609 -17.797 1 98.5 61 GLY B C 1
ATOM 2740 O O . GLY B 1 61 ? 3.328 -32.094 -17.406 1 98.5 61 GLY B O 1
ATOM 2741 N N . VAL B 1 62 ? 4.723 -30.375 -17.531 1 98.88 62 VAL B N 1
ATOM 2742 C CA . VAL B 1 62 ? 3.809 -29.453 -16.859 1 98.88 62 VAL B CA 1
ATOM 2743 C C . VAL B 1 62 ? 3.18 -28.5 -17.891 1 98.88 62 VAL B C 1
ATOM 2745 O O . VAL B 1 62 ? 3.891 -27.812 -18.609 1 98.88 62 VAL B O 1
ATOM 2748 N N . GLY B 1 63 ? 1.852 -28.484 -18 1 98.88 63 GLY B N 1
ATOM 2749 C CA . GLY B 1 63 ? 1.187 -27.547 -18.875 1 98.88 63 GLY B CA 1
ATOM 2750 C C . GLY B 1 63 ? 1.454 -26.094 -18.516 1 98.88 63 GLY B C 1
ATOM 2751 O O . GLY B 1 63 ? 1.495 -25.734 -17.344 1 98.88 63 GLY B O 1
ATOM 2752 N N . VAL B 1 64 ? 1.705 -25.25 -19.578 1 98.94 64 VAL B N 1
ATOM 2753 C CA . VAL B 1 64 ? 1.9 -23.828 -19.344 1 98.94 64 VAL B CA 1
ATOM 2754 C C . VAL B 1 64 ? 1.165 -23.016 -20.422 1 98.94 64 VAL B C 1
ATOM 2756 O O . VAL B 1 64 ? 0.863 -23.547 -21.5 1 98.94 64 VAL B O 1
ATOM 2759 N N . ARG B 1 65 ? 0.813 -21.875 -20.078 1 98.94 65 ARG B N 1
ATOM 2760 C CA . ARG B 1 65 ? 0.393 -20.844 -21.031 1 98.94 65 ARG B CA 1
ATOM 2761 C C . ARG B 1 65 ? 1.347 -19.656 -21.016 1 98.94 65 ARG B C 1
ATOM 2763 O O . ARG B 1 65 ? 1.684 -19.141 -19.938 1 98.94 65 ARG B O 1
ATOM 2770 N N . ILE B 1 66 ? 1.802 -19.297 -22.156 1 98.94 66 ILE B N 1
ATOM 2771 C CA . ILE B 1 66 ? 2.828 -18.266 -22.297 1 98.94 66 ILE B CA 1
ATOM 2772 C C . ILE B 1 66 ? 2.207 -16.984 -22.859 1 98.94 66 ILE B C 1
ATOM 2774 O O . ILE B 1 66 ? 1.559 -17.016 -23.906 1 98.94 66 ILE B O 1
ATOM 2778 N N . TYR B 1 67 ? 2.328 -15.898 -22.188 1 98.94 67 TYR B N 1
ATOM 2779 C CA . TYR B 1 67 ? 1.87 -14.562 -22.562 1 98.94 67 TYR B CA 1
ATOM 2780 C C . TYR B 1 67 ? 3.047 -13.672 -22.938 1 98.94 67 TYR B C 1
ATOM 2782 O O . TYR B 1 67 ? 3.824 -13.273 -22.062 1 98.94 67 TYR B O 1
ATOM 2790 N N . ARG B 1 68 ? 3.164 -13.359 -24.172 1 98.75 68 ARG B N 1
ATOM 2791 C CA . ARG B 1 68 ? 4.289 -12.547 -24.625 1 98.75 68 ARG B CA 1
ATOM 2792 C C . ARG B 1 68 ? 3.879 -11.086 -24.781 1 98.75 68 ARG B C 1
ATOM 2794 O O . ARG B 1 68 ? 3.107 -10.75 -25.688 1 98.75 68 ARG B O 1
ATOM 2801 N N . GLY B 1 69 ? 4.414 -10.211 -23.906 1 97.69 69 GLY B N 1
ATOM 2802 C CA . GLY B 1 69 ? 4.035 -8.805 -23.938 1 97.69 69 GLY B CA 1
ATOM 2803 C C . GLY B 1 69 ? 5.227 -7.871 -24.047 1 97.69 69 GLY B C 1
ATOM 2804 O O . GLY B 1 69 ? 5.074 -6.648 -23.969 1 97.69 69 GLY B O 1
ATOM 2805 N N . GLY B 1 70 ? 6.371 -8.406 -24.172 1 91.88 70 GLY B N 1
ATOM 2806 C CA . GLY B 1 70 ? 7.566 -7.574 -24.219 1 91.88 70 GLY B CA 1
ATOM 2807 C C . GLY B 1 70 ? 8.461 -7.883 -25.406 1 91.88 70 GLY B C 1
ATOM 2808 O O . GLY B 1 70 ? 8.258 -8.883 -26.094 1 91.88 70 GLY B O 1
ATOM 2809 N N . PRO B 1 71 ? 9.422 -7 -25.625 1 91.44 71 PRO B N 1
ATOM 2810 C CA . PRO B 1 71 ? 10.359 -7.246 -26.719 1 91.44 71 PRO B CA 1
ATOM 2811 C C . PRO B 1 71 ? 11.336 -8.383 -26.422 1 91.44 71 PRO B C 1
ATOM 2813 O O . PRO B 1 71 ? 11.789 -8.531 -25.281 1 91.44 71 PRO B O 1
ATOM 2816 N N . GLU B 1 72 ? 11.703 -9.148 -27.359 1 92.5 72 GLU B N 1
ATOM 2817 C CA . GLU B 1 72 ? 12.617 -10.273 -27.172 1 92.5 72 GLU B CA 1
ATOM 2818 C C . GLU B 1 72 ? 14.07 -9.812 -27.203 1 92.5 72 GLU B C 1
ATOM 2820 O O . GLU B 1 72 ? 14.43 -8.938 -28 1 92.5 72 GLU B O 1
ATOM 2825 N N . PRO B 1 73 ? 14.969 -10.352 -26.5 1 96.75 73 PRO B N 1
ATOM 2826 C CA . PRO B 1 73 ? 14.641 -11.242 -25.391 1 96.75 73 PRO B CA 1
ATOM 2827 C C . PRO B 1 73 ? 13.992 -10.508 -24.219 1 96.75 73 PRO B C 1
ATOM 2829 O O . PRO B 1 73 ? 14.531 -9.508 -23.75 1 96.75 73 PRO B O 1
ATOM 2832 N N . ALA B 1 74 ? 12.867 -10.953 -23.781 1 97.88 74 ALA B N 1
ATOM 2833 C CA . ALA B 1 74 ? 12.086 -10.289 -22.75 1 97.88 74 ALA B CA 1
ATOM 2834 C C . ALA B 1 74 ? 12.406 -10.875 -21.375 1 97.88 74 ALA B C 1
ATOM 2836 O O . ALA B 1 74 ? 12.727 -12.062 -21.25 1 97.88 74 ALA B O 1
ATOM 2837 N N . PRO B 1 75 ? 12.32 -10.031 -20.281 1 98.5 75 PRO B N 1
ATOM 2838 C CA . PRO B 1 75 ? 12.234 -10.672 -18.953 1 98.5 75 PRO B CA 1
ATOM 2839 C C . PRO B 1 75 ? 11.039 -11.625 -18.844 1 98.5 75 PRO B C 1
ATOM 2841 O O . PRO B 1 75 ? 10.109 -11.547 -19.641 1 98.5 75 PRO B O 1
ATOM 2844 N N . ALA B 1 76 ? 11.07 -12.508 -17.875 1 98.75 76 ALA B N 1
ATOM 2845 C CA . ALA B 1 76 ? 10 -13.492 -17.766 1 98.75 76 ALA B CA 1
ATOM 2846 C C . ALA B 1 76 ? 9.5 -13.594 -16.328 1 98.75 76 ALA B C 1
ATOM 2848 O O . ALA B 1 76 ? 10.266 -13.406 -15.383 1 98.75 76 ALA B O 1
ATOM 2849 N N . VAL B 1 77 ? 8.281 -13.844 -16.203 1 98.94 77 VAL B N 1
ATOM 2850 C CA . VAL B 1 77 ? 7.621 -14.07 -14.914 1 98.94 77 VAL B CA 1
ATOM 2851 C C . VAL B 1 77 ? 6.992 -15.461 -14.891 1 98.94 77 VAL B C 1
ATOM 2853 O O . VAL B 1 77 ? 6.18 -15.797 -15.758 1 98.94 77 VAL B O 1
ATOM 2856 N N . ILE B 1 78 ? 7.422 -16.328 -13.984 1 98.94 78 ILE B N 1
ATOM 2857 C CA . ILE B 1 78 ? 6.719 -17.578 -13.727 1 98.94 78 ILE B CA 1
ATOM 2858 C C . ILE B 1 78 ? 5.535 -17.328 -12.797 1 98.94 78 ILE B C 1
ATOM 2860 O O . ILE B 1 78 ? 5.711 -16.844 -11.672 1 98.94 78 ILE B O 1
ATOM 2864 N N . TYR B 1 79 ? 4.344 -17.625 -13.297 1 99 79 TYR B N 1
ATOM 2865 C CA . TYR B 1 79 ? 3.131 -17.25 -12.578 1 99 79 TYR B CA 1
ATOM 2866 C C . TYR B 1 79 ? 2.387 -18.484 -12.078 1 99 79 TYR B C 1
ATOM 2868 O O . TYR B 1 79 ? 2.152 -19.422 -12.836 1 99 79 TYR B O 1
ATOM 2876 N N . CYS B 1 80 ? 2.018 -18.484 -10.797 1 99 80 CYS B N 1
ATOM 2877 C CA . CYS B 1 80 ? 1.209 -19.531 -10.195 1 99 80 CYS B CA 1
ATOM 2878 C C . CYS B 1 80 ? -0.192 -19.031 -9.867 1 99 80 CYS B C 1
ATOM 2880 O O . CYS B 1 80 ? -0.351 -18.062 -9.117 1 99 80 CYS B O 1
ATOM 2882 N N . HIS B 1 81 ? -1.198 -19.672 -10.422 1 98.94 81 HIS B N 1
ATOM 2883 C CA . HIS B 1 81 ? -2.568 -19.188 -10.359 1 98.94 81 HIS B CA 1
ATOM 2884 C C . HIS B 1 81 ? -3.184 -19.438 -8.984 1 98.94 81 HIS B C 1
ATOM 2886 O O . HIS B 1 81 ? -2.707 -20.297 -8.234 1 98.94 81 HIS B O 1
ATOM 2892 N N . ALA B 1 82 ? -4.242 -18.719 -8.727 1 98.75 82 ALA B N 1
ATOM 2893 C CA . ALA B 1 82 ? -5.039 -18.859 -7.508 1 98.75 82 ALA B CA 1
ATOM 2894 C C . ALA B 1 82 ? -5.871 -20.141 -7.555 1 98.75 82 ALA B C 1
ATOM 2896 O O . ALA B 1 82 ? -5.809 -20.906 -8.531 1 98.75 82 ALA B O 1
ATOM 2897 N N . GLY B 1 83 ? -6.59 -20.359 -6.41 1 98.25 83 GLY B N 1
ATOM 2898 C CA . GLY B 1 83 ? -7.469 -21.531 -6.387 1 98.25 83 GLY B CA 1
ATOM 2899 C C . GLY B 1 83 ? -7.297 -22.375 -5.145 1 98.25 83 GLY B C 1
ATOM 2900 O O . GLY B 1 83 ? -7.762 -23.516 -5.094 1 98.25 83 GLY B O 1
ATOM 2901 N N . GLY B 1 84 ? -6.676 -21.906 -4.16 1 98.5 84 GLY B N 1
ATOM 2902 C CA . GLY B 1 84 ? -6.578 -22.562 -2.873 1 98.5 84 GLY B CA 1
ATOM 2903 C C . GLY B 1 84 ? -5.859 -23.906 -2.947 1 98.5 84 GLY B C 1
ATOM 2904 O O . GLY B 1 84 ? -6.215 -24.844 -2.238 1 98.5 84 GLY B O 1
ATOM 2905 N N . PHE B 1 85 ? -5.008 -24.062 -3.891 1 98.56 85 PHE B N 1
ATOM 2906 C CA . PHE B 1 85 ? -4.227 -25.266 -4.137 1 98.56 85 PHE B CA 1
ATOM 2907 C C . PHE B 1 85 ? -5.105 -26.391 -4.688 1 98.56 85 PHE B C 1
ATOM 2909 O O . PHE B 1 85 ? -4.609 -27.438 -5.086 1 98.56 85 PHE B O 1
ATOM 2916 N N . ALA B 1 86 ? -6.461 -26.188 -4.719 1 98.5 86 ALA B N 1
ATOM 2917 C CA . ALA B 1 86 ? -7.336 -27.312 -5.008 1 98.5 86 ALA B CA 1
ATOM 2918 C C . ALA B 1 86 ? -8.219 -27.031 -6.223 1 98.5 86 ALA B C 1
ATOM 2920 O O . ALA B 1 86 ? -8.906 -27.938 -6.715 1 98.5 86 ALA B O 1
ATOM 2921 N N . LEU B 1 87 ? -8.242 -25.812 -6.656 1 98.25 87 LEU B N 1
ATOM 2922 C CA . LEU B 1 87 ? -9.055 -25.422 -7.797 1 98.25 87 LEU B CA 1
ATOM 2923 C C . LEU B 1 87 ? -8.211 -24.688 -8.844 1 98.25 87 LEU B C 1
ATOM 2925 O O . LEU B 1 87 ? -7.141 -24.172 -8.531 1 98.25 87 LEU B O 1
ATOM 2929 N N . GLY B 1 88 ? -8.734 -24.688 -10.047 1 98.06 88 GLY B N 1
ATOM 2930 C CA . GLY B 1 88 ? -8.219 -23.766 -11.055 1 98.06 88 GLY B CA 1
ATOM 2931 C C . GLY B 1 88 ? -7.34 -24.438 -12.086 1 98.06 88 GLY B C 1
ATOM 2932 O O . GLY B 1 88 ? -7.012 -25.625 -11.953 1 98.06 88 GLY B O 1
ATOM 2933 N N . ASN B 1 89 ? -7.051 -23.766 -13.07 1 98.62 89 ASN B N 1
ATOM 2934 C CA . ASN B 1 89 ? -6.203 -24.125 -14.203 1 98.62 89 ASN B CA 1
ATOM 2935 C C . ASN B 1 89 ? -5.668 -22.875 -14.906 1 98.62 89 ASN B C 1
ATOM 2937 O O . ASN B 1 89 ? -5.629 -21.797 -14.32 1 98.62 89 ASN B O 1
ATOM 2941 N N . LEU B 1 90 ? -5.25 -23.031 -16.141 1 98.81 90 LEU B N 1
ATOM 2942 C CA . LEU B 1 90 ? -4.578 -21.953 -16.859 1 98.81 90 LEU B CA 1
ATOM 2943 C C . LEU B 1 90 ? -5.547 -20.812 -17.172 1 98.81 90 LEU B C 1
ATOM 2945 O O . LEU B 1 90 ? -5.125 -19.703 -17.516 1 98.81 90 LEU B O 1
ATOM 2949 N N . ASP B 1 91 ? -6.855 -21.047 -17.047 1 98.75 91 ASP B N 1
ATOM 2950 C CA . ASP B 1 91 ? -7.84 -19.984 -17.297 1 98.75 91 ASP B CA 1
ATOM 2951 C C . ASP B 1 91 ? -8.07 -19.156 -16.047 1 98.75 91 ASP B C 1
ATOM 2953 O O . ASP B 1 91 ? -8.633 -18.062 -16.125 1 98.75 91 ASP B O 1
ATOM 2957 N N . THR B 1 92 ? -7.688 -19.609 -14.883 1 98.56 92 THR B N 1
ATOM 2958 C CA . THR B 1 92 ? -8.07 -19.062 -13.586 1 98.56 92 THR B CA 1
ATOM 2959 C C . THR B 1 92 ? -7.66 -17.594 -13.484 1 98.56 92 THR B C 1
ATOM 2961 O O . THR B 1 92 ? -8.484 -16.734 -13.164 1 98.56 92 THR B O 1
ATOM 2964 N N . ASP B 1 93 ? -6.457 -17.297 -13.781 1 98.75 93 ASP B N 1
ATOM 2965 C CA . ASP B 1 93 ? -5.926 -15.945 -13.648 1 98.75 93 ASP B CA 1
ATOM 2966 C C . ASP B 1 93 ? -5.5 -15.391 -15.008 1 98.75 93 ASP B C 1
ATOM 2968 O O . ASP B 1 93 ? -4.488 -14.688 -15.109 1 98.75 93 ASP B O 1
ATOM 2972 N N . HIS B 1 94 ? -6.25 -15.758 -16.047 1 98.81 94 HIS B N 1
ATOM 2973 C CA . HIS B 1 94 ? -5.938 -15.359 -17.422 1 98.81 94 HIS B CA 1
ATOM 2974 C C . HIS B 1 94 ? -5.801 -13.844 -17.531 1 98.81 94 HIS B C 1
ATOM 2976 O O . HIS B 1 94 ? -4.805 -13.352 -18.062 1 98.81 94 HIS B O 1
ATOM 2982 N N . ARG B 1 95 ? -6.746 -13.109 -17 1 98.5 95 ARG B N 1
ATOM 2983 C CA . ARG B 1 95 ? -6.711 -11.656 -17.094 1 98.5 95 ARG B CA 1
ATOM 2984 C C . ARG B 1 95 ? -5.5 -11.086 -16.375 1 98.5 95 ARG B C 1
ATOM 2986 O O . ARG B 1 95 ? -4.844 -10.164 -16.859 1 98.5 95 ARG B O 1
ATOM 2993 N N . GLN B 1 96 ? -5.254 -11.578 -15.203 1 98.56 96 GLN B N 1
ATOM 2994 C CA . GLN B 1 96 ? -4.082 -11.141 -14.445 1 98.56 96 GLN B CA 1
ATOM 2995 C C . GLN B 1 96 ? -2.801 -11.344 -15.25 1 98.56 96 GLN B C 1
ATOM 2997 O O . GLN B 1 96 ? -1.94 -10.461 -15.281 1 98.56 96 GLN B O 1
ATOM 3002 N N . CYS B 1 97 ? -2.635 -12.469 -15.867 1 98.94 97 CYS B N 1
ATOM 3003 C CA . CYS B 1 97 ? -1.445 -12.766 -16.656 1 98.94 97 CYS B CA 1
ATOM 3004 C C . CYS B 1 97 ? -1.329 -11.82 -17.844 1 98.94 97 CYS B C 1
ATOM 3006 O O . CYS B 1 97 ? -0.236 -11.352 -18.172 1 98.94 97 CYS B O 1
ATOM 3008 N N . VAL B 1 98 ? -2.445 -11.547 -18.531 1 98.88 98 VAL B N 1
ATOM 3009 C CA . VAL B 1 98 ? -2.461 -10.609 -19.641 1 98.88 98 VAL B CA 1
ATOM 3010 C C . VAL B 1 98 ? -1.994 -9.234 -19.172 1 98.88 98 VAL B C 1
ATOM 3012 O O . VAL B 1 98 ? -1.131 -8.617 -19.812 1 98.88 98 VAL B O 1
ATOM 3015 N N . GLU B 1 99 ? -2.541 -8.75 -18.078 1 98.75 99 GLU B N 1
ATOM 3016 C CA . GLU B 1 99 ? -2.213 -7.426 -17.547 1 98.75 99 GLU B CA 1
ATOM 3017 C C . GLU B 1 99 ? -0.741 -7.336 -17.156 1 98.75 99 GLU B C 1
ATOM 3019 O O . GLU B 1 99 ? -0.078 -6.332 -17.438 1 98.75 99 GLU B O 1
ATOM 3024 N N . LEU B 1 100 ? -0.264 -8.391 -16.516 1 98.81 100 LEU B N 1
ATOM 3025 C CA . LEU B 1 100 ? 1.142 -8.391 -16.125 1 98.81 100 LEU B CA 1
ATOM 3026 C C . LEU B 1 100 ? 2.047 -8.367 -17.344 1 98.81 100 LEU B C 1
ATOM 3028 O O . LEU B 1 100 ? 3.027 -7.621 -17.375 1 98.81 100 LEU B O 1
ATOM 3032 N N . ALA B 1 101 ? 1.725 -9.211 -18.328 1 98.88 101 ALA B N 1
ATOM 3033 C CA . ALA B 1 101 ? 2.541 -9.266 -19.531 1 98.88 101 ALA B CA 1
ATOM 3034 C C . ALA B 1 101 ? 2.545 -7.918 -20.25 1 98.88 101 ALA B C 1
ATOM 3036 O O . ALA B 1 101 ? 3.605 -7.41 -20.625 1 98.88 101 ALA B O 1
ATOM 3037 N N . ARG B 1 102 ? 1.398 -7.363 -20.438 1 98.5 102 ARG B N 1
ATOM 3038 C CA . ARG B 1 102 ? 1.211 -6.121 -21.172 1 98.5 102 ARG B CA 1
ATOM 3039 C C . ARG B 1 102 ? 1.876 -4.949 -20.453 1 98.5 102 ARG B C 1
ATOM 3041 O O . ARG B 1 102 ? 2.686 -4.23 -21.047 1 98.5 102 ARG B O 1
ATOM 3048 N N . ARG B 1 103 ? 1.637 -4.781 -19.234 1 97.94 103 ARG B N 1
ATOM 3049 C CA . ARG B 1 103 ? 2.086 -3.611 -18.484 1 97.94 103 ARG B CA 1
ATOM 3050 C C . ARG B 1 103 ? 3.523 -3.783 -18 1 97.94 103 ARG B C 1
ATOM 3052 O O . ARG B 1 103 ? 4.277 -2.812 -17.922 1 97.94 103 ARG B O 1
ATOM 3059 N N . GLY B 1 104 ? 3.846 -4.996 -17.672 1 98.12 104 GLY B N 1
ATOM 3060 C CA . GLY B 1 104 ? 5.203 -5.289 -17.25 1 98.12 104 GLY B CA 1
ATOM 3061 C C . GLY B 1 104 ? 6.184 -5.414 -18.391 1 98.12 104 GLY B C 1
ATOM 3062 O O . GLY B 1 104 ? 7.395 -5.504 -18.172 1 98.12 104 GLY B O 1
ATOM 3063 N N . ARG B 1 105 ? 5.672 -5.441 -19.625 1 98.19 105 ARG B N 1
ATOM 3064 C CA . ARG B 1 105 ? 6.477 -5.633 -20.828 1 98.19 105 ARG B CA 1
ATOM 3065 C C . ARG B 1 105 ? 7.406 -6.832 -20.688 1 98.19 105 ARG B C 1
ATOM 3067 O O . ARG B 1 105 ? 8.617 -6.711 -20.844 1 98.19 105 ARG B O 1
ATOM 3074 N N . CYS B 1 106 ? 6.77 -7.961 -20.453 1 98.69 106 CYS B N 1
ATOM 3075 C CA . CYS B 1 106 ? 7.504 -9.195 -20.188 1 98.69 106 CYS B CA 1
ATOM 3076 C C . CYS B 1 106 ? 6.746 -10.406 -20.703 1 98.69 106 CYS B C 1
ATOM 3078 O O . CYS B 1 106 ? 5.648 -10.273 -21.25 1 98.69 106 CYS B O 1
ATOM 3080 N N . THR B 1 107 ? 7.395 -11.539 -20.672 1 98.88 107 THR B N 1
ATOM 3081 C CA . THR B 1 107 ? 6.746 -12.82 -20.922 1 98.88 107 THR B CA 1
ATOM 3082 C C . THR B 1 107 ? 6.281 -13.453 -19.609 1 98.88 107 THR B C 1
ATOM 3084 O O . THR B 1 107 ? 7.066 -13.602 -18.672 1 98.88 107 THR B O 1
ATOM 3087 N N . VAL B 1 108 ? 5.016 -13.727 -19.5 1 98.94 108 VAL B N 1
ATOM 3088 C CA . VAL B 1 108 ? 4.48 -14.438 -18.344 1 98.94 108 VAL B CA 1
ATOM 3089 C C . VAL B 1 108 ? 4.25 -15.906 -18.719 1 98.94 108 VAL B C 1
ATOM 3091 O O . VAL B 1 108 ? 3.641 -16.203 -19.734 1 98.94 108 VAL B O 1
ATOM 3094 N N . VAL B 1 109 ? 4.762 -16.812 -17.922 1 98.94 109 VAL B N 1
ATOM 3095 C CA . VAL B 1 109 ? 4.547 -18.25 -18.094 1 98.94 109 VAL B CA 1
ATOM 3096 C C . VAL B 1 109 ? 3.703 -18.766 -16.938 1 98.94 109 VAL B C 1
ATOM 3098 O O . VAL B 1 109 ? 4.211 -18.969 -15.828 1 98.94 109 VAL B O 1
ATOM 3101 N N . SER B 1 110 ? 2.449 -18.969 -17.219 1 98.94 110 SER B N 1
ATOM 3102 C CA . SER B 1 110 ? 1.509 -19.469 -16.219 1 98.94 110 SER B CA 1
ATOM 3103 C C . SER B 1 110 ? 1.587 -20.984 -16.094 1 98.94 110 SER B C 1
ATOM 3105 O O . SER B 1 110 ? 1.643 -21.703 -17.094 1 98.94 110 SER B O 1
ATOM 3107 N N . VAL B 1 111 ? 1.518 -21.469 -14.883 1 98.94 111 VAL B N 1
ATOM 3108 C CA . VAL B 1 111 ? 1.789 -22.875 -14.594 1 98.94 111 VAL B CA 1
ATOM 3109 C C . VAL B 1 111 ? 0.479 -23.609 -14.32 1 98.94 111 VAL B C 1
ATOM 3111 O O . VAL B 1 111 ? -0.333 -23.156 -13.508 1 98.94 111 VAL B O 1
ATOM 3114 N N . ASP B 1 112 ? 0.265 -24.688 -15.023 1 98.94 112 ASP B N 1
ATOM 3115 C CA . ASP B 1 112 ? -0.838 -25.594 -14.703 1 98.94 112 ASP B CA 1
ATOM 3116 C C . ASP B 1 112 ? -0.402 -26.672 -13.711 1 98.94 112 ASP B C 1
ATOM 3118 O O . ASP B 1 112 ? -0.341 -27.859 -14.047 1 98.94 112 ASP B O 1
ATOM 3122 N N . TYR B 1 113 ? -0.178 -26.234 -12.477 1 98.94 113 TYR B N 1
ATOM 3123 C CA . TYR B 1 113 ? 0.401 -27.125 -11.477 1 98.94 113 TYR B CA 1
ATOM 3124 C C . TYR B 1 113 ? -0.632 -28.125 -10.977 1 98.94 113 TYR B C 1
ATOM 3126 O O . TYR B 1 113 ? -1.838 -27.875 -11.062 1 98.94 113 TYR B O 1
ATOM 3134 N N . ARG B 1 114 ? -0.217 -29.297 -10.461 1 98.88 114 ARG B N 1
ATOM 3135 C CA . ARG B 1 114 ? -1.077 -30.328 -9.898 1 98.88 114 ARG B CA 1
ATOM 3136 C C . ARG B 1 114 ? -1.799 -29.828 -8.656 1 98.88 114 ARG B C 1
ATOM 3138 O O . ARG B 1 114 ? -1.252 -29.031 -7.891 1 98.88 114 ARG B O 1
ATOM 3145 N N . LEU B 1 115 ? -2.986 -30.328 -8.398 1 98.69 115 LEU B N 1
ATOM 3146 C CA . LEU B 1 115 ? -3.836 -29.766 -7.355 1 98.69 115 LEU B CA 1
ATOM 3147 C C . LEU B 1 115 ? -3.959 -30.734 -6.184 1 98.69 115 LEU B C 1
ATOM 3149 O O . LEU B 1 115 ? -3.971 -31.953 -6.371 1 98.69 115 LEU B O 1
ATOM 3153 N N . ALA B 1 116 ? -3.947 -30.172 -5.07 1 97.94 116 ALA B N 1
ATOM 3154 C CA . ALA B 1 116 ? -4.387 -30.891 -3.875 1 97.94 116 ALA B CA 1
ATOM 3155 C C . ALA B 1 116 ? -5.895 -31.109 -3.893 1 97.94 116 ALA B C 1
ATOM 3157 O O . ALA B 1 116 ? -6.629 -30.391 -4.574 1 97.94 116 ALA B O 1
ATOM 3158 N N . PRO B 1 117 ? -6.52 -32.094 -3.18 1 96.81 117 PRO B N 1
ATOM 3159 C CA . PRO B 1 117 ? -5.832 -33 -2.273 1 96.81 117 PRO B CA 1
ATOM 3160 C C . PRO B 1 117 ? -5.262 -34.219 -2.992 1 96.81 117 PRO B C 1
ATOM 3162 O O . PRO B 1 117 ? -4.555 -35.031 -2.385 1 96.81 117 PRO B O 1
ATOM 3165 N N . GLU B 1 118 ? -5.59 -34.375 -4.34 1 97.56 118 GLU B N 1
ATOM 3166 C CA . GLU B 1 118 ? -5.082 -35.531 -5.086 1 97.56 118 GLU B CA 1
ATOM 3167 C C . GLU B 1 118 ? -3.557 -35.531 -5.125 1 97.56 118 GLU B C 1
ATOM 3169 O O . GLU B 1 118 ? -2.932 -36.594 -5.137 1 97.56 118 GLU B O 1
ATOM 3174 N N . HIS B 1 119 ? -2.959 -34.375 -5.164 1 98.38 119 HIS B N 1
ATOM 3175 C CA . HIS B 1 119 ? -1.514 -34.188 -5.191 1 98.38 119 HIS B CA 1
ATOM 3176 C C . HIS B 1 119 ? -1.072 -33.188 -4.145 1 98.38 119 HIS B C 1
ATOM 3178 O O . HIS B 1 119 ? -0.742 -32.031 -4.48 1 98.38 119 HIS B O 1
ATOM 3184 N N . PRO B 1 120 ? -1.006 -33.562 -2.908 1 98.31 120 PRO B N 1
ATOM 3185 C CA . PRO B 1 120 ? -0.561 -32.625 -1.859 1 98.31 120 PRO B CA 1
ATOM 3186 C C . PRO B 1 120 ? 0.913 -32.25 -1.993 1 98.31 120 PRO B C 1
ATOM 3188 O O . PRO B 1 120 ? 1.584 -32.688 -2.932 1 98.31 120 PRO B O 1
ATOM 3191 N N . TYR B 1 121 ? 1.4 -31.391 -1.149 1 98.19 121 TYR B N 1
ATOM 3192 C CA . TYR B 1 121 ? 2.811 -31.016 -1.124 1 98.19 121 TYR B CA 1
ATOM 3193 C C . TYR B 1 121 ? 3.703 -32.25 -1.188 1 98.19 121 TYR B C 1
ATOM 3195 O O . TYR B 1 121 ? 3.451 -33.25 -0.502 1 98.19 121 TYR B O 1
ATOM 3203 N N . PRO B 1 122 ? 4.668 -32.094 -2.047 1 97.88 122 PRO B N 1
ATOM 3204 C CA . PRO B 1 122 ? 5.234 -30.891 -2.68 1 97.88 122 PRO B CA 1
ATOM 3205 C C . PRO B 1 122 ? 4.875 -30.781 -4.16 1 97.88 122 PRO B C 1
ATOM 3207 O O . PRO B 1 122 ? 5.562 -30.094 -4.914 1 97.88 122 PRO B O 1
ATOM 3210 N N . ALA B 1 123 ? 3.807 -31.391 -4.613 1 98.62 123 ALA B N 1
ATOM 3211 C CA . ALA B 1 123 ? 3.537 -31.594 -6.035 1 98.62 123 ALA B CA 1
ATOM 3212 C C . ALA B 1 123 ? 3.443 -30.25 -6.762 1 98.62 123 ALA B C 1
ATOM 3214 O O . ALA B 1 123 ? 4.141 -30.031 -7.758 1 98.62 123 ALA B O 1
ATOM 3215 N N . ALA B 1 124 ? 2.588 -29.375 -6.273 1 98.81 124 ALA B N 1
ATOM 3216 C CA . ALA B 1 124 ? 2.385 -28.078 -6.926 1 98.81 124 ALA B CA 1
ATOM 3217 C C . ALA B 1 124 ? 3.686 -27.281 -6.992 1 98.81 124 ALA B C 1
ATOM 3219 O O . ALA B 1 124 ? 4.012 -26.703 -8.031 1 98.81 124 ALA B O 1
ATOM 3220 N N . LEU B 1 125 ? 4.43 -27.25 -5.895 1 98.12 125 LEU B N 1
ATOM 3221 C CA . LEU B 1 125 ? 5.691 -26.516 -5.836 1 98.12 125 LEU B CA 1
ATOM 3222 C C . LEU B 1 125 ? 6.711 -27.125 -6.797 1 98.12 125 LEU B C 1
ATOM 3224 O O . LEU B 1 125 ? 7.457 -26.391 -7.453 1 98.12 125 LEU B O 1
ATOM 3228 N N . GLN B 1 126 ? 6.762 -28.438 -6.84 1 97.94 126 GLN B N 1
ATOM 3229 C CA . GLN B 1 126 ? 7.652 -29.125 -7.77 1 97.94 126 GLN B CA 1
ATOM 3230 C C . GLN B 1 126 ? 7.328 -28.766 -9.219 1 97.94 126 GLN B C 1
ATOM 3232 O O . GLN B 1 126 ? 8.234 -28.547 -10.023 1 97.94 126 GLN B O 1
ATOM 3237 N N . ASP B 1 127 ? 6.051 -28.703 -9.531 1 98.81 127 ASP B N 1
ATOM 3238 C CA . ASP B 1 127 ? 5.637 -28.328 -10.875 1 98.81 127 ASP B CA 1
ATOM 3239 C C . ASP B 1 127 ? 6.074 -26.891 -11.203 1 98.81 127 ASP B C 1
ATOM 3241 O O . ASP B 1 127 ? 6.613 -26.641 -12.273 1 98.81 127 ASP B O 1
ATOM 3245 N N . ALA B 1 128 ? 5.871 -25.969 -10.312 1 98.75 128 ALA B N 1
ATOM 3246 C CA . ALA B 1 128 ? 6.289 -24.594 -10.508 1 98.75 128 ALA B CA 1
ATOM 3247 C C . ALA B 1 128 ? 7.805 -24.5 -10.688 1 98.75 128 ALA B C 1
ATOM 3249 O O . ALA B 1 128 ? 8.289 -23.75 -11.547 1 98.75 128 ALA B O 1
ATOM 3250 N N . GLY B 1 129 ? 8.523 -25.234 -9.859 1 98.25 129 GLY B N 1
ATOM 3251 C CA . GLY B 1 129 ? 9.977 -25.281 -10 1 98.25 129 GLY B CA 1
ATOM 3252 C C . GLY B 1 129 ? 10.422 -25.828 -11.344 1 98.25 129 GLY B C 1
ATOM 3253 O O . GLY B 1 129 ? 11.383 -25.328 -11.93 1 98.25 129 GLY B O 1
ATOM 3254 N N . THR B 1 130 ? 9.734 -26.859 -11.789 1 98.44 130 THR B N 1
ATOM 3255 C CA . THR B 1 130 ? 10.023 -27.438 -13.102 1 98.44 130 THR B CA 1
ATOM 3256 C C . THR B 1 130 ? 9.883 -26.391 -14.203 1 98.44 130 THR B C 1
ATOM 3258 O O . THR B 1 130 ? 10.742 -26.297 -15.086 1 98.44 130 THR B O 1
ATOM 3261 N N . VAL B 1 131 ? 8.875 -25.578 -14.133 1 98.81 131 VAL B N 1
ATOM 3262 C CA . VAL B 1 131 ? 8.625 -24.562 -15.148 1 98.81 131 VAL B CA 1
ATOM 3263 C C . VAL B 1 131 ? 9.695 -23.484 -15.062 1 98.81 131 VAL B C 1
ATOM 3265 O O . VAL B 1 131 ? 10.195 -23.016 -16.078 1 98.81 131 VAL B O 1
ATOM 3268 N N . LEU B 1 132 ? 10.047 -23.062 -13.844 1 98.75 132 LEU B N 1
ATOM 3269 C CA . LEU B 1 132 ? 11.109 -22.078 -13.68 1 98.75 132 LEU B CA 1
ATOM 3270 C C . LEU B 1 132 ? 12.414 -22.562 -14.289 1 98.75 132 LEU B C 1
ATOM 3272 O O . LEU B 1 132 ? 13.078 -21.844 -15.031 1 98.75 132 LEU B O 1
ATOM 3276 N N . ARG B 1 133 ? 12.797 -23.812 -14.055 1 98.19 133 ARG B N 1
ATOM 3277 C CA . ARG B 1 133 ? 14 -24.406 -14.625 1 98.19 133 ARG B CA 1
ATOM 3278 C C . ARG B 1 133 ? 13.914 -24.453 -16.141 1 98.19 133 ARG B C 1
ATOM 3280 O O . ARG B 1 133 ? 14.898 -24.172 -16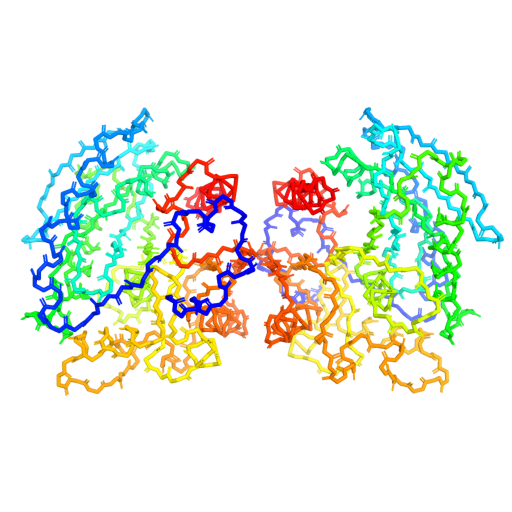.844 1 98.19 133 ARG B O 1
ATOM 3287 N N . TRP B 1 134 ? 12.773 -24.875 -16.594 1 98.69 134 TRP B N 1
ATOM 3288 C CA . TRP B 1 134 ? 12.547 -25 -18.031 1 98.69 134 TRP B CA 1
ATOM 3289 C C . TRP B 1 134 ? 12.711 -23.641 -18.734 1 98.69 134 TRP B C 1
ATOM 3291 O O . TRP B 1 134 ? 13.375 -23.547 -19.766 1 98.69 134 TRP B O 1
ATOM 3301 N N . VAL B 1 135 ? 12.117 -22.578 -18.188 1 98.75 135 VAL B N 1
ATOM 3302 C CA . VAL B 1 135 ? 12.203 -21.25 -18.766 1 98.75 135 VAL B CA 1
ATOM 3303 C C . VAL B 1 135 ? 13.656 -20.781 -18.828 1 98.75 135 VAL B C 1
ATOM 3305 O O . VAL B 1 135 ? 14.102 -20.203 -19.812 1 98.75 135 VAL B O 1
ATOM 3308 N N . HIS B 1 136 ? 14.352 -21.016 -17.75 1 98.44 136 HIS B N 1
ATOM 3309 C CA . HIS B 1 136 ? 15.766 -20.656 -17.703 1 98.44 136 HIS B CA 1
ATOM 3310 C C . HIS B 1 136 ? 16.562 -21.422 -18.766 1 98.44 136 HIS B C 1
ATOM 3312 O O . HIS B 1 136 ? 17.328 -20.828 -19.516 1 98.44 136 HIS B O 1
ATOM 3318 N N . ALA B 1 137 ? 16.359 -22.734 -18.844 1 98.12 137 ALA B N 1
ATOM 3319 C CA . ALA B 1 137 ? 17.125 -23.594 -19.719 1 98.12 137 ALA B CA 1
ATOM 3320 C C . ALA B 1 137 ? 16.797 -23.328 -21.188 1 98.12 137 ALA B C 1
ATOM 3322 O O . ALA B 1 137 ? 17.688 -23.391 -22.047 1 98.12 137 ALA B O 1
ATOM 3323 N N . GLU B 1 138 ? 15.586 -23 -21.469 1 98.31 138 GLU B N 1
ATOM 3324 C CA . GLU B 1 138 ? 15.125 -22.828 -22.844 1 98.31 138 GLU B CA 1
ATOM 3325 C C . GLU B 1 138 ? 14.977 -21.359 -23.203 1 98.31 138 GLU B C 1
ATOM 3327 O O . GLU B 1 138 ? 14.203 -21 -24.094 1 98.31 138 GLU B O 1
ATOM 3332 N N . ALA B 1 139 ? 15.633 -20.531 -22.516 1 98.38 139 ALA B N 1
ATOM 3333 C CA . ALA B 1 139 ? 15.469 -19.094 -22.609 1 98.38 139 ALA B CA 1
ATOM 3334 C C . ALA B 1 139 ? 15.602 -18.609 -24.047 1 98.38 139 ALA B C 1
ATOM 3336 O O . ALA B 1 139 ? 14.781 -17.828 -24.531 1 98.38 139 ALA B O 1
ATOM 3337 N N . ALA B 1 140 ? 16.578 -19.062 -24.766 1 98 140 ALA B N 1
ATOM 3338 C CA . ALA B 1 140 ? 16.812 -18.625 -26.141 1 98 140 ALA B CA 1
ATOM 3339 C C . ALA B 1 140 ? 15.625 -18.984 -27.031 1 98 140 ALA B C 1
ATOM 3341 O O . ALA B 1 140 ? 15.125 -18.141 -27.781 1 98 140 ALA B O 1
ATOM 3342 N N . ALA B 1 141 ? 15.203 -20.172 -26.922 1 97.5 141 ALA B N 1
ATOM 3343 C CA . ALA B 1 141 ? 14.094 -20.641 -27.734 1 97.5 141 ALA B CA 1
ATOM 3344 C C . ALA B 1 141 ? 12.797 -19.906 -27.375 1 97.5 141 ALA B C 1
ATOM 3346 O O . ALA B 1 141 ? 11.945 -19.688 -28.234 1 97.5 141 ALA B O 1
ATOM 3347 N N . LEU B 1 142 ? 12.703 -19.484 -26.156 1 98.19 142 LEU B N 1
ATOM 3348 C CA . LEU B 1 142 ? 11.5 -18.828 -25.656 1 98.19 142 LEU B CA 1
ATOM 3349 C C . LEU B 1 142 ? 11.562 -17.312 -25.875 1 98.19 142 LEU B C 1
ATOM 3351 O O . LEU B 1 142 ? 10.578 -16.609 -25.672 1 98.19 142 LEU B O 1
ATOM 3355 N N . GLY B 1 143 ? 12.711 -16.844 -26.266 1 98.19 143 GLY B N 1
ATOM 3356 C CA . GLY B 1 143 ? 12.883 -15.406 -26.422 1 98.19 143 GLY B CA 1
ATOM 3357 C C . GLY B 1 143 ? 12.883 -14.656 -25.094 1 98.19 143 GLY B C 1
ATOM 3358 O O . GLY B 1 143 ? 12.352 -13.547 -25 1 98.19 143 GLY B O 1
ATOM 3359 N N . VAL B 1 144 ? 13.406 -15.258 -24.078 1 98.06 144 VAL B N 1
ATOM 3360 C CA . VAL B 1 144 ? 13.406 -14.641 -22.75 1 98.06 144 VAL B CA 1
ATOM 3361 C C . VAL B 1 144 ? 14.844 -14.43 -22.281 1 98.06 144 VAL B C 1
ATOM 3363 O O . VAL B 1 144 ? 15.766 -15.102 -22.766 1 98.06 144 VAL B O 1
ATOM 3366 N N . ASP B 1 145 ? 15.039 -13.445 -21.469 1 98 145 ASP B N 1
ATOM 3367 C CA . ASP B 1 145 ? 16.328 -13.172 -20.828 1 98 145 ASP B CA 1
ATOM 3368 C C . ASP B 1 145 ? 16.469 -13.945 -19.531 1 98 145 ASP B C 1
ATOM 3370 O O . ASP B 1 145 ? 15.797 -13.625 -18.531 1 98 145 ASP B O 1
ATOM 3374 N N . PRO B 1 146 ? 17.312 -14.969 -19.438 1 97.19 146 PRO B N 1
ATOM 3375 C CA . PRO B 1 146 ? 17.391 -15.812 -18.25 1 97.19 146 PRO B CA 1
ATOM 3376 C C . PRO B 1 146 ? 17.969 -15.078 -17.047 1 97.19 146 PRO B C 1
ATOM 3378 O O . PRO B 1 146 ? 17.906 -15.594 -15.922 1 97.19 146 PRO B O 1
ATOM 3381 N N . ALA B 1 147 ? 18.531 -13.867 -17.25 1 96.94 147 ALA B N 1
ATOM 3382 C CA . ALA B 1 147 ? 19.078 -13.078 -16.141 1 96.94 147 ALA B CA 1
ATOM 3383 C C . ALA B 1 147 ? 18 -12.25 -15.469 1 96.94 147 ALA B C 1
ATOM 3385 O O . ALA B 1 147 ? 18.203 -11.719 -14.375 1 96.94 147 ALA B O 1
ATOM 3386 N N . ARG B 1 148 ? 16.844 -12.109 -16.062 1 97.44 148 ARG B N 1
ATOM 3387 C CA . ARG B 1 148 ? 15.742 -11.297 -15.547 1 97.44 148 ARG B CA 1
ATOM 3388 C C . ARG B 1 148 ? 14.469 -12.125 -15.406 1 97.44 148 ARG B C 1
ATOM 3390 O O . ARG B 1 148 ? 13.453 -11.828 -16.047 1 97.44 148 ARG B O 1
ATOM 3397 N N . LEU B 1 149 ? 14.523 -13.117 -14.508 1 98.31 149 LEU B N 1
ATOM 3398 C CA . LEU B 1 149 ? 13.383 -13.961 -14.172 1 98.31 149 LEU B CA 1
ATOM 3399 C C . LEU B 1 149 ? 12.727 -13.5 -12.867 1 98.31 149 LEU B C 1
ATOM 3401 O O . LEU B 1 149 ? 13.422 -13.133 -11.914 1 98.31 149 LEU B O 1
ATOM 3405 N N . ALA B 1 150 ? 11.469 -13.438 -12.859 1 98.81 150 ALA B N 1
ATOM 3406 C CA . ALA B 1 150 ? 10.688 -13.148 -11.664 1 98.81 150 ALA B CA 1
ATOM 3407 C C . ALA B 1 150 ? 9.641 -14.234 -11.414 1 98.81 150 ALA B C 1
ATOM 3409 O O . ALA B 1 150 ? 9.398 -15.078 -12.273 1 98.81 150 ALA B O 1
ATOM 3410 N N . VAL B 1 151 ? 9.117 -14.258 -10.211 1 98.88 151 VAL B N 1
ATOM 3411 C CA . VAL B 1 151 ? 8.008 -15.141 -9.867 1 98.88 151 VAL B CA 1
ATOM 3412 C C . VAL B 1 151 ? 6.824 -14.32 -9.367 1 98.88 151 VAL B C 1
ATOM 3414 O O . VAL B 1 151 ? 7.004 -13.258 -8.766 1 98.88 151 VAL B O 1
ATOM 3417 N N . ALA B 1 152 ? 5.652 -14.773 -9.664 1 98.94 152 ALA B N 1
ATOM 3418 C CA . ALA B 1 152 ? 4.426 -14.102 -9.25 1 98.94 152 ALA B CA 1
ATOM 3419 C C . ALA B 1 152 ? 3.305 -15.117 -9.008 1 98.94 152 ALA B C 1
ATOM 3421 O O . ALA B 1 152 ? 3.35 -16.234 -9.523 1 98.94 152 ALA B O 1
ATOM 3422 N N . GLY B 1 153 ? 2.389 -14.711 -8.242 1 98.94 153 GLY B N 1
ATOM 3423 C CA . GLY B 1 153 ? 1.199 -15.523 -8.031 1 98.94 153 GLY B CA 1
ATOM 3424 C C . GLY B 1 153 ? 0.12 -14.805 -7.238 1 98.94 153 GLY B C 1
ATOM 3425 O O . GLY B 1 153 ? 0.341 -13.703 -6.738 1 98.94 153 GLY B O 1
ATOM 3426 N N . SER B 1 154 ? -1.022 -15.391 -7.199 1 98.88 154 SER B N 1
ATOM 3427 C CA . SER B 1 154 ? -2.176 -14.883 -6.461 1 98.88 154 SER B CA 1
ATOM 3428 C C . SER B 1 154 ? -2.707 -15.922 -5.484 1 98.88 154 SER B C 1
ATOM 3430 O O . SER B 1 154 ? -2.789 -17.109 -5.812 1 98.88 154 SER B O 1
ATOM 3432 N N . SER B 1 155 ? -3.025 -15.422 -4.25 1 98.81 155 SER B N 1
ATOM 3433 C CA . SER B 1 155 ? -3.596 -16.297 -3.234 1 98.81 155 SER B CA 1
ATOM 3434 C C . SER B 1 155 ? -2.707 -17.516 -2.992 1 98.81 155 SER B C 1
ATOM 3436 O O . SER B 1 155 ? -1.515 -17.375 -2.709 1 98.81 155 SER B O 1
ATOM 3438 N N . ALA B 1 156 ? -3.221 -18.797 -3.227 1 98.88 156 ALA B N 1
ATOM 3439 C CA . ALA B 1 156 ? -2.436 -20.016 -3.064 1 98.88 156 ALA B CA 1
ATOM 3440 C C . ALA B 1 156 ? -1.235 -20.031 -4.008 1 98.88 156 ALA B C 1
ATOM 3442 O O . ALA B 1 156 ? -0.161 -20.516 -3.65 1 98.88 156 ALA B O 1
ATOM 3443 N N . GLY B 1 157 ? -1.415 -19.469 -5.211 1 98.94 157 GLY B N 1
ATOM 3444 C CA . GLY B 1 157 ? -0.309 -19.375 -6.148 1 98.94 157 GLY B CA 1
ATOM 3445 C C . GLY B 1 157 ? 0.811 -18.469 -5.664 1 98.94 157 GLY B C 1
ATOM 3446 O O . GLY B 1 157 ? 1.979 -18.703 -5.988 1 98.94 157 GLY B O 1
ATOM 3447 N N . ALA B 1 158 ? 0.462 -17.438 -4.922 1 98.94 158 ALA B N 1
ATOM 3448 C CA . ALA B 1 158 ? 1.477 -16.547 -4.359 1 98.94 158 ALA B CA 1
ATOM 3449 C C . ALA B 1 158 ? 2.322 -17.281 -3.318 1 98.94 158 ALA B C 1
ATOM 3451 O O . ALA B 1 158 ? 3.498 -16.953 -3.127 1 98.94 158 ALA B O 1
ATOM 3452 N N . ALA B 1 159 ? 1.741 -18.266 -2.621 1 98.81 159 ALA B N 1
ATOM 3453 C CA . ALA B 1 159 ? 2.523 -19.109 -1.722 1 98.81 159 ALA B CA 1
ATOM 3454 C C . ALA B 1 159 ? 3.621 -19.844 -2.482 1 98.81 159 ALA B C 1
ATOM 3456 O O . ALA B 1 159 ? 4.77 -19.891 -2.039 1 98.81 159 ALA B O 1
ATOM 3457 N N . LEU B 1 160 ? 3.23 -20.438 -3.611 1 98.75 160 LEU B N 1
ATOM 3458 C CA . LEU B 1 160 ? 4.188 -21.156 -4.441 1 98.75 160 LEU B CA 1
ATOM 3459 C C . LEU B 1 160 ? 5.273 -20.219 -4.961 1 98.75 160 LEU B C 1
ATOM 3461 O O . LEU B 1 160 ? 6.461 -20.547 -4.895 1 98.75 160 LEU B O 1
ATOM 3465 N N . ALA B 1 161 ? 4.855 -19.047 -5.449 1 98.88 161 ALA B N 1
ATOM 3466 C CA . ALA B 1 161 ? 5.805 -18.062 -5.945 1 98.88 161 ALA B CA 1
ATOM 3467 C C . ALA B 1 161 ? 6.789 -17.656 -4.855 1 98.88 161 ALA B C 1
ATOM 3469 O O . ALA B 1 161 ? 7.992 -17.547 -5.105 1 98.88 161 ALA B O 1
ATOM 3470 N N . ALA B 1 162 ? 6.27 -17.406 -3.65 1 98.75 162 ALA B N 1
ATOM 3471 C CA . ALA B 1 162 ? 7.129 -17.031 -2.531 1 98.75 162 ALA B CA 1
ATOM 3472 C C . ALA B 1 162 ? 8.148 -18.125 -2.23 1 98.75 162 ALA B C 1
ATOM 3474 O O . ALA B 1 162 ? 9.312 -17.844 -1.951 1 98.75 162 ALA B O 1
ATOM 3475 N N . CYS B 1 163 ? 7.691 -19.375 -2.277 1 97.81 163 CYS B N 1
ATOM 3476 C CA . CYS B 1 163 ? 8.602 -20.5 -2.045 1 97.81 163 CYS B CA 1
ATOM 3477 C C . CYS B 1 163 ? 9.68 -20.547 -3.121 1 97.81 163 CYS B C 1
ATOM 3479 O O . CYS B 1 163 ? 10.852 -20.797 -2.82 1 97.81 163 CYS B O 1
ATOM 3481 N N . LEU B 1 164 ? 9.312 -20.312 -4.359 1 97.75 164 LEU B N 1
ATOM 3482 C CA . LEU B 1 164 ? 10.273 -20.328 -5.457 1 97.75 164 LEU B CA 1
ATOM 3483 C C . LEU B 1 164 ? 11.328 -19.25 -5.273 1 97.75 164 LEU B C 1
ATOM 3485 O O . LEU B 1 164 ? 12.469 -19.406 -5.719 1 97.75 164 LEU B O 1
ATOM 3489 N N . ALA B 1 165 ? 10.961 -18.125 -4.688 1 97.12 165 ALA B N 1
ATOM 3490 C CA . ALA B 1 165 ? 11.852 -16.984 -4.516 1 97.12 165 ALA B CA 1
ATOM 3491 C C . ALA B 1 165 ? 12.922 -17.281 -3.463 1 97.12 165 ALA B C 1
ATOM 3493 O O . ALA B 1 165 ? 13.922 -16.562 -3.369 1 97.12 165 ALA B O 1
ATOM 3494 N N . HIS B 1 166 ? 12.648 -18.297 -2.584 1 91.75 166 HIS B N 1
ATOM 3495 C CA . HIS B 1 166 ? 13.633 -18.656 -1.57 1 91.75 166 HIS B CA 1
ATOM 3496 C C . HIS B 1 166 ? 14.734 -19.531 -2.16 1 91.75 166 HIS B C 1
ATOM 3498 O O . HIS B 1 166 ? 14.477 -20.656 -2.588 1 91.75 166 HIS B O 1
ATOM 3504 N N . PRO B 1 167 ? 15.883 -19 -2.197 1 78.81 167 PRO B N 1
ATOM 3505 C CA . PRO B 1 167 ? 16.984 -19.75 -2.799 1 78.81 167 PRO B CA 1
ATOM 3506 C C . PRO B 1 167 ? 17.344 -21.016 -2.018 1 78.81 167 PRO B C 1
ATOM 3508 O O . PRO B 1 167 ? 17.469 -20.969 -0.792 1 78.81 167 PRO B O 1
ATOM 3511 N N . ASP B 1 168 ? 17.344 -22.109 -2.705 1 77.19 168 ASP B N 1
ATOM 3512 C CA . ASP B 1 168 ? 17.891 -23.328 -2.084 1 77.19 168 ASP B CA 1
ATOM 3513 C C . ASP B 1 168 ? 18.969 -23.953 -2.953 1 77.19 168 ASP B C 1
ATOM 3515 O O . ASP B 1 168 ? 19.391 -25.078 -2.707 1 77.19 168 ASP B O 1
ATOM 3519 N N . GLY B 1 169 ? 19.391 -23.109 -3.869 1 80.06 169 GLY B N 1
ATOM 3520 C CA . GLY B 1 169 ? 20.453 -23.547 -4.762 1 80.06 169 GLY B CA 1
ATOM 3521 C C . GLY B 1 169 ? 19.969 -24.484 -5.852 1 80.06 169 GLY B C 1
ATOM 3522 O O . GLY B 1 169 ? 20.703 -24.75 -6.812 1 80.06 169 GLY B O 1
ATOM 3523 N N . SER B 1 170 ? 18.766 -24.891 -5.832 1 87 170 SER B N 1
ATOM 3524 C CA . SER B 1 170 ? 18.266 -25.875 -6.7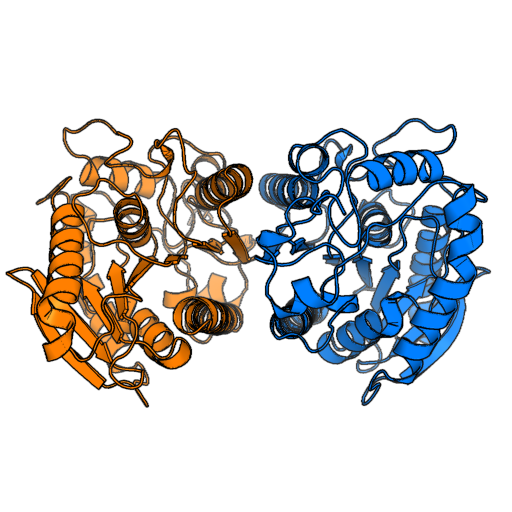97 1 87 170 SER B CA 1
ATOM 3525 C C . SER B 1 170 ? 17.562 -25.203 -7.961 1 87 170 SER B C 1
ATOM 3527 O O . SER B 1 170 ? 17.344 -25.812 -9.008 1 87 170 SER B O 1
ATOM 3529 N N . LEU B 1 171 ? 17.25 -23.953 -7.816 1 94.19 171 LEU B N 1
ATOM 3530 C CA . LEU B 1 171 ? 16.484 -23.219 -8.828 1 94.19 171 LEU B CA 1
ATOM 3531 C C . LEU B 1 171 ? 17.25 -21.984 -9.289 1 94.19 171 LEU B C 1
ATOM 3533 O O . LEU B 1 171 ? 18.078 -21.438 -8.547 1 94.19 171 LEU B O 1
ATOM 3537 N N . PRO B 1 172 ? 17.016 -21.625 -10.562 1 95.56 172 PRO B N 1
ATOM 3538 C CA . PRO B 1 172 ? 17.578 -20.359 -11 1 95.56 172 PRO B CA 1
ATOM 3539 C C . PRO B 1 172 ? 17.172 -19.188 -10.109 1 95.56 172 PRO B C 1
ATOM 3541 O O . PRO B 1 172 ? 16.062 -19.172 -9.57 1 95.56 172 PRO B O 1
ATOM 3544 N N . ALA B 1 173 ? 18.109 -18.266 -9.977 1 94.81 173 ALA B N 1
ATOM 3545 C CA . ALA B 1 173 ? 17.812 -17.078 -9.172 1 94.81 173 ALA B CA 1
ATOM 3546 C C . ALA B 1 173 ? 16.719 -16.234 -9.82 1 94.81 173 ALA B C 1
ATOM 3548 O O . ALA B 1 173 ? 16.641 -16.141 -11.055 1 94.81 173 ALA B O 1
ATOM 3549 N N . VAL B 1 174 ? 15.891 -15.648 -9.047 1 97.69 174 VAL B N 1
ATOM 3550 C CA . VAL B 1 174 ? 14.891 -14.711 -9.547 1 97.69 174 VAL B CA 1
ATOM 3551 C C . VAL B 1 174 ? 15.203 -13.305 -9.031 1 97.69 174 VAL B C 1
ATOM 3553 O O . VAL B 1 174 ? 15.734 -13.148 -7.93 1 97.69 174 VAL B O 1
ATOM 3556 N N . VAL B 1 175 ? 14.812 -12.289 -9.82 1 97.56 175 VAL B N 1
ATOM 3557 C CA . VAL B 1 175 ? 15.234 -10.93 -9.508 1 97.56 175 VAL B CA 1
ATOM 3558 C C . VAL B 1 175 ? 14.102 -10.188 -8.805 1 97.56 175 VAL B C 1
ATOM 3560 O O . VAL B 1 175 ? 14.297 -9.086 -8.289 1 97.56 175 VAL B O 1
ATOM 3563 N N . PHE B 1 176 ? 12.891 -10.812 -8.75 1 98.62 176 PHE B N 1
ATOM 3564 C CA . PHE B 1 176 ? 11.727 -10.133 -8.195 1 98.62 176 PHE B CA 1
ATOM 3565 C C . PHE B 1 176 ? 10.625 -11.125 -7.852 1 98.62 176 PHE B C 1
ATOM 3567 O O . PHE B 1 176 ? 10.523 -12.18 -8.477 1 98.62 176 PHE B O 1
ATOM 3574 N N . GLN B 1 177 ? 9.828 -10.859 -6.84 1 98.94 177 GLN B N 1
ATOM 3575 C CA . GLN B 1 177 ? 8.648 -11.648 -6.504 1 98.94 177 GLN B CA 1
ATOM 3576 C C . GLN B 1 177 ? 7.418 -10.75 -6.34 1 98.94 177 GLN B C 1
ATOM 3578 O O . GLN B 1 177 ? 7.473 -9.734 -5.652 1 98.94 177 GLN B O 1
ATOM 3583 N N . LEU B 1 178 ? 6.375 -10.984 -7.066 1 98.94 178 LEU B N 1
ATOM 3584 C CA . LEU B 1 178 ? 5.098 -10.289 -6.988 1 98.94 178 LEU B CA 1
ATOM 3585 C C . LEU B 1 178 ? 4.023 -11.188 -6.379 1 98.94 178 LEU B C 1
ATOM 3587 O O . LEU B 1 178 ? 3.621 -12.18 -6.988 1 98.94 178 LEU B O 1
ATOM 3591 N N . LEU B 1 179 ? 3.584 -10.844 -5.148 1 99 179 LEU B N 1
ATOM 3592 C CA . LEU B 1 179 ? 2.65 -11.664 -4.383 1 99 179 LEU B CA 1
ATOM 3593 C C . LEU B 1 179 ? 1.335 -10.93 -4.16 1 99 179 LEU B C 1
ATOM 3595 O O . LEU B 1 179 ? 1.271 -10 -3.357 1 99 179 LEU B O 1
ATOM 3599 N N . HIS B 1 180 ? 0.284 -11.312 -4.863 1 98.94 180 HIS B N 1
ATOM 3600 C CA . HIS B 1 180 ? -1.034 -10.703 -4.719 1 98.94 180 HIS B CA 1
ATOM 3601 C C . HIS B 1 180 ? -1.939 -11.547 -3.834 1 98.94 180 HIS B C 1
ATOM 3603 O O . HIS B 1 180 ? -2.09 -12.75 -4.062 1 98.94 180 HIS B O 1
ATOM 3609 N N . GLN B 1 181 ? -2.527 -10.93 -2.74 1 98.88 181 GLN B N 1
ATOM 3610 C CA . GLN B 1 181 ? -3.393 -11.555 -1.745 1 98.88 181 GLN B CA 1
ATOM 3611 C C . GLN B 1 181 ? -2.836 -12.906 -1.305 1 98.88 181 GLN B C 1
ATOM 3613 O O . GLN B 1 181 ? -3.547 -13.914 -1.327 1 98.88 181 GLN B O 1
ATOM 3618 N N . PRO B 1 182 ? -1.628 -12.938 -0.864 1 98.94 182 PRO B N 1
ATOM 3619 C CA . PRO B 1 182 ? -0.88 -14.188 -0.735 1 98.94 182 PRO B CA 1
ATOM 3620 C C . PRO B 1 182 ? -1.333 -15.023 0.459 1 98.94 182 PRO B C 1
ATOM 3622 O O . PRO B 1 182 ? -1.645 -14.477 1.52 1 98.94 182 PRO B O 1
ATOM 3625 N N . VAL B 1 183 ? -1.377 -16.297 0.223 1 98.81 183 VAL B N 1
ATOM 3626 C CA . VAL B 1 183 ? -1.458 -17.312 1.267 1 98.81 183 VAL B CA 1
ATOM 3627 C C . VAL B 1 183 ? -0.056 -17.656 1.767 1 98.81 183 VAL B C 1
ATOM 3629 O O . VAL B 1 183 ? 0.744 -18.25 1.037 1 98.81 183 VAL B O 1
ATOM 3632 N N . LEU B 1 184 ? 0.222 -17.281 3.021 1 98.88 184 LEU B N 1
ATOM 3633 C CA . LEU B 1 184 ? 1.635 -17.344 3.379 1 98.88 184 LEU B CA 1
ATOM 3634 C C . LEU B 1 184 ? 1.826 -18.109 4.688 1 98.88 184 LEU B C 1
ATOM 3636 O O . LEU B 1 184 ? 2.938 -18.547 5.004 1 98.88 184 LEU B O 1
ATOM 3640 N N . ASP B 1 185 ? 0.795 -18.25 5.516 1 98.81 185 ASP B N 1
ATOM 3641 C CA . ASP B 1 185 ? 0.962 -18.766 6.871 1 98.81 185 ASP B CA 1
ATOM 3642 C C . ASP B 1 185 ? -0.123 -19.781 7.211 1 98.81 185 ASP B C 1
ATOM 3644 O O . ASP B 1 185 ? -1.313 -19.453 7.176 1 98.81 185 ASP B O 1
ATOM 3648 N N . ASP B 1 186 ? 0.234 -20.984 7.551 1 98.62 186 ASP B N 1
ATOM 3649 C CA . ASP B 1 186 ? -0.734 -22.031 7.867 1 98.62 186 ASP B CA 1
ATOM 3650 C C . ASP B 1 186 ? -1.242 -21.891 9.305 1 98.62 186 ASP B C 1
ATOM 3652 O O . ASP B 1 186 ? -2.15 -22.625 9.719 1 98.62 186 ASP B O 1
ATOM 3656 N N . ARG B 1 187 ? -0.707 -21.016 10.094 1 98.44 187 ARG B N 1
ATOM 3657 C CA . ARG B 1 187 ? -1.057 -20.828 11.5 1 98.44 187 ARG B CA 1
ATOM 3658 C C . ARG B 1 187 ? -2.186 -19.812 11.648 1 98.44 187 ARG B C 1
ATOM 3660 O O . ARG B 1 187 ? -2.527 -19.109 10.703 1 98.44 187 ARG B O 1
ATOM 3667 N N . ALA B 1 188 ? -2.705 -19.719 12.797 1 97.69 188 ALA B N 1
ATOM 3668 C CA . ALA B 1 188 ? -3.783 -18.797 13.109 1 97.69 188 ALA B CA 1
ATOM 3669 C C . ALA B 1 188 ? -3.281 -17.344 13.086 1 97.69 188 ALA B C 1
ATOM 3671 O O . ALA B 1 188 ? -2.166 -17.062 13.531 1 97.69 188 ALA B O 1
ATOM 3672 N N . THR B 1 189 ? -4.051 -16.422 12.484 1 97.94 189 THR B N 1
ATOM 3673 C CA . THR B 1 189 ? -3.801 -14.984 12.516 1 97.94 189 THR B CA 1
ATOM 3674 C C .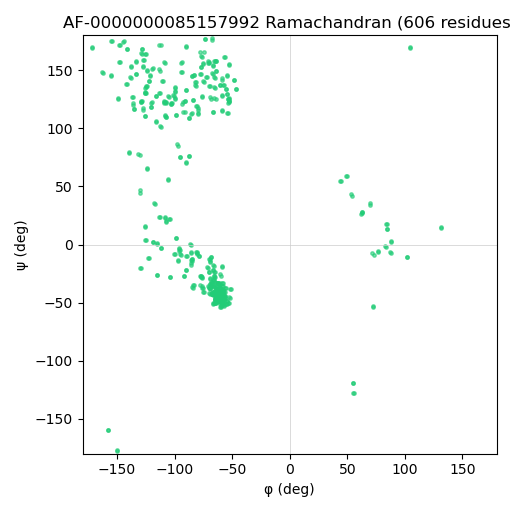 THR B 1 189 ? -5.055 -14.227 12.938 1 97.94 189 THR B C 1
ATOM 3676 O O . THR B 1 189 ? -6.152 -14.789 12.961 1 97.94 189 THR B O 1
ATOM 3679 N N . GLY B 1 190 ? -4.902 -12.945 13.32 1 98.12 190 GLY B N 1
ATOM 3680 C CA . GLY B 1 190 ? -6.039 -12.117 13.703 1 98.12 190 GLY B CA 1
ATOM 3681 C C . GLY B 1 190 ? -7.086 -12.008 12.609 1 98.12 190 GLY B C 1
ATOM 3682 O O . GLY B 1 190 ? -8.281 -12.125 12.883 1 98.12 190 GLY B O 1
ATOM 3683 N N . SER B 1 191 ? -6.633 -11.797 11.406 1 98.69 191 SER B N 1
ATOM 3684 C CA . SER B 1 191 ? -7.586 -11.625 10.312 1 98.69 191 SER B CA 1
ATOM 3685 C C . SER B 1 191 ? -8.305 -12.93 10 1 98.69 191 SER B C 1
ATOM 3687 O O . SER B 1 191 ? -9.484 -12.922 9.641 1 98.69 191 SER B O 1
ATOM 3689 N N . LYS B 1 192 ? -7.582 -14.109 10.055 1 98.56 192 LYS B N 1
ATOM 3690 C CA . LYS B 1 192 ? -8.266 -15.383 9.859 1 98.56 192 LYS B CA 1
ATOM 3691 C C . LYS B 1 192 ? -9.383 -15.578 10.883 1 98.56 192 LYS B C 1
ATOM 3693 O O . LYS B 1 192 ? -10.438 -16.125 10.555 1 98.56 192 LYS B O 1
ATOM 3698 N N . ALA B 1 193 ? -9.125 -15.172 12.125 1 98.25 193 ALA B N 1
ATOM 3699 C CA . ALA B 1 193 ? -10.125 -15.297 13.188 1 98.25 193 ALA B CA 1
ATOM 3700 C C . ALA B 1 193 ? -11.273 -14.312 12.969 1 98.25 193 ALA B C 1
ATOM 3702 O O . ALA B 1 193 ? -12.43 -14.633 13.273 1 98.25 193 ALA B O 1
ATOM 3703 N N . ARG B 1 194 ? -11 -13.141 12.484 1 97.75 194 ARG B N 1
ATOM 3704 C CA . ARG B 1 194 ? -11.984 -12.086 12.289 1 97.75 194 ARG B CA 1
ATOM 3705 C C . ARG B 1 194 ? -12.875 -12.391 11.086 1 97.75 194 ARG B C 1
ATOM 3707 O O . ARG B 1 194 ? -14.086 -12.156 11.117 1 97.75 194 ARG B O 1
ATOM 3714 N N . PHE B 1 195 ? -12.266 -12.875 10.055 1 98.56 195 PHE B N 1
ATOM 3715 C CA . PHE B 1 195 ? -12.953 -13.148 8.805 1 98.56 195 PHE B CA 1
ATOM 3716 C C . PHE B 1 195 ? -13.164 -14.648 8.617 1 98.56 195 PHE B C 1
ATOM 3718 O O . PHE B 1 195 ? -12.805 -15.203 7.578 1 98.56 195 PHE B O 1
ATOM 3725 N N . ARG B 1 196 ? -13.758 -15.227 9.516 1 97.94 196 ARG B N 1
ATOM 3726 C CA . ARG B 1 196 ? -14 -16.672 9.523 1 97.94 196 ARG B CA 1
ATOM 3727 C C . ARG B 1 196 ? -14.992 -17.062 8.43 1 97.94 196 ARG B C 1
ATOM 3729 O O . ARG B 1 196 ? -14.867 -18.141 7.84 1 97.94 196 ARG B O 1
ATOM 3736 N N . THR B 1 197 ? -16.031 -16.156 8.156 1 98.06 197 THR B N 1
ATOM 3737 C CA . THR B 1 197 ? -17.062 -16.422 7.152 1 98.06 197 THR B CA 1
ATOM 3738 C C . THR B 1 197 ? -17.219 -15.234 6.215 1 98.06 197 THR B C 1
ATOM 3740 O O . THR B 1 197 ? -18.344 -14.797 5.934 1 98.06 197 THR B O 1
ATOM 3743 N N . SER B 1 198 ? -16.094 -14.664 5.75 1 98.19 198 SER B N 1
ATOM 3744 C CA . SER B 1 198 ? -16.094 -13.531 4.828 1 98.19 198 SER B CA 1
ATOM 3745 C C . SER B 1 198 ? -16.469 -13.969 3.414 1 98.19 198 SER B C 1
ATOM 3747 O O . SER B 1 198 ? -16.438 -15.156 3.104 1 98.19 198 SER B O 1
ATOM 3749 N N . PRO B 1 199 ? -16.781 -12.992 2.561 1 97.06 199 PRO B N 1
ATOM 3750 C CA . PRO B 1 199 ? -17.109 -13.344 1.175 1 97.06 199 PRO B CA 1
ATOM 3751 C C . PRO B 1 199 ? -15.891 -13.812 0.385 1 97.06 199 PRO B C 1
ATOM 3753 O O . PRO B 1 199 ? -14.766 -13.414 0.689 1 97.06 199 PRO B O 1
ATOM 3756 N N . ALA B 1 200 ? -16.141 -14.617 -0.717 1 95.56 200 ALA B N 1
ATOM 3757 C CA . ALA B 1 200 ? -15.164 -15.055 -1.716 1 95.56 200 ALA B CA 1
ATOM 3758 C C . ALA B 1 200 ? -14.219 -16.094 -1.137 1 95.56 200 ALA B C 1
ATOM 3760 O O . ALA B 1 200 ? -14.094 -17.203 -1.675 1 95.56 200 ALA B O 1
ATOM 3761 N N . PHE B 1 201 ? -13.555 -15.805 0.01 1 97.44 201 PHE B N 1
ATOM 3762 C CA . PHE B 1 201 ? -12.711 -16.75 0.731 1 97.44 201 PHE B CA 1
ATOM 3763 C C . PHE B 1 201 ? -12.617 -16.375 2.205 1 97.44 201 PHE B C 1
ATOM 3765 O O . PHE B 1 201 ? -12.664 -15.188 2.555 1 97.44 201 PHE B O 1
ATOM 3772 N N . ASP B 1 202 ? -12.555 -17.406 3.043 1 98.31 202 ASP B N 1
ATOM 3773 C CA . ASP B 1 202 ? -12.672 -17.062 4.46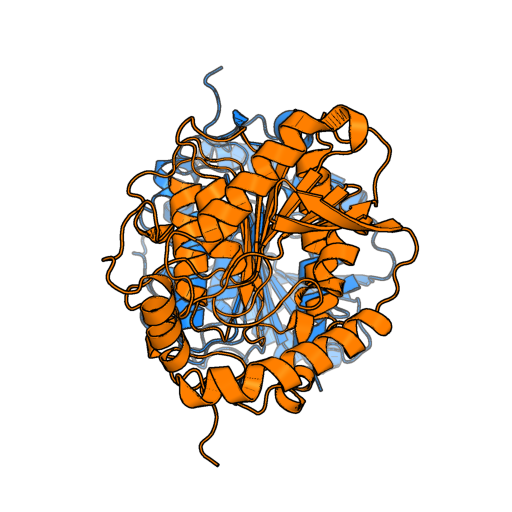1 1 98.31 202 ASP B CA 1
ATOM 3774 C C . ASP B 1 202 ? -11.781 -17.969 5.312 1 98.31 202 ASP B C 1
ATOM 3776 O O . ASP B 1 202 ? -11.047 -18.812 4.781 1 98.31 202 ASP B O 1
ATOM 3780 N N . GLY B 1 203 ? -11.727 -17.672 6.617 1 98.44 203 GLY B N 1
ATOM 3781 C CA . GLY B 1 203 ? -10.836 -18.359 7.531 1 98.44 203 GLY B CA 1
ATOM 3782 C C . GLY B 1 203 ? -11.109 -19.859 7.602 1 98.44 203 GLY B C 1
ATOM 3783 O O . GLY B 1 203 ? -10.172 -20.656 7.707 1 98.44 203 GLY B O 1
ATOM 3784 N N . GLU B 1 204 ? -12.359 -20.281 7.547 1 98 204 GLU B N 1
ATOM 3785 C CA . GLU B 1 204 ? -12.695 -21.703 7.582 1 98 204 GLU B CA 1
ATOM 3786 C C . GLU B 1 204 ? -12.164 -22.422 6.348 1 98 204 GLU B C 1
ATOM 3788 O O . GLU B 1 204 ? -11.594 -23.516 6.461 1 98 204 GLU B O 1
ATOM 3793 N N . ALA B 1 205 ? -12.359 -21.781 5.227 1 98.12 205 ALA B N 1
ATOM 3794 C CA . ALA B 1 205 ? -11.828 -22.359 3.994 1 98.12 205 ALA B CA 1
ATOM 3795 C C . ALA B 1 205 ? -10.305 -22.406 4.027 1 98.12 205 ALA B C 1
ATOM 3797 O O . ALA B 1 205 ? -9.695 -23.359 3.51 1 98.12 205 ALA B O 1
ATOM 3798 N N . ALA B 1 206 ? -9.664 -21.391 4.625 1 98.5 206 ALA B N 1
ATOM 3799 C CA . ALA B 1 206 ? -8.211 -21.328 4.707 1 98.5 206 ALA B CA 1
ATOM 3800 C C . ALA B 1 206 ? -7.652 -22.531 5.473 1 98.5 206 ALA B C 1
ATOM 3802 O O . ALA B 1 206 ? -6.625 -23.094 5.094 1 98.5 206 ALA B O 1
ATOM 3803 N N . GLU B 1 207 ? -8.312 -22.891 6.523 1 97.88 207 GLU B N 1
ATOM 3804 C CA . GLU B 1 207 ? -7.887 -24.031 7.316 1 97.88 207 GLU B CA 1
ATOM 3805 C C . GLU B 1 207 ? -7.922 -25.312 6.496 1 97.88 207 GLU B C 1
ATOM 3807 O O . GLU B 1 207 ? -6.965 -26.094 6.512 1 97.88 207 GLU B O 1
ATOM 3812 N N . LEU B 1 208 ? -9.016 -25.531 5.82 1 98.06 208 LEU B N 1
ATOM 3813 C CA . LEU B 1 208 ? -9.164 -26.719 4.984 1 98.06 208 LEU B CA 1
ATOM 3814 C C . LEU B 1 208 ? -8.148 -26.703 3.848 1 98.06 208 LEU B C 1
ATOM 3816 O O . LEU B 1 208 ? -7.535 -27.734 3.555 1 98.06 208 LEU B O 1
ATOM 3820 N N . MET B 1 209 ? -7.992 -25.547 3.25 1 98.25 209 MET B N 1
ATOM 3821 C CA . MET B 1 209 ? -7.047 -25.359 2.152 1 98.25 209 MET B CA 1
ATOM 3822 C C . MET B 1 209 ? -5.652 -25.828 2.549 1 98.25 209 MET B C 1
ATOM 3824 O O . MET B 1 209 ? -5.027 -26.609 1.832 1 98.25 209 MET B O 1
ATOM 3828 N N . TRP B 1 210 ? -5.141 -25.391 3.699 1 98.56 210 TRP B N 1
ATOM 3829 C CA . TRP B 1 210 ? -3.809 -25.75 4.168 1 98.56 210 TRP B CA 1
ATOM 3830 C C . TRP B 1 210 ? -3.729 -27.25 4.473 1 98.56 210 TRP B C 1
ATOM 3832 O O . TRP B 1 210 ? -2.705 -27.875 4.215 1 98.56 210 TRP B O 1
ATOM 3842 N N . ARG B 1 211 ? -4.816 -27.781 5 1 97.94 211 ARG B N 1
ATOM 3843 C CA . ARG B 1 211 ? -4.848 -29.219 5.277 1 97.94 211 ARG B CA 1
ATOM 3844 C C . ARG B 1 211 ? -4.691 -30.031 3.99 1 97.94 211 ARG B C 1
ATOM 3846 O O . ARG B 1 211 ? -3.945 -31 3.953 1 97.94 211 ARG B O 1
ATOM 3853 N N . TYR B 1 212 ? -5.398 -29.609 2.947 1 98 212 TYR B N 1
ATOM 3854 C CA . TYR B 1 212 ? -5.328 -30.328 1.674 1 98 212 TYR B CA 1
ATOM 3855 C C . TYR B 1 212 ? -3.947 -30.188 1.047 1 98 212 TYR B C 1
ATOM 3857 O O . TYR B 1 212 ? -3.391 -31.156 0.533 1 98 212 TYR B O 1
ATOM 3865 N N . TYR B 1 213 ? -3.4 -28.984 1.086 1 98.69 213 TYR B N 1
ATOM 3866 C CA . TYR B 1 213 ? -2.102 -28.719 0.48 1 98.69 213 TYR B CA 1
ATOM 3867 C C . TYR B 1 213 ? -1.005 -29.531 1.17 1 98.69 213 TYR B C 1
ATOM 3869 O O . TYR B 1 213 ? -0.187 -30.172 0.506 1 98.69 213 TYR B O 1
ATOM 3877 N N . LEU B 1 214 ? -1.002 -29.453 2.496 1 98.44 214 LEU B N 1
ATOM 3878 C CA . LEU B 1 214 ? 0.081 -30.078 3.252 1 98.44 214 LEU B CA 1
ATOM 3879 C C . LEU B 1 214 ? -0.096 -31.594 3.316 1 98.44 214 LEU B C 1
ATOM 3881 O O . LEU B 1 214 ? 0.886 -32.344 3.387 1 98.44 214 LEU B O 1
ATOM 3885 N N . GLY B 1 215 ? -1.405 -32.062 3.238 1 96.81 215 GLY B N 1
ATOM 3886 C CA . GLY B 1 215 ? -1.64 -33.5 3.41 1 96.81 215 GLY B CA 1
ATOM 3887 C C . GLY B 1 215 ? -1.079 -34.031 4.711 1 96.81 215 GLY B C 1
ATOM 3888 O O . GLY B 1 215 ? -1.335 -33.469 5.781 1 96.81 215 GLY B O 1
ATOM 3889 N N . PRO B 1 216 ? -0.273 -35.094 4.625 1 93.31 216 PRO B N 1
ATOM 3890 C CA . PRO B 1 216 ? 0.292 -35.688 5.84 1 93.31 216 PRO B CA 1
ATOM 3891 C C . PRO B 1 216 ? 1.518 -34.906 6.348 1 93.31 216 PRO B C 1
ATOM 3893 O O . PRO B 1 216 ? 2.029 -35.219 7.43 1 93.31 216 PRO B O 1
ATOM 3896 N N . THR B 1 217 ? 1.95 -33.969 5.551 1 92.38 217 THR B N 1
ATOM 3897 C CA . THR B 1 217 ? 3.154 -33.25 5.902 1 92.38 217 THR B CA 1
ATOM 3898 C C . THR B 1 217 ? 2.836 -32.125 6.902 1 92.38 217 THR B C 1
ATOM 3900 O O . THR B 1 217 ? 1.822 -31.438 6.773 1 92.38 217 THR B O 1
ATOM 3903 N N . VAL B 1 218 ? 3.693 -32.031 7.871 1 91.25 218 VAL B N 1
ATOM 3904 C CA . VAL B 1 218 ? 3.574 -30.922 8.805 1 91.25 218 VAL B CA 1
ATOM 3905 C C . VAL B 1 218 ? 4.129 -29.656 8.164 1 91.25 218 VAL B C 1
ATOM 3907 O O . VAL B 1 218 ? 5.117 -29.703 7.43 1 91.25 218 VAL B O 1
ATOM 3910 N N . GLY B 1 219 ? 3.523 -28.594 8.523 1 93.38 219 GLY B N 1
ATOM 3911 C CA . GLY B 1 219 ? 4.027 -27.328 8.016 1 93.38 219 GLY B CA 1
ATOM 3912 C C . GLY B 1 219 ? 5.496 -27.109 8.328 1 93.38 219 GLY B C 1
ATOM 3913 O O . GLY B 1 219 ? 5.941 -27.359 9.453 1 93.38 219 GLY B O 1
ATOM 3914 N N . SER B 1 220 ? 6.23 -26.672 7.273 1 95 220 SER B N 1
ATOM 3915 C CA . SER B 1 220 ? 7.66 -26.391 7.371 1 95 220 SER B CA 1
ATOM 3916 C C . SER B 1 220 ? 8.039 -25.156 6.566 1 95 220 SER B C 1
ATOM 3918 O O . SER B 1 220 ? 7.234 -24.641 5.789 1 95 220 SER B O 1
ATOM 3920 N N . ALA B 1 221 ? 9.25 -24.672 6.777 1 94.56 221 ALA B N 1
ATOM 3921 C CA . ALA B 1 221 ? 9.75 -23.516 6.043 1 94.56 221 ALA B CA 1
ATOM 3922 C C . ALA B 1 221 ? 9.773 -23.781 4.543 1 94.56 221 ALA B C 1
ATOM 3924 O O . ALA B 1 221 ? 9.648 -22.859 3.734 1 94.56 221 ALA B O 1
ATOM 3925 N N . ALA B 1 222 ? 9.891 -25 4.133 1 94.31 222 ALA B N 1
ATOM 3926 C CA . ALA B 1 222 ? 9.953 -25.375 2.721 1 94.31 222 ALA B CA 1
ATOM 3927 C C . ALA B 1 222 ? 8.57 -25.328 2.078 1 94.31 222 ALA B C 1
ATOM 3929 O O . ALA B 1 222 ? 8.445 -25.078 0.876 1 94.31 222 ALA B O 1
ATOM 3930 N N . ALA B 1 223 ? 7.535 -25.531 2.91 1 96.62 223 ALA B N 1
ATOM 3931 C CA . ALA B 1 223 ? 6.176 -25.641 2.387 1 96.62 223 ALA B CA 1
ATOM 3932 C C . ALA B 1 223 ? 5.383 -24.375 2.641 1 96.62 223 ALA B C 1
ATOM 3934 O O . ALA B 1 223 ? 4.441 -24.062 1.907 1 96.62 223 ALA B O 1
ATOM 3935 N N . VAL B 1 224 ? 5.75 -23.672 3.703 1 98.38 224 VAL B N 1
ATOM 3936 C CA . VAL B 1 224 ? 5.004 -22.531 4.203 1 98.38 224 VAL B CA 1
ATOM 3937 C C . VAL B 1 224 ? 5.926 -21.312 4.309 1 98.38 224 VAL B C 1
ATOM 3939 O O . VAL B 1 224 ? 6.746 -21.234 5.227 1 98.38 224 VAL B O 1
ATOM 3942 N N . PRO B 1 225 ? 5.699 -20.328 3.439 1 98.06 225 PRO B N 1
ATOM 3943 C CA . PRO B 1 225 ? 6.668 -19.219 3.361 1 98.06 225 PRO B CA 1
ATOM 3944 C C . PRO B 1 225 ? 6.863 -18.516 4.699 1 98.06 225 PRO B C 1
ATOM 3946 O O . PRO B 1 225 ? 8 -18.219 5.078 1 98.06 225 PRO B O 1
ATOM 3949 N N . ALA B 1 226 ? 5.836 -18.281 5.461 1 98.19 226 ALA B N 1
ATOM 3950 C CA . ALA B 1 226 ? 5.902 -17.484 6.684 1 98.19 226 ALA B CA 1
ATOM 3951 C C . ALA B 1 226 ? 6.66 -18.219 7.777 1 98.19 226 ALA B C 1
ATOM 3953 O O . ALA B 1 226 ? 7.023 -17.625 8.797 1 98.19 226 ALA B O 1
ATOM 3954 N N . ARG B 1 227 ? 6.934 -19.531 7.605 1 97.69 227 ARG B N 1
ATOM 3955 C CA . ARG B 1 227 ? 7.668 -20.297 8.609 1 97.69 227 ARG B CA 1
ATOM 3956 C C . ARG B 1 227 ? 9.172 -20.141 8.422 1 97.69 227 ARG B C 1
ATOM 3958 O O . ARG B 1 227 ? 9.953 -20.562 9.273 1 97.69 227 ARG B O 1
ATOM 3965 N N . ARG B 1 228 ? 9.602 -19.594 7.32 1 96.19 228 ARG B N 1
ATOM 3966 C CA . ARG B 1 228 ? 11.023 -19.328 7.129 1 96.19 228 ARG B CA 1
ATOM 3967 C C . ARG B 1 228 ? 11.562 -18.406 8.219 1 96.19 228 ARG B C 1
ATOM 3969 O O . ARG B 1 228 ? 11.008 -17.328 8.445 1 96.19 228 ARG B O 1
ATOM 3976 N N . PRO B 1 229 ? 12.586 -18.766 8.867 1 94.12 229 PRO B N 1
ATOM 3977 C CA . PRO B 1 229 ? 13.062 -17.953 9.992 1 94.12 229 PRO B CA 1
ATOM 3978 C C . PRO B 1 229 ? 13.789 -16.688 9.539 1 94.12 229 PRO B C 1
ATOM 3980 O O . PRO B 1 229 ? 13.766 -15.672 10.234 1 94.12 229 PRO B O 1
ATOM 3983 N N . GLU B 1 230 ? 14.523 -16.75 8.453 1 93.31 230 GLU B N 1
ATOM 3984 C CA . GLU B 1 230 ? 15.312 -15.641 7.938 1 93.31 230 GLU B CA 1
ATOM 3985 C C . GLU B 1 230 ? 14.945 -15.328 6.488 1 93.31 230 GLU B C 1
ATOM 3987 O O . GLU B 1 230 ? 14.812 -16.234 5.668 1 93.31 230 GLU B O 1
ATOM 3992 N N . LEU B 1 231 ? 14.797 -14.016 6.219 1 97 231 LEU B N 1
ATOM 3993 C CA . LEU B 1 231 ? 14.344 -13.641 4.887 1 97 231 LEU B CA 1
ATOM 3994 C C . LEU B 1 231 ? 15.383 -12.789 4.176 1 97 231 LEU B C 1
ATOM 3996 O O . LEU B 1 231 ? 15.172 -12.359 3.039 1 97 231 LEU B O 1
ATOM 4000 N N . ALA B 1 232 ? 16.562 -12.539 4.84 1 96.12 232 ALA B N 1
ATOM 4001 C CA . ALA B 1 232 ? 17.609 -11.719 4.234 1 96.12 232 ALA B CA 1
ATOM 4002 C C . ALA B 1 232 ? 18.078 -12.32 2.916 1 96.12 232 ALA B C 1
ATOM 4004 O O . ALA B 1 232 ? 18.219 -13.539 2.797 1 96.12 232 ALA B O 1
ATOM 4005 N N . GLY B 1 233 ? 18.375 -11.523 1.962 1 94.81 233 GLY B N 1
ATOM 4006 C CA . GLY B 1 233 ? 18.922 -11.961 0.692 1 94.81 233 GLY B CA 1
ATOM 4007 C C . GLY B 1 233 ? 17.875 -12.344 -0.326 1 94.81 233 GLY B C 1
ATOM 4008 O O . GLY B 1 233 ? 18.188 -12.586 -1.493 1 94.81 233 GLY B O 1
ATOM 4009 N N . LEU B 1 234 ? 16.609 -12.375 0.057 1 97.38 234 LEU B N 1
ATOM 4010 C CA . LEU B 1 234 ? 15.539 -12.641 -0.896 1 97.38 234 LEU B CA 1
ATOM 4011 C C . LEU B 1 234 ? 15.414 -11.5 -1.906 1 97.38 234 LEU B C 1
ATOM 4013 O O . LEU B 1 234 ? 15.867 -10.383 -1.649 1 97.38 234 LEU B O 1
ATOM 4017 N N . PRO B 1 235 ? 14.891 -11.812 -3.109 1 97.62 235 PRO B N 1
ATOM 4018 C CA . PRO B 1 235 ? 14.695 -10.742 -4.082 1 97.62 235 PRO B CA 1
ATOM 4019 C C . PRO B 1 235 ? 13.68 -9.703 -3.619 1 97.62 235 PRO B C 1
ATOM 4021 O O . PRO B 1 235 ? 12.852 -9.992 -2.748 1 97.62 235 PRO B O 1
ATOM 4024 N N . PRO B 1 236 ? 13.758 -8.469 -4.195 1 98.25 236 PRO B N 1
ATOM 4025 C CA . PRO B 1 236 ? 12.727 -7.465 -3.918 1 98.25 236 PRO B CA 1
ATOM 4026 C C . PRO B 1 236 ? 11.312 -7.98 -4.168 1 98.25 236 PRO B C 1
ATOM 4028 O O . PRO B 1 236 ? 11.117 -8.898 -4.973 1 98.25 236 PRO B O 1
ATOM 4031 N N . ALA B 1 237 ? 10.383 -7.359 -3.467 1 98.81 237 ALA B N 1
ATOM 4032 C CA . ALA B 1 237 ? 9.031 -7.926 -3.488 1 98.81 237 ALA B CA 1
ATOM 4033 C C . ALA B 1 237 ? 7.98 -6.832 -3.617 1 98.81 237 ALA B C 1
ATOM 4035 O O . ALA B 1 237 ? 8.148 -5.73 -3.088 1 98.81 237 ALA B O 1
ATOM 4036 N N . LEU B 1 238 ? 6.945 -7.09 -4.328 1 98.94 238 LEU B N 1
ATOM 4037 C CA . LEU B 1 238 ? 5.664 -6.398 -4.234 1 98.94 238 LEU B CA 1
ATOM 4038 C C . LEU B 1 238 ? 4.605 -7.297 -3.605 1 98.94 238 LEU B C 1
ATOM 4040 O O . LEU B 1 238 ? 4.379 -8.414 -4.07 1 98.94 238 LEU B O 1
ATOM 4044 N N . ILE B 1 239 ? 4 -6.84 -2.514 1 98.94 239 ILE B N 1
ATOM 4045 C CA . ILE B 1 239 ? 2.908 -7.555 -1.861 1 98.94 239 ILE B CA 1
ATOM 4046 C C . ILE B 1 239 ? 1.656 -6.68 -1.849 1 98.94 239 ILE B C 1
ATOM 4048 O O . ILE B 1 239 ? 1.692 -5.539 -1.381 1 98.94 239 ILE B O 1
ATOM 4052 N N . THR B 1 240 ? 0.59 -7.156 -2.41 1 98.94 240 THR B N 1
ATOM 4053 C CA . THR B 1 240 ? -0.704 -6.48 -2.41 1 98.94 240 THR B CA 1
ATOM 4054 C C . THR B 1 240 ? -1.775 -7.367 -1.781 1 98.94 240 THR B C 1
ATOM 4056 O O . THR B 1 240 ? -1.766 -8.586 -1.962 1 98.94 240 THR B O 1
ATOM 4059 N N . CYS B 1 241 ? -2.684 -6.77 -0.995 1 98.81 241 CYS B N 1
ATOM 4060 C CA . CYS B 1 241 ? -3.777 -7.531 -0.405 1 98.81 241 CYS B CA 1
ATOM 4061 C C . CYS B 1 241 ? -4.969 -6.629 -0.1 1 98.81 241 CYS B C 1
ATOM 4063 O O . CYS B 1 241 ? -4.934 -5.43 -0.386 1 98.81 241 CYS B O 1
ATOM 4065 N N . ALA B 1 242 ? -6.066 -7.238 0.352 1 98.81 242 ALA B N 1
ATOM 4066 C CA . ALA B 1 242 ? -7.312 -6.527 0.617 1 98.81 242 ALA B CA 1
ATOM 4067 C C . ALA B 1 242 ? -7.582 -6.43 2.117 1 98.81 242 ALA B C 1
ATOM 4069 O O . ALA B 1 242 ? -7.129 -7.277 2.891 1 98.81 242 ALA B O 1
ATOM 4070 N N . GLU B 1 243 ? -8.367 -5.449 2.463 1 98.81 243 GLU B N 1
ATOM 4071 C CA . GLU B 1 243 ? -8.742 -5.199 3.852 1 98.81 243 GLU B CA 1
ATOM 4072 C C . GLU B 1 243 ? -9.57 -6.355 4.41 1 98.81 243 GLU B C 1
ATOM 4074 O O . GLU B 1 243 ? -9.297 -6.848 5.504 1 98.81 243 GLU B O 1
ATOM 4079 N N . ILE B 1 244 ? -10.594 -6.758 3.697 1 98.62 244 ILE B N 1
ATOM 4080 C CA . ILE B 1 244 ? -11.5 -7.809 4.148 1 98.62 244 ILE B CA 1
ATOM 4081 C C . ILE B 1 244 ? -11.062 -9.148 3.568 1 98.62 244 ILE B C 1
ATOM 4083 O O . ILE B 1 244 ? -11.695 -9.68 2.654 1 98.62 244 ILE B O 1
ATOM 4087 N N . ASP B 1 245 ? -10.031 -9.68 4.113 1 98.75 245 ASP B N 1
ATOM 4088 C CA . ASP B 1 245 ? -9.328 -10.867 3.648 1 98.75 245 ASP B CA 1
ATOM 4089 C C . ASP B 1 245 ? -8.711 -11.633 4.816 1 98.75 245 ASP B C 1
ATOM 4091 O O . ASP B 1 245 ? -7.945 -11.062 5.598 1 98.75 245 ASP B O 1
ATOM 4095 N N . PRO B 1 246 ? -9.023 -12.945 4.965 1 98.81 246 PRO B N 1
ATOM 4096 C CA . PRO B 1 246 ? -8.391 -13.703 6.047 1 98.81 246 PRO B CA 1
ATOM 4097 C C . PRO B 1 246 ? -6.867 -13.703 5.945 1 98.81 246 PRO B C 1
ATOM 4099 O O . PRO B 1 246 ? -6.18 -13.938 6.945 1 98.81 246 PRO B O 1
ATOM 4102 N N . PHE B 1 247 ? -6.305 -13.398 4.777 1 98.88 247 PHE B N 1
ATOM 4103 C CA . PHE B 1 247 ? -4.863 -13.492 4.57 1 98.88 247 PHE B CA 1
ATOM 4104 C C . PHE B 1 247 ? -4.203 -12.133 4.715 1 98.88 247 PHE B C 1
ATOM 4106 O O . PHE B 1 247 ? -3.004 -11.984 4.469 1 98.88 247 PHE B O 1
ATOM 4113 N N . ARG B 1 248 ? -4.969 -11.109 5.105 1 98.88 248 ARG B N 1
ATOM 4114 C CA . ARG B 1 248 ? -4.484 -9.742 5.23 1 98.88 248 ARG B CA 1
ATOM 4115 C C . ARG B 1 248 ? -3.299 -9.664 6.188 1 98.88 248 ARG B C 1
ATOM 4117 O O . ARG B 1 248 ? -2.244 -9.125 5.836 1 98.88 248 ARG B O 1
ATOM 4124 N N . ASP B 1 249 ? -3.447 -10.211 7.426 1 98.81 249 ASP B N 1
ATOM 4125 C CA . ASP B 1 249 ? -2.43 -10.047 8.461 1 98.81 249 ASP B CA 1
ATOM 4126 C C . ASP B 1 249 ? -1.138 -10.766 8.07 1 98.81 249 ASP B C 1
ATOM 4128 O O . ASP B 1 249 ? -0.043 -10.25 8.297 1 98.81 249 ASP B O 1
ATOM 4132 N N . GLU B 1 250 ? -1.23 -11.953 7.504 1 98.81 250 GLU B N 1
ATOM 4133 C CA . GLU B 1 250 ? -0.024 -12.672 7.117 1 98.81 250 GLU B CA 1
ATOM 4134 C C . GLU B 1 250 ? 0.692 -11.977 5.965 1 98.81 250 GLU B C 1
ATOM 4136 O O . GLU B 1 250 ? 1.921 -12.023 5.871 1 98.81 250 GLU B O 1
ATOM 4141 N N . ALA B 1 251 ? -0.067 -11.305 5.043 1 98.94 251 ALA B N 1
ATOM 4142 C CA . ALA B 1 251 ? 0.562 -10.5 4 1 98.94 251 ALA B CA 1
ATOM 4143 C C . ALA B 1 251 ? 1.346 -9.336 4.602 1 98.94 251 ALA B C 1
ATOM 4145 O O . ALA B 1 251 ? 2.51 -9.117 4.258 1 98.94 251 ALA B O 1
ATOM 4146 N N . ILE B 1 252 ? 0.73 -8.594 5.527 1 98.88 252 ILE B N 1
ATOM 4147 C CA . ILE B 1 252 ? 1.361 -7.453 6.18 1 98.88 252 ILE B CA 1
ATOM 4148 C C . ILE B 1 252 ? 2.564 -7.922 6.996 1 98.88 252 ILE B C 1
ATOM 4150 O O . ILE B 1 252 ? 3.633 -7.309 6.941 1 98.88 252 ILE B O 1
ATOM 4154 N N . ASP B 1 253 ? 2.418 -9.031 7.73 1 98.56 253 ASP B N 1
ATOM 4155 C CA . ASP B 1 253 ? 3.492 -9.562 8.57 1 98.56 253 ASP B CA 1
ATOM 4156 C C . ASP B 1 253 ? 4.688 -9.984 7.719 1 98.56 253 ASP B C 1
ATOM 4158 O O . ASP B 1 253 ? 5.836 -9.719 8.078 1 98.56 253 ASP B O 1
ATOM 4162 N N . TYR B 1 254 ? 4.387 -10.703 6.633 1 98.81 254 TYR B N 1
ATOM 4163 C CA . TYR B 1 254 ? 5.469 -11.141 5.754 1 98.81 254 TYR B CA 1
ATOM 4164 C C . TYR B 1 254 ? 6.207 -9.945 5.164 1 98.81 254 TYR B C 1
ATOM 4166 O O . TYR B 1 254 ? 7.441 -9.938 5.109 1 98.81 254 TYR B O 1
ATOM 4174 N N . ALA B 1 255 ? 5.52 -8.93 4.719 1 98.88 255 ALA B N 1
ATOM 4175 C CA . ALA B 1 255 ? 6.125 -7.703 4.203 1 98.88 255 ALA B CA 1
ATOM 4176 C C . ALA B 1 255 ? 7.02 -7.047 5.254 1 98.88 255 ALA B C 1
ATOM 4178 O O . ALA B 1 255 ? 8.141 -6.629 4.953 1 98.88 255 ALA B O 1
ATOM 4179 N N . ARG B 1 256 ? 6.488 -6.961 6.469 1 98.38 256 ARG B N 1
ATOM 4180 C CA . ARG B 1 256 ? 7.25 -6.359 7.559 1 98.38 256 ARG B CA 1
ATOM 4181 C C . ARG B 1 256 ? 8.547 -7.121 7.805 1 98.38 256 ARG B C 1
ATOM 4183 O O . ARG B 1 256 ? 9.602 -6.516 7.992 1 98.38 256 ARG B O 1
ATOM 4190 N N . ARG B 1 257 ? 8.461 -8.43 7.809 1 98.44 257 ARG B N 1
ATOM 4191 C CA . ARG B 1 257 ? 9.648 -9.25 8.023 1 98.44 257 ARG B CA 1
ATOM 4192 C C . ARG B 1 257 ? 10.656 -9.055 6.895 1 98.44 257 ARG B C 1
ATOM 4194 O O . ARG B 1 257 ? 11.867 -9.016 7.137 1 98.44 257 ARG B O 1
ATOM 4201 N N . LEU B 1 258 ? 10.18 -8.984 5.629 1 98.69 258 LEU B N 1
ATOM 4202 C CA . LEU B 1 258 ? 11.062 -8.688 4.504 1 98.69 258 LEU B CA 1
ATOM 4203 C C . LEU B 1 258 ? 11.758 -7.344 4.688 1 98.69 258 LEU B C 1
ATOM 4205 O O . LEU B 1 258 ? 12.977 -7.242 4.547 1 98.69 258 LEU B O 1
ATOM 4209 N N . LEU B 1 259 ? 10.969 -6.344 5.047 1 98.5 259 LEU B N 1
ATOM 4210 C CA . LEU B 1 259 ? 11.5 -5.004 5.27 1 98.5 259 LEU B CA 1
ATOM 4211 C C . LEU B 1 259 ? 12.555 -5.012 6.375 1 98.5 259 LEU B C 1
ATOM 4213 O O . LEU B 1 259 ? 13.625 -4.422 6.223 1 98.5 259 LEU B O 1
ATOM 4217 N N . ASP B 1 260 ? 12.266 -5.711 7.461 1 97.31 260 ASP B N 1
ATOM 4218 C CA . ASP B 1 260 ? 13.172 -5.789 8.602 1 97.31 260 ASP B CA 1
ATOM 4219 C C . ASP B 1 260 ? 14.461 -6.516 8.219 1 97.31 260 ASP B C 1
ATOM 4221 O O . ASP B 1 260 ? 15.516 -6.262 8.805 1 97.31 260 ASP B O 1
ATOM 4225 N N . ALA B 1 261 ? 14.359 -7.398 7.227 1 97.38 261 ALA B N 1
ATOM 4226 C CA . ALA B 1 261 ? 15.508 -8.18 6.785 1 97.38 261 ALA B CA 1
ATOM 4227 C C . ALA B 1 261 ? 16.328 -7.414 5.746 1 97.38 261 ALA B C 1
ATOM 4229 O O . ALA B 1 261 ? 17.328 -7.922 5.234 1 97.38 261 ALA B O 1
ATOM 4230 N N . GLY B 1 262 ? 15.93 -6.223 5.391 1 96.69 262 GLY B N 1
ATOM 4231 C CA . GLY B 1 262 ? 16.656 -5.402 4.43 1 96.69 262 GLY B CA 1
ATOM 4232 C C . GLY B 1 262 ? 16.297 -5.723 2.99 1 96.69 262 GLY B C 1
ATOM 4233 O O . GLY B 1 262 ? 17 -5.32 2.066 1 96.69 262 GLY B O 1
ATOM 4234 N N . VAL B 1 263 ? 15.227 -6.473 2.764 1 97.94 263 VAL B N 1
ATOM 4235 C CA . VAL B 1 263 ? 14.742 -6.762 1.42 1 97.94 263 VAL B CA 1
ATOM 4236 C C . VAL B 1 263 ? 13.852 -5.617 0.933 1 97.94 263 VAL B C 1
ATOM 4238 O O . VAL B 1 263 ? 12.906 -5.219 1.618 1 97.94 263 VAL B O 1
ATOM 4241 N N . CYS B 1 264 ? 14.18 -5.027 -0.241 1 98 264 CYS B N 1
ATOM 4242 C CA . CYS B 1 264 ? 13.328 -3.986 -0.808 1 98 264 CYS B CA 1
ATOM 4243 C C . CYS B 1 264 ? 11.914 -4.504 -1.046 1 98 264 CYS B C 1
ATOM 4245 O O . CYS B 1 264 ? 11.711 -5.422 -1.845 1 98 264 CYS B O 1
ATOM 4247 N N . THR B 1 265 ? 10.961 -3.955 -0.339 1 98.69 265 THR B N 1
ATOM 4248 C CA . THR B 1 265 ? 9.602 -4.496 -0.357 1 98.69 265 THR B CA 1
ATOM 4249 C C . THR B 1 265 ? 8.578 -3.375 -0.462 1 98.69 265 THR B C 1
ATOM 4251 O O . THR B 1 265 ? 8.648 -2.385 0.269 1 98.69 265 THR B O 1
ATOM 4254 N N . GLU B 1 266 ? 7.723 -3.494 -1.414 1 98.62 266 GLU B N 1
ATOM 4255 C CA . GLU B 1 266 ? 6.535 -2.656 -1.549 1 98.62 266 GLU B CA 1
ATOM 4256 C C . GLU B 1 266 ? 5.293 -3.377 -1.035 1 98.62 266 GLU B C 1
ATOM 4258 O O . GLU B 1 266 ? 5.109 -4.57 -1.291 1 98.62 266 GLU B O 1
ATOM 4263 N N . LEU B 1 267 ? 4.469 -2.707 -0.187 1 98.88 267 LEU B N 1
ATOM 4264 C CA . LEU B 1 267 ? 3.254 -3.262 0.4 1 98.88 267 LEU B CA 1
ATOM 4265 C C . LEU B 1 267 ? 2.057 -2.359 0.125 1 98.88 267 LEU B C 1
ATOM 4267 O O . LEU B 1 267 ? 2.119 -1.15 0.359 1 98.88 267 LEU B O 1
ATOM 4271 N N . HIS B 1 268 ? 0.967 -2.918 -0.363 1 98.88 268 HIS B N 1
ATOM 4272 C CA . HIS B 1 268 ? -0.263 -2.176 -0.619 1 98.88 268 HIS B CA 1
ATOM 4273 C C . HIS B 1 268 ? -1.482 -2.943 -0.119 1 98.88 268 HIS B C 1
ATOM 4275 O O . HIS B 1 268 ? -1.758 -4.051 -0.583 1 98.88 268 HIS B O 1
ATOM 4281 N N . VAL B 1 269 ? -2.172 -2.385 0.847 1 98.88 269 VAL B N 1
ATOM 4282 C CA . VAL B 1 269 ? -3.439 -2.908 1.348 1 98.88 269 VAL B CA 1
ATOM 4283 C C . VAL B 1 269 ? -4.598 -2.08 0.795 1 98.88 269 VAL B C 1
ATOM 4285 O O . VAL B 1 269 ? -4.652 -0.865 1.003 1 98.88 269 VAL B O 1
ATOM 4288 N N . PHE B 1 270 ? -5.477 -2.672 0.106 1 98.75 270 PHE B N 1
ATOM 4289 C CA . PHE B 1 270 ? -6.629 -2.004 -0.494 1 98.75 270 PHE B CA 1
ATOM 4290 C C . PHE B 1 270 ? -7.82 -2.027 0.451 1 98.75 270 PHE B C 1
ATOM 4292 O O . PHE B 1 270 ? -8.281 -3.1 0.853 1 98.75 270 PHE B O 1
ATOM 4299 N N . ALA B 1 271 ? -8.352 -0.876 0.765 1 98.31 271 ALA B N 1
ATOM 4300 C CA . ALA B 1 271 ? -9.523 -0.776 1.631 1 98.31 271 ALA B CA 1
ATOM 4301 C C . ALA B 1 271 ? -10.797 -1.141 0.875 1 98.31 271 ALA B C 1
ATOM 4303 O O . ALA B 1 271 ? -10.844 -1.062 -0.355 1 98.31 271 ALA B O 1
ATOM 4304 N N . ARG B 1 272 ? -11.789 -1.63 1.617 1 97.81 272 ARG B N 1
ATOM 4305 C CA . ARG B 1 272 ? -13.156 -1.887 1.158 1 97.81 272 ARG B CA 1
ATOM 4306 C C . ARG B 1 272 ? -13.172 -2.949 0.065 1 97.81 272 ARG B C 1
ATOM 4308 O O . ARG B 1 272 ? -14.016 -2.912 -0.831 1 97.81 272 ARG B O 1
ATOM 4315 N N . ALA B 1 273 ? -12.25 -3.787 0.101 1 98.5 273 ALA B N 1
ATOM 4316 C CA . ALA B 1 273 ? -12.141 -4.871 -0.872 1 98.5 273 ALA B CA 1
ATOM 4317 C C . ALA B 1 273 ? -12.008 -6.223 -0.175 1 98.5 273 ALA B C 1
ATOM 4319 O O . ALA B 1 273 ? -11.562 -6.293 0.972 1 98.5 273 ALA B O 1
ATOM 4320 N N . CYS B 1 274 ? -12.414 -7.27 -0.81 1 98.62 274 CYS B N 1
ATOM 4321 C CA . CYS B 1 274 ? -12.289 -8.625 -0.286 1 98.62 274 CYS B CA 1
ATOM 4322 C C . CYS B 1 274 ? -11.32 -9.445 -1.118 1 98.62 274 CYS B C 1
ATOM 4324 O O . CYS B 1 274 ? -10.797 -8.969 -2.127 1 98.62 274 CYS B O 1
ATOM 4326 N N . HIS B 1 275 ? -10.984 -10.648 -0.644 1 98.69 275 HIS B N 1
ATOM 4327 C CA . HIS B 1 275 ? -10.133 -11.586 -1.367 1 98.69 275 HIS B CA 1
ATOM 4328 C C . HIS B 1 275 ? -10.656 -11.836 -2.777 1 98.69 275 HIS B C 1
ATOM 4330 O O . HIS B 1 275 ? -11.852 -12.109 -2.963 1 98.69 275 HIS B O 1
ATOM 4336 N N . GLY B 1 276 ? -9.805 -11.625 -3.799 1 98.38 276 GLY B N 1
ATOM 4337 C CA . GLY B 1 276 ? -10.18 -11.891 -5.176 1 98.38 276 GLY B CA 1
ATOM 4338 C C . GLY B 1 276 ? -10.945 -10.758 -5.82 1 98.38 276 GLY B C 1
ATOM 4339 O O . GLY B 1 276 ? -11.609 -10.945 -6.844 1 98.38 276 GLY B O 1
ATOM 4340 N N . PHE B 1 277 ? -10.891 -9.555 -5.266 1 98.56 277 PHE B N 1
ATOM 4341 C CA . PHE B 1 277 ? -11.672 -8.438 -5.766 1 98.56 277 PHE B CA 1
ATOM 4342 C C . PHE B 1 277 ? -11.352 -8.156 -7.23 1 98.56 277 PHE B C 1
ATOM 4344 O O . PHE B 1 277 ? -12.234 -7.789 -8.008 1 98.56 277 PHE B O 1
ATOM 4351 N N . ASP B 1 278 ? -10.117 -8.32 -7.668 1 98 278 ASP B N 1
ATOM 4352 C CA . ASP B 1 278 ? -9.664 -8.016 -9.023 1 98 278 ASP B CA 1
ATOM 4353 C C . ASP B 1 278 ? -10.258 -9 -10.031 1 98 278 ASP B C 1
ATOM 4355 O O . ASP B 1 278 ? -10.445 -8.672 -11.203 1 98 278 ASP B O 1
ATOM 4359 N N . SER B 1 279 ? -10.531 -10.219 -9.586 1 96.88 279 SER B N 1
ATOM 4360 C CA . SER B 1 279 ? -11.172 -11.219 -10.43 1 96.88 279 SER B CA 1
ATOM 4361 C C . SER B 1 279 ? -12.688 -11.07 -10.422 1 96.88 279 SER B C 1
ATOM 4363 O O . SER B 1 279 ? -13.352 -11.297 -11.438 1 96.88 279 SER B O 1
ATOM 4365 N N . LEU B 1 280 ? -13.266 -10.727 -9.266 1 96.69 280 LEU B N 1
ATOM 4366 C CA . LEU B 1 280 ? -14.711 -10.57 -9.125 1 96.69 280 LEU B CA 1
ATOM 4367 C C . LEU B 1 280 ? -15.211 -9.383 -9.945 1 96.69 280 LEU B C 1
ATOM 4369 O O . LEU B 1 280 ? -16.266 -9.453 -10.57 1 96.69 280 LEU B O 1
ATOM 4373 N N . LEU B 1 281 ? -14.492 -8.281 -9.906 1 97.44 281 LEU B N 1
ATOM 4374 C CA . LEU B 1 281 ? -14.859 -7.055 -10.609 1 97.44 281 LEU B CA 1
ATOM 4375 C C . LEU B 1 281 ? -13.633 -6.391 -11.227 1 97.44 281 LEU B C 1
ATOM 4377 O O . LEU B 1 281 ? -13.156 -5.367 -10.727 1 97.44 281 LEU B O 1
ATOM 4381 N N . PRO B 1 282 ? -13.188 -6.895 -12.359 1 97.12 282 PRO B N 1
ATOM 4382 C CA . PRO B 1 282 ? -11.93 -6.43 -12.945 1 97.12 282 PRO B CA 1
ATOM 4383 C C . PRO B 1 282 ? -11.992 -4.977 -13.406 1 97.12 282 PRO B C 1
ATOM 4385 O O . PRO B 1 282 ? -10.961 -4.305 -13.492 1 97.12 282 PRO B O 1
ATOM 4388 N N . ASP B 1 283 ? -13.156 -4.461 -13.648 1 96.12 283 ASP B N 1
ATOM 4389 C CA . ASP B 1 283 ? -13.281 -3.107 -14.18 1 96.12 283 ASP B CA 1
ATOM 4390 C C . ASP B 1 283 ? -13.516 -2.094 -13.062 1 96.12 283 ASP B C 1
ATOM 4392 O O . ASP B 1 283 ? -13.555 -0.886 -13.312 1 96.12 283 ASP B O 1
ATOM 4396 N N . TRP B 1 284 ? -13.672 -2.604 -11.828 1 96.19 284 TRP B N 1
ATOM 4397 C CA . TRP B 1 284 ? -13.766 -1.739 -10.656 1 96.19 284 TRP B CA 1
ATOM 4398 C C . TRP B 1 284 ? -12.523 -0.857 -10.531 1 96.19 284 TRP B C 1
ATOM 4400 O O . TRP B 1 284 ? -11.398 -1.323 -10.734 1 96.19 284 TRP B O 1
ATOM 4410 N N . PRO B 1 285 ? -12.68 0.464 -10.195 1 95.19 285 PRO B N 1
ATOM 4411 C CA . PRO B 1 285 ? -11.531 1.361 -10.102 1 95.19 285 PRO B CA 1
ATOM 4412 C C . PRO B 1 285 ? -10.414 0.802 -9.219 1 95.19 285 PRO B C 1
ATOM 4414 O O . PRO B 1 285 ? -9.234 0.974 -9.523 1 95.19 285 PRO B O 1
ATOM 4417 N N . GLY B 1 286 ? -10.82 0.162 -8.141 1 96.38 286 GLY B N 1
ATOM 4418 C CA . GLY B 1 286 ? -9.82 -0.458 -7.285 1 96.38 286 GLY B CA 1
ATOM 4419 C C . GLY B 1 286 ? -9.047 -1.564 -7.977 1 96.38 286 GLY B C 1
ATOM 4420 O O . GLY B 1 286 ? -7.836 -1.687 -7.797 1 96.38 286 GLY B O 1
ATOM 4421 N N . SER B 1 287 ? -9.688 -2.371 -8.805 1 98.19 287 SER B N 1
ATOM 4422 C CA . SER B 1 287 ? -9.031 -3.414 -9.578 1 98.19 287 SER B CA 1
ATOM 4423 C C . SER B 1 287 ? -8.109 -2.814 -10.641 1 98.19 287 SER B C 1
ATOM 4425 O O . SER B 1 287 ? -6.984 -3.287 -10.836 1 98.19 287 SER B O 1
ATOM 4427 N N . GLN B 1 288 ? -8.602 -1.776 -11.289 1 97.5 288 GLN B N 1
ATOM 4428 C CA . GLN B 1 288 ? -7.797 -1.108 -12.305 1 97.5 288 GLN B CA 1
ATOM 4429 C C . GLN B 1 288 ? -6.547 -0.488 -11.695 1 97.5 288 GLN B C 1
ATOM 4431 O O . GLN B 1 288 ? -5.465 -0.542 -12.289 1 97.5 288 GLN B O 1
ATOM 4436 N N . ARG B 1 289 ? -6.703 0.1 -10.516 1 97 289 ARG B N 1
ATOM 4437 C CA . ARG B 1 289 ? -5.551 0.641 -9.805 1 97 289 ARG B CA 1
ATOM 4438 C C . ARG B 1 289 ? -4.547 -0.459 -9.469 1 97 289 ARG B C 1
ATOM 4440 O O . ARG B 1 289 ? -3.338 -0.255 -9.57 1 97 289 ARG B O 1
ATOM 4447 N N . LEU B 1 290 ? -5.055 -1.591 -9.055 1 98.44 290 LEU B N 1
ATOM 4448 C CA . LEU B 1 290 ? -4.191 -2.727 -8.75 1 98.44 290 LEU B CA 1
ATOM 4449 C C . LEU B 1 290 ? -3.375 -3.135 -9.977 1 98.44 290 LEU B C 1
ATOM 4451 O O . LEU B 1 290 ? -2.156 -3.289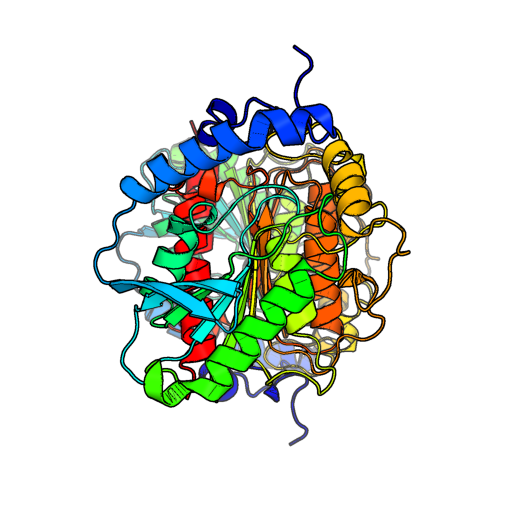 -9.891 1 98.44 290 LEU B O 1
ATOM 4455 N N . PHE B 1 291 ? -4.062 -3.32 -11.133 1 98.44 291 PHE B N 1
ATOM 4456 C CA . PHE B 1 291 ? -3.377 -3.746 -12.344 1 98.44 291 PHE B CA 1
ATOM 4457 C C . PHE B 1 291 ? -2.301 -2.74 -12.742 1 98.44 291 PHE B C 1
ATOM 4459 O O . PHE B 1 291 ? -1.184 -3.125 -13.094 1 98.44 291 PHE B O 1
ATOM 4466 N N . ALA B 1 292 ? -2.627 -1.494 -12.688 1 97.5 292 ALA B N 1
ATOM 4467 C CA . ALA B 1 292 ? -1.673 -0.443 -13.031 1 97.5 292 ALA B CA 1
ATOM 4468 C C . ALA B 1 292 ? -0.471 -0.465 -12.086 1 97.5 292 ALA B C 1
ATOM 4470 O O . ALA B 1 292 ? 0.676 -0.386 -12.531 1 97.5 292 ALA B O 1
ATOM 4471 N N . LEU B 1 293 ? -0.755 -0.552 -10.836 1 97.81 293 LEU B N 1
ATOM 4472 C CA . LEU B 1 293 ? 0.29 -0.591 -9.82 1 97.81 293 LEU B CA 1
ATOM 4473 C C . LEU B 1 293 ? 1.226 -1.774 -10.047 1 97.81 293 LEU B C 1
ATOM 4475 O O . LEU B 1 293 ? 2.447 -1.607 -10.078 1 97.81 293 LEU B O 1
ATOM 4479 N N . GLN B 1 294 ? 0.663 -2.961 -10.18 1 98.62 294 GLN B N 1
ATOM 4480 C CA . GLN B 1 294 ? 1.462 -4.164 -10.383 1 98.62 294 GLN B CA 1
ATOM 4481 C C . GLN B 1 294 ? 2.307 -4.059 -11.648 1 98.62 294 GLN B C 1
ATOM 4483 O O . GLN B 1 294 ? 3.484 -4.422 -11.648 1 98.62 294 GLN B O 1
ATOM 4488 N N . GLY B 1 295 ? 1.654 -3.592 -12.719 1 97.94 295 GLY B N 1
ATOM 4489 C CA . GLY B 1 295 ? 2.377 -3.418 -13.969 1 97.94 295 GLY B CA 1
ATOM 4490 C C . GLY B 1 295 ? 3.555 -2.469 -13.852 1 97.94 295 GLY B C 1
ATOM 4491 O O . GLY B 1 295 ? 4.648 -2.762 -14.344 1 97.94 295 GLY B O 1
ATOM 4492 N N . GLU B 1 296 ? 3.369 -1.347 -13.211 1 96.31 296 GLU B N 1
ATOM 4493 C CA . GLU B 1 296 ? 4.41 -0.335 -13.062 1 96.31 296 GLU B CA 1
ATOM 4494 C C . GLU B 1 296 ? 5.574 -0.862 -12.227 1 96.31 296 GLU B C 1
ATOM 4496 O O . GLU B 1 296 ? 6.738 -0.689 -12.594 1 96.31 296 GLU B O 1
ATOM 4501 N N . VAL B 1 297 ? 5.258 -1.456 -11.133 1 97.69 297 VAL B N 1
ATOM 4502 C CA . VAL B 1 297 ? 6.297 -1.938 -10.227 1 97.69 297 VAL B CA 1
ATOM 4503 C C . VAL B 1 297 ? 7.07 -3.078 -10.883 1 97.69 297 VAL B C 1
ATOM 4505 O O . VAL B 1 297 ? 8.297 -3.129 -10.812 1 97.69 297 VAL B O 1
ATOM 4508 N N . LEU B 1 298 ? 6.309 -3.939 -11.555 1 98.12 298 LEU B N 1
ATOM 4509 C CA . LEU B 1 298 ? 6.945 -5.062 -12.234 1 98.12 298 LEU B CA 1
ATOM 4510 C C . LEU B 1 298 ? 7.859 -4.57 -13.359 1 98.12 298 LEU B C 1
ATOM 4512 O O . LEU B 1 298 ? 8.992 -5.039 -13.492 1 98.12 298 LEU B O 1
ATOM 4516 N N . SER B 1 299 ? 7.371 -3.672 -14.164 1 97.5 299 SER B N 1
ATOM 4517 C CA . SER B 1 299 ? 8.172 -3.119 -15.258 1 97.5 299 SER B CA 1
ATOM 4518 C C . SER B 1 299 ? 9.453 -2.484 -14.734 1 97.5 299 SER B C 1
ATOM 4520 O O . SER B 1 299 ? 10.531 -2.701 -15.289 1 97.5 299 SER B O 1
ATOM 4522 N N . ALA B 1 300 ? 9.352 -1.726 -13.664 1 95.56 300 ALA B N 1
ATOM 4523 C CA . ALA B 1 300 ? 10.523 -1.082 -13.078 1 95.56 300 ALA B CA 1
ATOM 4524 C C . ALA B 1 300 ? 11.531 -2.119 -12.578 1 95.56 300 ALA B C 1
ATOM 4526 O O . ALA B 1 300 ? 12.742 -1.949 -12.742 1 95.56 300 ALA B O 1
ATOM 4527 N N . ALA B 1 301 ? 11.055 -3.172 -11.961 1 96.69 301 ALA B N 1
ATOM 4528 C CA . ALA B 1 301 ? 11.914 -4.211 -11.406 1 96.69 301 ALA B CA 1
ATOM 4529 C C . ALA B 1 301 ? 12.641 -4.977 -12.508 1 96.69 301 ALA B C 1
ATOM 4531 O O . ALA B 1 301 ? 13.789 -5.383 -12.336 1 96.69 301 ALA B O 1
ATOM 4532 N N . LEU B 1 302 ? 11.945 -5.129 -13.641 1 97.44 302 LEU B N 1
ATOM 4533 C CA . LEU B 1 302 ? 12.445 -6.02 -14.68 1 97.44 302 LEU B CA 1
ATOM 4534 C C . LEU B 1 302 ? 13.32 -5.254 -15.672 1 97.44 302 LEU B C 1
ATOM 4536 O O . LEU B 1 302 ? 14.141 -5.855 -16.375 1 97.44 302 LEU B O 1
ATOM 4540 N N . HIS B 1 303 ? 13.109 -3.971 -15.852 1 94.81 303 HIS B N 1
ATOM 4541 C CA . HIS B 1 303 ? 13.805 -3.217 -16.891 1 94.81 303 HIS B CA 1
ATOM 4542 C C . HIS B 1 303 ? 14.789 -2.221 -16.281 1 94.81 303 HIS B C 1
ATOM 4544 O O . HIS B 1 303 ? 15.414 -1.44 -17 1 94.81 303 HIS B O 1
ATOM 4550 N N . ARG B 1 304 ? 14.828 -2.139 -14.938 1 76.5 304 ARG B N 1
ATOM 4551 C CA . ARG B 1 304 ? 15.781 -1.241 -14.289 1 76.5 304 ARG B CA 1
ATOM 4552 C C . ARG B 1 304 ? 17.203 -1.509 -14.773 1 76.5 304 ARG B C 1
ATOM 4554 O O . ARG B 1 304 ? 17.578 -2.662 -14.992 1 76.5 304 ARG B O 1
ATOM 4561 N N . ASP B 1 305 ? 17.828 -0.457 -15.562 1 53.84 305 ASP B N 1
ATOM 4562 C CA . ASP B 1 305 ? 19.25 -0.488 -15.922 1 53.84 305 ASP B CA 1
ATOM 4563 C C . ASP B 1 305 ? 20.125 -0.438 -14.68 1 53.84 305 ASP B C 1
ATOM 4565 O O . ASP B 1 305 ? 19.75 0.159 -13.664 1 53.84 305 ASP B O 1
#

Nearest PDB structures (foldseek):
  3qh4-assembly1_A  TM=9.868E-01  e=7.931E-49  Mycobacterium marinum M
  7atd-assembly2_B  TM=8.652E-01  e=2.479E-24  uncultured bacterium
  7av5-assembly1_AAA  TM=8.531E-01  e=3.940E-23  uncultured bacterium
  4xvc-assembly4_D  TM=8.372E-01  e=4.365E-22  environmental samples
  3dnm-assembly3_C  TM=8.060E-01  e=1.862E-18  uncultured bacterium

Sequence (610 aa):
MTALDGAERLDPALRAVATTRTDFSPAAIELTRAPFNERRRLAAAQTDTAGVRIVDDDANGVGVRIYRGGPEPAPAVIYCHAGGFALGNLDTDHRQCVELARRGRCTVVSVDYRLAPEHPYPAALQDAGTVLRWVHAEAAALGVDPARLAVAGSSAGAALAACLAHPDGSLPAVVFQLLHQPVLDDRATGSKARFRTSPAFDGEAAELMWRYYLGPTVGSAAAVPARRPELAGLPPALITCAEIDPFRDEAIDYARRLLDAGVCTELHVFARACHGFDSLLPDWPGSQRLFALQGEVLSAALHRDMTALDGAERLDPALRAVATTRTDFSPAAIELTRAPFNERRRLAAAQTDTAGVRIVDDDANGVGVRIYRGGPEPAPAVIYCHAGGFALGNLDTDHRQCVELARRGRCTVVSVDYRLAPEHPYPAALQDAGTVLRWVHAEAAALGVDPARLAVAGSSAGAALAACLAHPDGSLPAVVFQLLHQPVLDDRATGSKARFRTSPAFDGEAAELMWRYYLGPTVGSAAAVPARRPELAGLPPALITCAEIDPFRDEAIDYARRLLDAGVCTELHVFARACHGFDSLLPDWPGSQRLFALQGEVLSAALHRD

Solvent-accessible surface area (backbone atoms only — not comparable to full-atom values): 29954 Å² total; per-residue (Å²): 131,83,79,43,38,61,47,88,59,32,38,68,76,51,42,74,70,51,77,45,66,50,67,57,48,73,70,42,43,67,65,40,43,61,60,50,48,50,53,25,42,55,52,40,70,67,48,85,51,81,74,42,52,74,48,76,51,68,40,91,85,35,44,30,40,37,30,40,23,36,65,75,62,9,32,32,30,41,30,28,45,37,42,54,48,52,40,68,48,74,38,56,43,34,59,59,44,48,46,41,9,48,53,25,40,14,29,26,39,34,42,42,50,55,40,19,65,90,33,25,62,60,42,32,54,52,40,48,50,44,39,51,46,42,51,50,74,40,11,76,84,69,35,32,34,60,85,35,25,28,27,20,18,28,26,39,10,10,27,44,24,52,40,64,51,51,84,76,81,81,60,75,74,48,61,33,37,40,28,35,47,24,41,36,58,89,63,92,48,72,31,22,69,65,19,38,56,12,32,54,39,20,23,57,31,49,56,44,32,45,46,31,32,34,50,92,50,73,90,38,49,83,80,25,48,64,60,43,89,74,53,58,84,40,45,34,35,40,38,37,34,26,53,47,22,29,42,32,50,50,42,53,50,50,48,50,50,29,45,74,39,70,22,52,39,27,38,36,37,38,45,40,29,35,47,61,44,49,74,76,38,51,81,39,68,70,27,45,50,49,52,51,49,53,9,50,54,44,24,50,70,63,63,61,128,131,84,79,43,37,62,47,88,60,31,38,69,77,52,41,74,70,51,77,44,65,48,67,57,47,74,70,42,44,69,65,40,43,62,60,50,48,50,53,25,43,54,52,40,72,68,48,85,52,83,75,43,51,74,47,76,51,67,39,91,86,34,43,31,39,37,30,41,22,35,65,73,62,10,32,32,31,41,30,28,44,38,43,54,47,52,38,69,47,73,37,56,42,33,59,58,46,49,47,42,8,47,53,25,40,13,29,25,39,35,42,42,51,57,40,19,64,89,33,24,63,60,42,33,52,50,40,49,49,45,37,51,46,42,50,50,73,42,10,76,86,69,36,32,33,60,85,36,26,28,28,21,18,28,27,38,9,11,26,45,24,50,41,64,52,50,84,77,78,82,59,74,77,47,62,33,37,41,28,36,48,24,42,35,56,89,64,91,47,70,31,23,68,64,18,39,55,11,32,54,40,20,24,57,31,49,55,44,32,46,47,31,31,34,51,95,50,73,91,36,48,84,79,25,49,62,58,43,87,73,53,57,83,40,46,34,34,41,37,36,33,25,55,46,22,29,42,31,50,50,43,55,51,50,49,50,50,31,46,75,40,70,20,54,39,27,41,37,36,38,46,39,29,35,46,61,43,50,74,77,38,51,83,38,70,71,26,45,49,48,50,51,49,53,9,52,54,45,25,49,72,61,63,61,127